Protein 3IHK (pdb70)

InterPro domains:
  IPR006282 Thiamin pyrophosphokinase [TIGR01378] (12-204)
  IPR006282 Thiamin pyrophosphokinase [cd07995] (4-206)
  IPR007371 Thiamin pyrophosphokinase, catalytic domain [PF04263] (18-111)
  IPR007373 Thiamin pyrophosphokinase, thiamin-binding domain [PF04265] (140-201)
  IPR007373 Thiamin pyrophosphokinase, thiamin-binding domain [SM00983] (139-202)
  IPR036759 Thiamin pyrophosphokinase, catalytic domain superfamily [G3DSA:3.40.50.10240] (1-210)
  IPR036759 Thiamin pyrophosphokinase, catalytic domain superfamily [SSF63999] (1-126)
  IPR053149 Thiamine pyrophosphokinase [PTHR41299] (1-208)

Structure (mmCIF, N/CA/C/O backbone):
data_3IHK
#
_entry.id   3IHK
#
_cell.length_a   105.157
_cell.length_b   105.157
_cell.length_c   121.383
_cell.angle_alpha   90.00
_cell.angle_beta   90.00
_cell.angle_gamma   120.00
#
_symmetry.space_group_name_H-M   'P 32 2 1'
#
loop_
_entity.id
_entity.type
_entity.pdbx_description
1 polymer 'thiamin pyrophosphokinase'
2 non-polymer 'THIAMINE DIPHOSPHATE'
3 non-polymer 'MAGNESIUM ION'
4 non-polymer 'PHOSPHATE ION'
5 water water
#
loop_
_atom_site.group_PDB
_atom_site.id
_atom_site.type_symbol
_atom_site.label_atom_id
_atom_site.label_alt_id
_atom_site.label_comp_id
_atom_site.label_asym_id
_atom_site.label_entity_id
_atom_site.label_seq_id
_atom_site.pdbx_PDB_ins_code
_atom_site.Cartn_x
_atom_site.Cartn_y
_atom_site.Cartn_z
_atom_site.occupancy
_atom_site.B_iso_or_equiv
_atom_site.auth_seq_id
_atom_site.auth_comp_id
_atom_site.auth_asym_id
_atom_site.auth_atom_id
_atom_site.pdbx_PDB_model_num
ATOM 1 N N . THR A 1 2 ? 36.824 8.105 10.024 1.00 53.05 2 THR A N 1
ATOM 2 C CA . THR A 1 2 ? 35.633 7.221 9.788 1.00 53.72 2 THR A CA 1
ATOM 3 C C . THR A 1 2 ? 34.389 8.040 9.496 1.00 52.28 2 THR A C 1
ATOM 4 O O . THR A 1 2 ? 33.301 7.481 9.327 1.00 52.86 2 THR A O 1
ATOM 8 N N . LYS A 1 3 ? 34.551 9.364 9.471 1.00 50.08 3 LYS A N 1
ATOM 9 C CA . LYS A 1 3 ? 33.449 10.273 9.173 1.00 45.92 3 LYS A CA 1
ATOM 10 C C . LYS A 1 3 ? 33.612 10.953 7.809 1.00 43.21 3 LYS A C 1
ATOM 11 O O . LYS A 1 3 ? 34.544 11.725 7.582 1.00 42.71 3 LYS A O 1
ATOM 17 N N . VAL A 1 4 ? 32.704 10.630 6.895 1.00 40.06 4 VAL A N 1
ATOM 18 C CA . VAL A 1 4 ? 32.710 11.221 5.560 1.00 37.47 4 VAL A CA 1
ATOM 19 C C . VAL A 1 4 ? 31.721 12.409 5.461 1.00 36.06 4 VAL A C 1
ATOM 20 O O . VAL A 1 4 ? 30.698 12.440 6.141 1.00 36.36 4 VAL A O 1
ATOM 24 N N . ALA A 1 5 ? 32.039 13.379 4.611 1.00 33.14 5 ALA A N 1
ATOM 25 C CA . ALA A 1 5 ? 31.203 14.554 4.438 1.00 32.06 5 ALA A CA 1
ATOM 26 C C . ALA A 1 5 ? 31.040 14.842 2.944 1.00 33.73 5 ALA A C 1
ATOM 27 O O . ALA A 1 5 ? 32.022 14.939 2.215 1.00 34.59 5 ALA A O 1
ATOM 29 N N . LEU A 1 6 ? 29.800 14.970 2.481 1.00 34.54 6 LEU A N 1
ATOM 30 C CA . LEU A 1 6 ? 29.549 15.225 1.069 1.00 33.71 6 LEU A CA 1
ATOM 31 C C . LEU A 1 6 ? 29.047 16.635 0.890 1.00 33.73 6 LEU A C 1
ATOM 32 O O . LEU A 1 6 ? 28.104 17.038 1.559 1.00 34.48 6 LEU A O 1
ATOM 37 N N . PHE A 1 7 ? 29.687 17.382 -0.004 1.00 33.44 7 PHE A N 1
ATOM 38 C CA . PHE A 1 7 ? 29.288 18.753 -0.284 1.00 33.61 7 PHE A CA 1
ATOM 39 C C . PHE A 1 7 ? 28.537 18.794 -1.619 1.00 35.39 7 PHE A C 1
ATOM 40 O O . PHE A 1 7 ? 29.122 19.010 -2.681 1.00 36.87 7 PHE A O 1
ATOM 48 N N . SER A 1 8 ? 27.229 18.583 -1.550 1.00 37.05 8 SER A N 1
ATOM 49 C CA . SER A 1 8 ? 26.389 18.566 -2.736 1.00 37.94 8 SER A CA 1
ATOM 50 C C . SER A 1 8 ? 26.357 19.896 -3.490 1.00 39.71 8 SER A C 1
ATOM 51 O O . SER A 1 8 ? 27.028 20.861 -3.114 1.00 38.40 8 SER A O 1
ATOM 54 N N . GLY A 1 9 ? 25.575 19.935 -4.567 1.00 42.48 9 GLY A N 1
ATOM 55 C CA . GLY A 1 9 ? 25.471 21.139 -5.378 1.00 46.60 9 GLY A CA 1
ATOM 56 C C . GLY A 1 9 ? 24.434 22.140 -4.893 1.00 48.78 9 GLY A C 1
ATOM 57 O O . GLY A 1 9 ? 24.084 23.096 -5.599 1.00 49.69 9 GLY A O 1
ATOM 58 N N . GLY A 1 10 ? 23.933 21.913 -3.684 1.00 48.61 10 GLY A N 1
ATOM 59 C CA . GLY A 1 10 ? 22.951 22.810 -3.119 1.00 49.14 10 GLY A CA 1
ATOM 60 C C . GLY A 1 10 ? 23.625 24.062 -2.606 1.00 49.84 10 GLY A C 1
ATOM 61 O O . GLY A 1 10 ? 24.745 24.390 -3.007 1.00 49.15 10 GLY A O 1
ATOM 62 N N . ASP A 1 11 ? 22.949 24.770 -1.713 1.00 50.31 11 ASP A N 1
ATOM 63 C CA . ASP A 1 11 ? 23.529 25.991 -1.187 1.00 52.23 11 ASP A CA 1
ATOM 64 C C . ASP A 1 11 ? 24.210 25.709 0.145 1.00 51.03 11 ASP A C 1
ATOM 65 O O . ASP A 1 11 ? 23.553 25.579 1.173 1.00 51.34 11 ASP A O 1
ATOM 70 N N . LEU A 1 12 ? 25.538 25.624 0.106 1.00 48.91 12 LEU A N 1
ATOM 71 C CA . LEU A 1 12 ? 26.353 25.367 1.288 1.00 46.40 12 LEU A CA 1
ATOM 72 C C . LEU A 1 12 ? 26.640 26.624 2.133 1.00 45.42 12 LEU A C 1
ATOM 73 O O . LEU A 1 12 ? 27.779 27.070 2.241 1.00 45.70 12 LEU A O 1
ATOM 78 N N . THR A 1 13 ? 25.608 27.186 2.742 1.00 44.25 13 THR A N 1
ATOM 79 C CA . THR A 1 13 ? 25.788 28.358 3.573 1.00 43.27 13 THR A CA 1
ATOM 80 C C . THR A 1 13 ? 26.201 27.854 4.945 1.00 42.66 13 THR A C 1
ATOM 81 O O . THR A 1 13 ? 26.512 28.643 5.829 1.00 44.06 13 THR A O 1
ATOM 85 N N . TYR A 1 14 ? 26.178 26.533 5.119 1.00 41.62 14 TYR A N 1
ATOM 86 C CA . TYR A 1 14 ? 26.520 25.887 6.394 1.00 39.94 14 TYR A CA 1
ATOM 87 C C . TYR A 1 14 ? 27.292 24.605 6.134 1.00 40.64 14 TYR A C 1
ATOM 88 O O . TYR A 1 14 ? 26.946 23.856 5.226 1.00 42.06 14 TYR A O 1
ATOM 97 N N . PHE A 1 15 ? 28.317 24.343 6.944 1.00 40.43 15 PHE A N 1
ATOM 98 C CA . PHE A 1 15 ? 29.129 23.142 6.785 1.00 41.01 15 PHE A CA 1
ATOM 99 C C . PHE A 1 15 ? 30.105 23.013 7.937 1.00 42.08 15 PHE A C 1
ATOM 100 O O . PHE A 1 15 ? 30.394 23.991 8.615 1.00 42.71 15 PHE A O 1
ATOM 108 N N . THR A 1 16 ? 30.617 21.803 8.149 1.00 42.88 16 THR A N 1
ATOM 109 C CA . THR A 1 16 ? 31.577 21.541 9.219 1.00 42.52 16 THR A CA 1
ATOM 110 C C . THR A 1 16 ? 32.872 21.034 8.617 1.00 43.58 16 THR A C 1
ATOM 111 O O . THR A 1 16 ? 32.876 20.561 7.490 1.00 45.01 16 THR A O 1
ATOM 115 N N . ARG A 1 17 ? 33.966 21.122 9.363 1.00 44.43 17 ARG A N 1
ATOM 116 C CA . ARG A 1 17 ? 35.262 20.697 8.847 1.00 44.54 17 ARG A CA 1
ATOM 117 C C . ARG A 1 17 ? 35.803 19.429 9.476 1.00 43.73 17 ARG A C 1
ATOM 118 O O . ARG A 1 17 ? 36.708 18.808 8.928 1.00 43.25 17 ARG A O 1
ATOM 126 N N . ASP A 1 18 ? 35.240 19.044 10.621 1.00 44.26 18 ASP A N 1
ATOM 127 C CA . ASP A 1 18 ? 35.709 17.865 11.355 1.00 43.98 18 ASP A CA 1
ATOM 128 C C . ASP A 1 18 ? 35.374 16.531 10.686 1.00 42.20 18 ASP A C 1
ATOM 129 O O . ASP A 1 18 ? 34.587 15.748 11.214 1.00 42.11 18 ASP A O 1
ATOM 134 N N . PHE A 1 19 ? 35.988 16.262 9.540 1.00 40.02 19 PHE A N 1
ATOM 135 C CA . PHE A 1 19 ? 35.724 15.018 8.836 1.00 39.03 19 PHE A CA 1
ATOM 136 C C . PHE A 1 19 ? 36.987 14.378 8.276 1.00 41.02 19 PHE A C 1
ATOM 137 O O . PHE A 1 19 ? 37.926 15.080 7.879 1.00 40.96 19 PHE A O 1
ATOM 145 N N . ASP A 1 20 ? 36.989 13.042 8.240 1.00 42.52 20 ASP A N 1
ATOM 146 C CA . ASP A 1 20 ? 38.098 12.243 7.715 1.00 43.00 20 ASP A CA 1
ATOM 147 C C . ASP A 1 20 ? 38.205 12.349 6.213 1.00 43.63 20 ASP A C 1
ATOM 148 O O . ASP A 1 20 ? 39.250 12.727 5.693 1.00 44.82 20 ASP A O 1
ATOM 153 N N . TYR A 1 21 ? 37.114 12.027 5.520 1.00 43.16 21 TYR A N 1
ATOM 154 C CA . TYR A 1 21 ? 37.073 12.072 4.058 1.00 41.56 21 TYR A CA 1
ATOM 155 C C . TYR A 1 21 ? 36.121 13.171 3.578 1.00 39.03 21 TYR A C 1
ATOM 156 O O . TYR A 1 21 ? 35.077 13.394 4.176 1.00 38.62 21 TYR A O 1
ATOM 165 N N . PHE A 1 22 ? 36.498 13.858 2.504 1.00 37.33 22 PHE A N 1
ATOM 166 C CA . PHE A 1 22 ? 35.677 14.917 1.932 1.00 34.96 22 PHE A CA 1
ATOM 167 C C . PHE A 1 22 ? 35.301 14.621 0.488 1.00 34.16 22 PHE A C 1
ATOM 168 O O . PHE A 1 22 ? 36.171 14.525 -0.374 1.00 33.54 22 PHE A O 1
ATOM 176 N N . VAL A 1 23 ? 33.999 14.487 0.241 1.00 32.89 23 VAL A N 1
ATOM 177 C CA . VAL A 1 23 ? 33.470 14.204 -1.088 1.00 33.34 23 VAL A CA 1
ATOM 178 C C . VAL A 1 23 ? 32.730 15.437 -1.616 1.00 33.83 23 VAL A C 1
ATOM 179 O O . VAL A 1 23 ? 31.996 16.093 -0.874 1.00 33.52 23 VAL A O 1
ATOM 183 N N . GLY A 1 24 ? 32.923 15.746 -2.898 1.00 34.34 24 GLY A N 1
ATOM 184 C CA . GLY A 1 24 ? 32.279 16.907 -3.494 1.00 33.98 24 GLY A CA 1
ATOM 185 C C . GLY A 1 24 ? 31.544 16.585 -4.779 1.00 34.85 24 GLY A C 1
ATOM 186 O O . GLY A 1 24 ? 32.131 16.109 -5.742 1.00 35.83 24 GLY A O 1
ATOM 187 N N . ILE A 1 25 ? 30.245 16.846 -4.790 1.00 35.07 25 ILE A N 1
ATOM 188 C CA . ILE A 1 25 ? 29.432 16.581 -5.961 1.00 34.86 25 ILE A CA 1
ATOM 189 C C . ILE A 1 25 ? 29.413 17.839 -6.823 1.00 36.48 25 ILE A C 1
ATOM 190 O O . ILE A 1 25 ? 29.150 18.931 -6.322 1.00 36.11 25 ILE A O 1
ATOM 195 N N . ASP A 1 26 ? 29.704 17.680 -8.113 1.00 38.33 26 ASP A N 1
ATOM 196 C CA . ASP A 1 26 ? 29.724 18.795 -9.055 1.00 40.14 26 ASP A CA 1
ATOM 197 C C . ASP A 1 26 ? 30.272 20.100 -8.491 1.00 40.02 26 ASP A C 1
ATOM 198 O O . ASP A 1 26 ? 31.472 20.248 -8.270 1.00 40.45 26 ASP A O 1
ATOM 203 N N . LYS A 1 27 ? 29.381 21.056 -8.271 1.00 40.26 27 LYS A N 1
ATOM 204 C CA . LYS A 1 27 ? 29.774 22.354 -7.748 1.00 40.55 27 LYS A CA 1
ATOM 205 C C . LYS A 1 27 ? 30.418 22.249 -6.363 1.00 39.70 27 LYS A C 1
ATOM 206 O O . LYS A 1 27 ? 31.264 23.068 -6.008 1.00 39.80 27 LYS A O 1
ATOM 212 N N . GLY A 1 28 ? 30.014 21.246 -5.583 1.00 38.54 28 GLY A N 1
ATOM 213 C CA . GLY A 1 28 ? 30.577 21.063 -4.257 1.00 37.12 28 GLY A CA 1
ATOM 214 C C . GLY A 1 28 ? 32.092 20.938 -4.314 1.00 37.01 28 GLY A C 1
ATOM 215 O O . GLY A 1 28 ? 32.801 21.413 -3.427 1.00 36.21 28 GLY A O 1
ATOM 216 N N . SER A 1 29 ? 32.584 20.282 -5.361 1.00 36.07 29 SER A N 1
ATOM 217 C CA . SER A 1 29 ? 34.016 20.108 -5.570 1.00 35.51 29 SER A CA 1
ATOM 218 C C . SER A 1 29 ? 34.714 21.478 -5.618 1.00 35.00 29 SER A C 1
ATOM 219 O O . SER A 1 29 ? 35.775 21.685 -5.024 1.00 35.25 29 SER A O 1
ATOM 222 N N . SER A 1 30 ? 34.109 22.417 -6.329 1.00 34.57 30 SER A N 1
ATOM 223 C CA . SER A 1 30 ? 34.689 23.739 -6.444 1.00 34.60 30 SER A CA 1
ATOM 224 C C . SER A 1 30 ? 34.572 24.480 -5.131 1.00 34.47 30 SER A C 1
ATOM 225 O O . SER A 1 30 ? 35.460 25.244 -4.759 1.00 34.67 30 SER A O 1
ATOM 228 N N . PHE A 1 31 ? 33.469 24.243 -4.429 1.00 35.42 31 PHE A N 1
ATOM 229 C CA . PHE A 1 31 ? 33.219 24.896 -3.148 1.00 35.03 31 PHE A CA 1
ATOM 230 C C . PHE A 1 31 ? 34.284 24.484 -2.155 1.00 35.85 31 PHE A C 1
ATOM 231 O O . PHE A 1 31 ? 34.903 25.320 -1.503 1.00 36.93 31 PHE A O 1
ATOM 239 N N . LEU A 1 32 ? 34.490 23.182 -2.044 1.00 36.45 32 LEU A N 1
ATOM 240 C CA . LEU A 1 32 ? 35.476 22.648 -1.121 1.00 37.71 32 LEU A CA 1
ATOM 241 C C . LEU A 1 32 ? 36.826 23.352 -1.259 1.00 38.19 32 LEU A C 1
ATOM 242 O O . LEU A 1 32 ? 37.384 23.852 -0.281 1.00 37.83 32 LEU A O 1
ATOM 247 N N . LEU A 1 33 ? 37.340 23.392 -2.484 1.00 38.43 33 LEU A N 1
ATOM 248 C CA . LEU A 1 33 ? 38.625 24.012 -2.750 1.00 38.55 33 LEU A CA 1
ATOM 249 C C . LEU A 1 33 ? 38.572 25.470 -2.359 1.00 40.46 33 LEU A C 1
ATOM 250 O O . LEU A 1 33 ? 39.411 25.964 -1.610 1.00 43.06 33 LEU A O 1
ATOM 255 N N . LYS A 1 34 ? 37.554 26.153 -2.854 1.00 41.71 34 LYS A N 1
ATOM 256 C CA . LYS A 1 34 ? 37.392 27.574 -2.597 1.00 42.98 34 LYS A CA 1
ATOM 257 C C . LYS A 1 34 ? 37.325 27.923 -1.112 1.00 43.09 34 LYS A C 1
ATOM 258 O O . LYS A 1 34 ? 37.353 29.094 -0.746 1.00 42.97 34 LYS A O 1
ATOM 264 N N . ASN A 1 35 ? 37.250 26.904 -0.264 1.00 43.11 35 ASN A N 1
ATOM 265 C CA . ASN A 1 35 ? 37.163 27.104 1.176 1.00 43.71 35 ASN A CA 1
ATOM 266 C C . ASN A 1 35 ? 38.345 26.481 1.895 1.00 44.88 35 ASN A C 1
ATOM 267 O O . ASN A 1 35 ? 38.232 26.095 3.055 1.00 45.54 35 ASN A O 1
ATOM 272 N N . GLN A 1 36 ? 39.471 26.372 1.202 1.00 46.11 36 GLN A N 1
ATOM 273 C CA . GLN A 1 36 ? 40.665 25.795 1.808 1.00 46.36 36 GLN A CA 1
ATOM 274 C C . GLN A 1 36 ? 40.350 24.446 2.457 1.00 44.32 36 GLN A C 1
ATOM 275 O O . GLN A 1 36 ? 40.824 24.137 3.550 1.00 43.29 36 GLN A O 1
ATOM 281 N N . LEU A 1 37 ? 39.554 23.638 1.769 1.00 43.42 37 LEU A N 1
ATOM 282 C CA . LEU A 1 37 ? 39.182 22.331 2.291 1.00 42.57 37 LEU A CA 1
ATOM 283 C C . LEU A 1 37 ? 39.633 21.191 1.387 1.00 41.33 37 LEU A C 1
ATOM 284 O O . LEU A 1 37 ? 39.760 21.338 0.179 1.00 40.65 37 LEU A O 1
ATOM 289 N N . PRO A 1 38 ? 39.893 20.030 1.976 1.00 41.05 38 PRO A N 1
ATOM 290 C CA . PRO A 1 38 ? 40.337 18.853 1.231 1.00 41.89 38 PRO A CA 1
ATOM 291 C C . PRO A 1 38 ? 39.333 18.365 0.178 1.00 43.67 38 PRO A C 1
ATOM 292 O O . PRO A 1 38 ? 38.128 18.440 0.385 1.00 46.43 38 PRO A O 1
ATOM 296 N N . LEU A 1 39 ? 39.830 17.856 -0.942 1.00 42.06 39 LEU A N 1
ATOM 297 C CA . LEU A 1 39 ? 38.964 17.331 -1.986 1.00 40.38 39 LEU A CA 1
ATOM 298 C C . LEU A 1 39 ? 39.492 15.944 -2.299 1.00 40.97 39 LEU A C 1
ATOM 299 O O . LEU A 1 39 ? 40.218 15.750 -3.274 1.00 42.28 39 LEU A O 1
ATOM 304 N N . ASP A 1 40 ? 39.134 14.979 -1.463 1.00 40.15 40 ASP A N 1
ATOM 305 C CA . ASP A 1 40 ? 39.618 13.616 -1.644 1.00 40.48 40 ASP A CA 1
ATOM 306 C C . ASP A 1 40 ? 38.947 12.921 -2.811 1.00 38.57 40 ASP A C 1
ATOM 307 O O . ASP A 1 40 ? 39.488 11.962 -3.382 1.00 37.97 40 ASP A O 1
ATOM 312 N N . LEU A 1 41 ? 37.757 13.420 -3.150 1.00 36.49 41 LEU A N 1
ATOM 313 C CA . LEU A 1 41 ? 36.943 12.886 -4.242 1.00 32.11 41 LEU A CA 1
ATOM 314 C C . LEU A 1 41 ? 35.970 13.903 -4.846 1.00 29.62 41 LEU A C 1
ATOM 315 O O . LEU A 1 41 ? 35.143 14.497 -4.147 1.00 27.64 41 LEU A O 1
ATOM 320 N N . ALA A 1 42 ? 36.098 14.086 -6.157 1.00 27.70 42 ALA A N 1
ATOM 321 C CA . ALA A 1 42 ? 35.224 14.959 -6.931 1.00 26.22 42 ALA A CA 1
ATOM 322 C C . ALA A 1 42 ? 34.412 14.030 -7.848 1.00 26.16 42 ALA A C 1
ATOM 323 O O . ALA A 1 42 ? 34.959 13.345 -8.709 1.00 26.10 42 ALA A O 1
ATOM 325 N N . ILE A 1 43 ? 33.101 13.994 -7.659 1.00 27.24 43 ILE A N 1
ATOM 326 C CA . ILE A 1 43 ? 32.290 13.104 -8.468 1.00 27.35 43 ILE A CA 1
ATOM 327 C C . ILE A 1 43 ? 31.087 13.818 -9.062 1.00 29.28 43 ILE A C 1
ATOM 328 O O . ILE A 1 43 ? 30.656 14.851 -8.557 1.00 30.05 43 ILE A O 1
ATOM 333 N N . GLY A 1 44 ? 30.555 13.261 -10.145 1.00 31.77 44 GLY A N 1
ATOM 334 C CA . GLY A 1 44 ? 29.413 13.858 -10.811 1.00 34.09 44 GLY A CA 1
ATOM 335 C C . GLY A 1 44 ? 29.688 14.054 -12.292 1.00 36.48 44 GLY A C 1
ATOM 336 O O . GLY A 1 44 ? 30.717 13.614 -12.812 1.00 36.83 44 GLY A O 1
ATOM 337 N N . ASP A 1 45 ? 28.768 14.712 -12.984 1.00 37.82 45 ASP A N 1
ATOM 338 C CA . ASP A 1 45 ? 28.939 14.954 -14.407 1.00 40.02 45 ASP A CA 1
ATOM 339 C C . ASP A 1 45 ? 29.529 16.340 -14.657 1.00 41.02 45 ASP A C 1
ATOM 340 O O . ASP A 1 45 ? 29.899 16.690 -15.788 1.00 42.29 45 ASP A O 1
ATOM 345 N N . PHE A 1 46 ? 29.606 17.119 -13.584 1.00 39.52 46 PHE A N 1
ATOM 346 C CA . PHE A 1 46 ? 30.189 18.452 -13.618 1.00 38.10 46 PHE A CA 1
ATOM 347 C C . PHE A 1 46 ? 29.606 19.376 -14.674 1.00 38.23 46 PHE A C 1
ATOM 348 O O . PHE A 1 46 ? 30.280 20.287 -15.141 1.00 36.62 46 PHE A O 1
ATOM 356 N N . ASP A 1 47 ? 28.357 19.136 -15.048 1.00 40.13 47 ASP A N 1
ATOM 357 C CA . ASP A 1 47 ? 27.674 19.963 -16.038 1.00 41.65 47 ASP A CA 1
ATOM 358 C C . ASP A 1 47 ? 27.230 21.260 -15.360 1.00 41.32 47 ASP A C 1
ATOM 359 O O . ASP A 1 47 ? 26.589 22.110 -15.968 1.00 40.31 47 ASP A O 1
ATOM 364 N N . SER A 1 48 ? 27.577 21.398 -14.088 1.00 43.78 48 SER A N 1
ATOM 365 C CA . SER A 1 48 ? 27.207 22.575 -13.313 1.00 46.69 48 SER A CA 1
ATOM 366 C C . SER A 1 48 ? 28.432 23.430 -12.960 1.00 48.07 48 SER A C 1
ATOM 367 O O . SER A 1 48 ? 28.384 24.231 -12.020 1.00 48.88 48 SER A O 1
ATOM 370 N N . VAL A 1 49 ? 29.531 23.250 -13.694 1.00 47.33 49 VAL A N 1
ATOM 371 C CA . VAL A 1 49 ? 30.753 24.011 -13.441 1.00 46.03 49 VAL A CA 1
ATOM 372 C C . VAL A 1 49 ? 31.496 24.380 -14.718 1.00 44.96 49 VAL A C 1
ATOM 373 O O . VAL A 1 49 ? 31.523 23.616 -15.688 1.00 44.63 49 VAL A O 1
ATOM 377 N N . SER A 1 50 ? 32.109 25.557 -14.702 1.00 42.68 50 SER A N 1
ATOM 378 C CA . SER A 1 50 ? 32.835 26.049 -15.859 1.00 42.27 50 SER A CA 1
ATOM 379 C C . SER A 1 50 ? 34.103 25.257 -16.118 1.00 42.14 50 SER A C 1
ATOM 380 O O . SER A 1 50 ? 34.609 24.593 -15.228 1.00 42.34 50 SER A O 1
ATOM 383 N N . ALA A 1 51 ? 34.610 25.321 -17.345 1.00 41.71 51 ALA A N 1
ATOM 384 C CA . ALA A 1 51 ? 35.821 24.603 -17.695 1.00 40.62 51 ALA A CA 1
ATOM 385 C C . ALA A 1 51 ? 36.976 25.160 -16.864 1.00 40.65 51 ALA A C 1
ATOM 386 O O . ALA A 1 51 ? 37.961 24.466 -16.575 1.00 40.51 51 ALA A O 1
ATOM 388 N N . GLU A 1 52 ? 36.836 26.424 -16.477 1.00 39.68 52 GLU A N 1
ATOM 389 C CA . GLU A 1 52 ? 37.840 27.114 -15.668 1.00 39.81 52 GLU A CA 1
ATOM 390 C C . GLU A 1 52 ? 37.904 26.465 -14.278 1.00 38.31 52 GLU A C 1
ATOM 391 O O . GLU A 1 52 ? 38.978 26.156 -13.756 1.00 37.39 52 GLU A O 1
ATOM 397 N N . GLU A 1 53 ? 36.732 26.258 -13.697 1.00 37.41 53 GLU A N 1
ATOM 398 C CA . GLU A 1 53 ? 36.620 25.623 -12.404 1.00 37.72 53 GLU A CA 1
ATOM 399 C C . GLU A 1 53 ? 37.017 24.160 -12.493 1.00 37.40 53 GLU A C 1
ATOM 400 O O . GLU A 1 53 ? 37.782 23.679 -11.666 1.00 37.77 53 GLU A O 1
ATOM 406 N N . PHE A 1 54 ? 36.488 23.455 -13.493 1.00 37.91 54 PHE A N 1
ATOM 407 C CA . PHE A 1 54 ? 36.765 22.028 -13.678 1.00 38.26 54 PHE A CA 1
ATOM 408 C C . PHE A 1 54 ? 38.237 21.756 -13.973 1.00 40.86 54 PHE A C 1
ATOM 409 O O . PHE A 1 54 ? 38.706 20.606 -13.928 1.00 40.83 54 PHE A O 1
ATOM 417 N N . LYS A 1 55 ? 38.964 22.827 -14.277 1.00 43.16 55 LYS A N 1
ATOM 418 C CA . LYS A 1 55 ? 40.387 22.717 -14.554 1.00 45.51 55 LYS A CA 1
ATOM 419 C C . LYS A 1 55 ? 41.119 22.601 -13.217 1.00 44.53 55 LYS A C 1
ATOM 420 O O . LYS A 1 55 ? 42.080 21.847 -13.091 1.00 44.31 55 LYS A O 1
ATOM 426 N N . GLN A 1 56 ? 40.642 23.350 -12.226 1.00 44.11 56 GLN A N 1
ATOM 427 C CA . GLN A 1 56 ? 41.216 23.342 -10.884 1.00 43.91 56 GLN A CA 1
ATOM 428 C C . GLN A 1 56 ? 40.841 22.055 -10.163 1.00 42.87 56 GLN A C 1
ATOM 429 O O . GLN A 1 56 ? 41.615 21.526 -9.370 1.00 43.30 56 GLN A O 1
ATOM 435 N N . ILE A 1 57 ? 39.636 21.567 -10.427 1.00 41.81 57 ILE A N 1
ATOM 436 C CA . ILE A 1 57 ? 39.163 20.336 -9.810 1.00 41.18 57 ILE A CA 1
ATOM 437 C C . ILE A 1 57 ? 39.883 19.139 -10.413 1.00 41.72 57 ILE A C 1
ATOM 438 O O . ILE A 1 57 ? 40.282 18.210 -9.708 1.00 40.99 57 ILE A O 1
ATOM 443 N N . LYS A 1 58 ? 40.041 19.178 -11.731 1.00 42.37 58 LYS A N 1
ATOM 444 C CA . LYS A 1 58 ? 40.692 18.106 -12.468 1.00 43.75 58 LYS A CA 1
ATOM 445 C C . LYS A 1 58 ? 42.164 17.912 -12.060 1.00 44.85 58 LYS A C 1
ATOM 446 O O . LYS A 1 58 ? 42.764 16.856 -12.309 1.00 45.77 58 LYS A O 1
ATOM 452 N N . ALA A 1 59 ? 42.737 18.921 -11.411 1.00 44.49 59 ALA A N 1
ATOM 453 C CA . ALA A 1 59 ? 44.132 18.854 -10.986 1.00 44.30 59 ALA A CA 1
ATOM 454 C C . ALA A 1 59 ? 44.288 19.300 -9.539 1.00 43.77 59 ALA A C 1
ATOM 455 O O . ALA A 1 59 ? 45.032 20.234 -9.235 1.00 43.90 59 ALA A O 1
ATOM 457 N N . LYS A 1 60 ? 43.581 18.613 -8.651 1.00 43.05 60 LYS A N 1
ATOM 458 C CA . LYS A 1 60 ? 43.605 18.919 -7.232 1.00 42.12 60 LYS A CA 1
ATOM 459 C C . LYS A 1 60 ? 42.866 17.820 -6.483 1.00 41.87 60 LYS A C 1
ATOM 460 O O . LYS A 1 60 ? 43.189 17.512 -5.347 1.00 42.63 60 LYS A O 1
ATOM 466 N N . ALA A 1 61 ? 41.867 17.233 -7.131 1.00 41.53 61 ALA A N 1
ATOM 467 C CA . ALA A 1 61 ? 41.077 16.176 -6.521 1.00 39.88 61 ALA A CA 1
ATOM 468 C C . ALA A 1 61 ? 41.906 14.923 -6.408 1.00 39.63 61 ALA A C 1
ATOM 469 O O . ALA A 1 61 ? 42.388 14.415 -7.413 1.00 40.27 61 ALA A O 1
ATOM 471 N N . LYS A 1 62 ? 42.057 14.413 -5.194 1.00 38.88 62 LYS A N 1
ATOM 472 C CA . LYS A 1 62 ? 42.832 13.200 -4.971 1.00 38.25 62 LYS A CA 1
ATOM 473 C C . LYS A 1 62 ? 42.242 12.041 -5.792 1.00 39.32 62 LYS A C 1
ATOM 474 O O . LYS A 1 62 ? 42.870 10.995 -5.976 1.00 40.47 62 LYS A O 1
ATOM 480 N N . LYS A 1 63 ? 41.025 12.242 -6.284 1.00 39.77 63 LYS A N 1
ATOM 481 C CA . LYS A 1 63 ? 40.323 11.242 -7.093 1.00 39.78 63 LYS A CA 1
ATOM 482 C C . LYS A 1 63 ? 39.168 11.954 -7.777 1.00 39.30 63 LYS A C 1
ATOM 483 O O . LYS A 1 63 ? 38.550 12.836 -7.185 1.00 38.23 63 LYS A O 1
ATOM 489 N N . LEU A 1 64 ? 38.882 11.569 -9.015 1.00 39.62 64 LEU A N 1
ATOM 490 C CA . LEU A 1 64 ? 37.798 12.182 -9.774 1.00 41.63 64 LEU A CA 1
ATOM 491 C C . LEU A 1 64 ? 37.003 11.140 -10.568 1.00 44.28 64 LEU A C 1
ATOM 492 O O . LEU A 1 64 ? 37.576 10.295 -11.251 1.00 45.42 64 LEU A O 1
ATOM 497 N N . VAL A 1 65 ? 35.678 11.204 -10.471 1.00 46.73 65 VAL A N 1
ATOM 498 C CA . VAL A 1 65 ? 34.822 10.260 -11.170 1.00 47.41 65 VAL A CA 1
ATOM 499 C C . VAL A 1 65 ? 33.881 10.951 -12.141 1.00 50.64 65 VAL A C 1
ATOM 500 O O . VAL A 1 65 ? 33.084 11.788 -11.737 1.00 51.57 65 VAL A O 1
ATOM 512 N N . ALA A 1 67 ? 30.724 10.905 -14.415 1.00 54.02 67 ALA A N 1
ATOM 513 C CA . ALA A 1 67 ? 29.459 10.200 -14.554 1.00 51.34 67 ALA A CA 1
ATOM 514 C C . ALA A 1 67 ? 28.729 10.631 -15.828 1.00 50.71 67 ALA A C 1
ATOM 515 O O . ALA A 1 67 ? 28.800 11.781 -16.242 1.00 49.14 67 ALA A O 1
ATOM 517 N N . PRO A 1 68 ? 28.037 9.695 -16.483 1.00 51.75 68 PRO A N 1
ATOM 518 C CA . PRO A 1 68 ? 27.300 10.007 -17.711 1.00 53.21 68 PRO A CA 1
ATOM 519 C C . PRO A 1 68 ? 26.297 11.130 -17.488 1.00 54.37 68 PRO A C 1
ATOM 520 O O . PRO A 1 68 ? 25.762 11.286 -16.393 1.00 55.29 68 PRO A O 1
ATOM 524 N N . ALA A 1 69 ? 26.042 11.908 -18.535 1.00 55.82 69 ALA A N 1
ATOM 525 C CA . ALA A 1 69 ? 25.088 13.012 -18.464 1.00 56.19 69 ALA A CA 1
ATOM 526 C C . ALA A 1 69 ? 23.664 12.474 -18.277 1.00 55.54 69 ALA A C 1
ATOM 527 O O . ALA A 1 69 ? 22.923 12.917 -17.391 1.00 55.61 69 ALA A O 1
ATOM 529 N N . GLU A 1 70 ? 23.296 11.515 -19.121 1.00 54.28 70 GLU A N 1
ATOM 530 C CA . GLU A 1 70 ? 21.972 10.906 -19.078 1.00 53.75 70 GLU A CA 1
ATOM 531 C C . GLU A 1 70 ? 22.041 9.613 -18.269 1.00 52.28 70 GLU A C 1
ATOM 532 O O . GLU A 1 70 ? 22.612 8.619 -18.717 1.00 52.50 70 GLU A O 1
ATOM 538 N N . LYS A 1 71 ? 21.455 9.632 -17.077 1.00 49.60 71 LYS A N 1
ATOM 539 C CA . LYS A 1 71 ? 21.482 8.468 -16.202 1.00 46.70 71 LYS A CA 1
ATOM 540 C C . LYS A 1 71 ? 20.237 8.402 -15.340 1.00 44.37 71 LYS A C 1
ATOM 541 O O . LYS A 1 71 ? 19.367 9.257 -15.444 1.00 43.18 71 LYS A O 1
ATOM 547 N N . ASN A 1 72 ? 20.154 7.378 -14.495 1.00 43.30 72 ASN A N 1
ATOM 548 C CA . ASN A 1 72 ? 19.016 7.224 -13.590 1.00 42.95 72 ASN A CA 1
ATOM 549 C C . ASN A 1 72 ? 19.272 7.819 -12.205 1.00 43.16 72 ASN A C 1
ATOM 550 O O . ASN A 1 72 ? 18.381 8.412 -11.611 1.00 43.39 72 ASN A O 1
ATOM 555 N N . ASP A 1 73 ? 20.484 7.642 -11.691 1.00 42.85 73 ASP A N 1
ATOM 556 C CA . ASP A 1 73 ? 20.866 8.165 -10.386 1.00 42.94 73 ASP A CA 1
ATOM 557 C C . ASP A 1 73 ? 21.377 9.601 -10.468 1.00 43.86 73 ASP A C 1
ATOM 558 O O . ASP A 1 73 ? 21.948 10.007 -11.481 1.00 44.45 73 ASP A O 1
ATOM 563 N N . THR A 1 74 ? 21.173 10.360 -9.393 1.00 43.83 74 THR A N 1
ATOM 564 C CA . THR A 1 74 ? 21.640 11.744 -9.302 1.00 41.97 74 THR A CA 1
ATOM 565 C C . THR A 1 74 ? 23.083 11.710 -8.804 1.00 42.20 74 THR A C 1
ATOM 566 O O . THR A 1 74 ? 23.483 10.755 -8.147 1.00 43.81 74 THR A O 1
ATOM 570 N N . ASP A 1 75 ? 23.865 12.738 -9.109 1.00 41.47 75 ASP A N 1
ATOM 571 C CA . ASP A 1 75 ? 25.252 12.735 -8.684 1.00 39.65 75 ASP A CA 1
ATOM 572 C C . ASP A 1 75 ? 25.386 12.430 -7.206 1.00 39.27 75 ASP A C 1
ATOM 573 O O . ASP A 1 75 ? 26.297 11.721 -6.786 1.00 39.06 75 ASP A O 1
ATOM 578 N N . THR A 1 76 ? 24.469 12.951 -6.406 1.00 39.21 76 THR A N 1
ATOM 579 C CA . THR A 1 76 ? 24.539 12.705 -4.978 1.00 37.91 76 THR A CA 1
ATOM 580 C C . THR A 1 76 ? 24.226 11.247 -4.677 1.00 37.40 76 THR A C 1
ATOM 581 O O . THR A 1 76 ? 24.814 10.647 -3.773 1.00 36.73 76 THR A O 1
ATOM 585 N N . GLU A 1 77 ? 23.299 10.681 -5.443 1.00 36.95 77 GLU A N 1
ATOM 586 C CA . GLU A 1 77 ? 22.917 9.295 -5.252 1.00 37.20 77 GLU A CA 1
ATOM 587 C C . GLU A 1 77 ? 24.102 8.453 -5.637 1.00 37.59 77 GLU A C 1
ATOM 588 O O . GLU A 1 77 ? 24.477 7.528 -4.932 1.00 38.83 77 GLU A O 1
ATOM 594 N N . LEU A 1 78 ? 24.696 8.795 -6.769 1.00 38.15 78 LEU A N 1
ATOM 595 C CA . LEU A 1 78 ? 25.853 8.081 -7.278 1.00 36.18 78 LEU A CA 1
ATOM 596 C C . LEU A 1 78 ? 27.014 8.196 -6.292 1.00 33.41 78 LEU A C 1
ATOM 597 O O . LEU A 1 78 ? 27.708 7.225 -6.028 1.00 33.31 78 LEU A O 1
ATOM 602 N N . ALA A 1 79 ? 27.211 9.388 -5.747 1.00 30.52 79 ALA A N 1
ATOM 603 C CA . ALA A 1 79 ? 28.286 9.620 -4.798 1.00 29.68 79 ALA A CA 1
ATOM 604 C C . ALA A 1 79 ? 28.120 8.758 -3.534 1.00 31.03 79 ALA A C 1
ATOM 605 O O . ALA A 1 79 ? 29.084 8.157 -3.033 1.00 31.05 79 ALA A O 1
ATOM 607 N N . LEU A 1 80 ? 26.890 8.690 -3.026 1.00 31.01 80 LEU A N 1
ATOM 608 C CA . LEU A 1 80 ? 26.622 7.916 -1.830 1.00 29.59 80 LEU A CA 1
ATOM 609 C C . LEU A 1 80 ? 26.775 6.448 -2.103 1.00 31.19 80 LEU A C 1
ATOM 610 O O . LEU A 1 80 ? 27.219 5.714 -1.236 1.00 33.69 80 LEU A O 1
ATOM 615 N N . LYS A 1 81 ? 26.409 6.009 -3.301 1.00 33.23 81 LYS A N 1
ATOM 616 C CA . LYS A 1 81 ? 26.545 4.596 -3.641 1.00 34.90 81 LYS A CA 1
ATOM 617 C C . LYS A 1 81 ? 28.015 4.227 -3.748 1.00 35.30 81 LYS A C 1
ATOM 618 O O . LYS A 1 81 ? 28.430 3.174 -3.278 1.00 36.98 81 LYS A O 1
ATOM 624 N N . THR A 1 82 ? 28.796 5.102 -4.368 1.00 35.78 82 THR A N 1
ATOM 625 C CA . THR A 1 82 ? 30.228 4.879 -4.528 1.00 37.66 82 THR A CA 1
ATOM 626 C C . THR A 1 82 ? 30.924 4.720 -3.178 1.00 40.13 82 THR A C 1
ATOM 627 O O . THR A 1 82 ? 31.603 3.719 -2.931 1.00 40.28 82 THR A O 1
ATOM 631 N N . ILE A 1 83 ? 30.754 5.710 -2.306 1.00 41.43 83 ILE A N 1
ATOM 632 C CA . ILE A 1 83 ? 31.361 5.675 -0.975 1.00 42.36 83 ILE A CA 1
ATOM 633 C C . ILE A 1 83 ? 30.990 4.421 -0.184 1.00 42.79 83 ILE A C 1
ATOM 634 O O . ILE A 1 83 ? 31.862 3.778 0.392 1.00 44.09 83 ILE A O 1
ATOM 639 N N . PHE A 1 84 ? 29.707 4.072 -0.153 1.00 41.70 84 PHE A N 1
ATOM 640 C CA . PHE A 1 84 ? 29.286 2.886 0.580 1.00 41.26 84 PHE A CA 1
ATOM 641 C C . PHE A 1 84 ? 29.951 1.623 0.046 1.00 43.19 84 PHE A C 1
ATOM 642 O O . PHE A 1 84 ? 29.971 0.591 0.714 1.00 42.03 84 PHE A O 1
ATOM 650 N N . ASP A 1 85 ? 30.498 1.705 -1.161 1.00 45.36 85 ASP A N 1
ATOM 651 C CA . ASP A 1 85 ? 31.186 0.566 -1.752 1.00 49.09 85 ASP A CA 1
ATOM 652 C C . ASP A 1 85 ? 32.632 0.549 -1.287 1.00 50.30 85 ASP A C 1
ATOM 653 O O . ASP A 1 85 ? 33.162 -0.487 -0.877 1.00 51.62 85 ASP A O 1
ATOM 658 N N . CYS A 1 86 ? 33.264 1.714 -1.349 1.00 50.93 86 CYS A N 1
ATOM 659 C CA . CYS A 1 86 ? 34.655 1.845 -0.947 1.00 52.44 86 CYS A CA 1
ATOM 660 C C . CYS A 1 86 ? 34.874 1.681 0.548 1.00 51.00 86 CYS A C 1
ATOM 661 O O . CYS A 1 86 ? 35.839 1.045 0.958 1.00 51.69 86 CYS A O 1
ATOM 664 N N . PHE A 1 87 ? 33.984 2.252 1.354 1.00 48.02 87 PHE A N 1
ATOM 665 C CA . PHE A 1 87 ? 34.122 2.203 2.802 1.00 44.54 87 PHE A CA 1
ATOM 666 C C . PHE A 1 87 ? 33.207 1.204 3.461 1.00 42.65 87 PHE A C 1
ATOM 667 O O . PHE A 1 87 ? 33.535 0.644 4.501 1.00 43.00 87 PHE A O 1
ATOM 675 N N . GLY A 1 88 ? 32.056 0.966 2.856 1.00 40.63 88 GLY A N 1
ATOM 676 C CA . GLY A 1 88 ? 31.126 0.044 3.470 1.00 39.64 88 GLY A CA 1
ATOM 677 C C . GLY A 1 88 ? 30.193 0.862 4.345 1.00 39.06 88 GLY A C 1
ATOM 678 O O . GLY A 1 88 ? 29.834 1.975 3.963 1.00 40.83 88 GLY A O 1
ATOM 679 N N . ARG A 1 89 ? 29.793 0.349 5.505 1.00 35.91 89 ARG A N 1
ATOM 680 C CA . ARG A 1 89 ? 28.900 1.124 6.360 1.00 34.66 89 ARG A CA 1
ATOM 681 C C . ARG A 1 89 ? 29.647 2.200 7.130 1.00 35.11 89 ARG A C 1
ATOM 682 O O . ARG A 1 89 ? 30.115 1.973 8.242 1.00 34.45 89 ARG A O 1
ATOM 690 N N . VAL A 1 90 ? 29.760 3.379 6.531 1.00 36.33 90 VAL A N 1
ATOM 691 C CA . VAL A 1 90 ? 30.450 4.496 7.171 1.00 38.73 90 VAL A CA 1
ATOM 692 C C . VAL A 1 90 ? 29.421 5.572 7.536 1.00 38.69 90 VAL A C 1
ATOM 693 O O . VAL A 1 90 ? 28.276 5.526 7.076 1.00 38.84 90 VAL A O 1
ATOM 697 N N . GLU A 1 91 ? 29.820 6.530 8.367 1.00 37.67 91 GLU A N 1
ATOM 698 C CA . GLU A 1 91 ? 28.914 7.610 8.754 1.00 38.35 91 GLU A CA 1
ATOM 699 C C . GLU A 1 91 ? 29.023 8.834 7.817 1.00 36.15 91 GLU A C 1
ATOM 700 O O . GLU A 1 91 ? 30.058 9.499 7.752 1.00 35.59 91 GLU A O 1
ATOM 706 N N . ILE A 1 92 ? 27.942 9.144 7.110 1.00 33.52 92 ILE A N 1
ATOM 707 C CA . ILE A 1 92 ? 27.956 10.265 6.175 1.00 31.83 92 ILE A CA 1
ATOM 708 C C . ILE A 1 92 ? 27.053 11.419 6.579 1.00 32.24 92 ILE A C 1
ATOM 709 O O . ILE A 1 92 ? 26.015 11.203 7.187 1.00 32.98 92 ILE A O 1
ATOM 714 N N . ILE A 1 93 ? 27.473 12.638 6.247 1.00 31.25 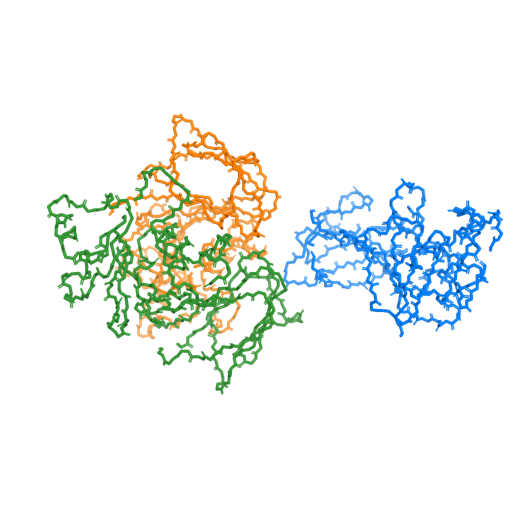93 ILE A N 1
ATOM 715 C CA . ILE A 1 93 ? 26.706 13.848 6.506 1.00 30.58 93 ILE A CA 1
ATOM 716 C C . ILE A 1 93 ? 26.697 14.597 5.173 1.00 31.05 93 ILE A C 1
ATOM 717 O O . ILE A 1 93 ? 27.756 14.900 4.630 1.00 30.69 93 ILE A O 1
ATOM 722 N N . VAL A 1 94 ? 25.506 14.879 4.643 1.00 31.73 94 VAL A N 1
ATOM 723 C CA . VAL A 1 94 ? 25.376 15.554 3.351 1.00 30.36 94 VAL A CA 1
ATOM 724 C C . VAL A 1 94 ? 25.018 17.019 3.517 1.00 32.35 94 VAL A C 1
ATOM 725 O O . VAL A 1 94 ? 23.991 17.347 4.100 1.00 34.24 94 VAL A O 1
ATOM 729 N N . PHE A 1 95 ? 25.881 17.891 3.002 1.00 34.41 95 PHE A N 1
ATOM 730 C CA . PHE A 1 95 ? 25.667 19.330 3.061 1.00 35.48 95 PHE A CA 1
ATOM 731 C C . PHE A 1 95 ? 25.181 19.833 1.703 1.00 35.28 95 PHE A C 1
ATOM 732 O O . PHE A 1 95 ? 25.499 19.249 0.668 1.00 34.91 95 PHE A O 1
ATOM 740 N N . GLY A 1 96 ? 24.416 20.922 1.719 1.00 36.15 96 GLY A N 1
ATOM 741 C CA . GLY A 1 96 ? 23.891 21.487 0.489 1.00 35.09 96 GLY A CA 1
ATOM 742 C C . GLY A 1 96 ? 22.984 20.506 -0.222 1.00 34.50 96 GLY A C 1
ATOM 743 O O . GLY A 1 96 ? 22.989 20.410 -1.443 1.00 34.62 96 GLY A O 1
ATOM 744 N N . ALA A 1 97 ? 22.206 19.765 0.552 1.00 34.71 97 ALA A N 1
ATOM 745 C CA . ALA A 1 97 ? 21.296 18.794 -0.012 1.00 34.08 97 ALA A CA 1
ATOM 746 C C . ALA A 1 97 ? 19.997 19.452 -0.394 1.00 35.28 97 ALA A C 1
ATOM 747 O O . ALA A 1 97 ? 19.125 18.790 -0.926 1.00 36.62 97 ALA A O 1
ATOM 749 N N . PHE A 1 98 ? 19.860 20.742 -0.100 1.00 36.14 98 PHE A N 1
ATOM 750 C CA . PHE A 1 98 ? 18.635 21.471 -0.400 1.00 36.27 98 PHE A CA 1
ATOM 751 C C . PHE A 1 98 ? 18.912 22.734 -1.217 1.00 38.56 98 PHE A C 1
ATOM 752 O O . PHE A 1 98 ? 19.994 22.904 -1.778 1.00 38.57 98 PHE A O 1
ATOM 760 N N . GLY A 1 99 ? 17.913 23.615 -1.268 1.00 40.80 99 GLY A N 1
ATOM 761 C CA . GLY A 1 99 ? 18.032 24.874 -1.983 1.00 41.84 99 GLY A CA 1
ATOM 762 C C . GLY A 1 99 ? 17.788 24.795 -3.475 1.00 42.13 99 GLY A C 1
ATOM 763 O O . GLY A 1 99 ? 18.016 23.754 -4.100 1.00 42.91 99 GLY A O 1
ATOM 764 N N . GLY A 1 100 ? 17.319 25.911 -4.034 1.00 40.64 100 GLY A N 1
ATOM 765 C CA . GLY A 1 100 ? 17.064 26.009 -5.460 1.00 38.54 100 GLY A CA 1
ATOM 766 C C . GLY A 1 100 ? 15.908 25.182 -5.982 1.00 37.48 100 GLY A C 1
ATOM 767 O O . GLY A 1 100 ? 14.750 25.561 -5.827 1.00 36.72 100 GLY A O 1
ATOM 768 N N . ARG A 1 101 ? 16.233 24.051 -6.604 1.00 36.41 101 ARG A N 1
ATOM 769 C CA . ARG A 1 101 ? 15.234 23.162 -7.176 1.00 35.51 101 ARG A CA 1
ATOM 770 C C . ARG A 1 101 ? 14.571 22.207 -6.177 1.00 35.61 101 ARG A C 1
ATOM 771 O O . ARG A 1 101 ? 15.230 21.572 -5.352 1.00 35.39 101 ARG A O 1
ATOM 779 N N . ILE A 1 102 ? 13.249 22.123 -6.274 1.00 35.54 102 ILE A N 1
ATOM 780 C CA . ILE A 1 102 ? 12.455 21.276 -5.413 1.00 36.35 102 ILE A CA 1
ATOM 781 C C . ILE A 1 102 ? 12.607 19.816 -5.796 1.00 37.07 102 ILE A C 1
ATOM 782 O O . ILE A 1 102 ? 12.575 18.944 -4.934 1.00 37.77 102 ILE A O 1
ATOM 787 N N . ASP A 1 103 ? 12.772 19.550 -7.088 1.00 38.12 103 ASP A N 1
ATOM 788 C CA . ASP A 1 103 ? 12.904 18.175 -7.560 1.00 40.42 103 ASP A CA 1
ATOM 789 C C . ASP A 1 103 ? 14.168 17.526 -7.039 1.00 42.20 103 ASP A C 1
ATOM 790 O O . ASP A 1 103 ? 14.205 16.316 -6.798 1.00 43.93 103 ASP A O 1
ATOM 795 N N . HIS A 1 104 ? 15.209 18.327 -6.866 1.00 42.14 104 HIS A N 1
ATOM 796 C CA . HIS A 1 104 ? 16.460 17.788 -6.376 1.00 42.63 104 HIS A CA 1
ATOM 797 C C . HIS A 1 104 ? 16.383 17.569 -4.888 1.00 43.93 104 HIS A C 1
ATOM 798 O O . HIS A 1 104 ? 16.896 16.571 -4.382 1.00 45.26 104 HIS A O 1
ATOM 813 N N . LEU A 1 106 ? 13.740 16.902 -3.046 1.00 36.12 106 LEU A N 1
ATOM 814 C CA . LEU A 1 106 ? 12.951 15.704 -2.824 1.00 33.56 106 LEU A CA 1
ATOM 815 C C . LEU A 1 106 ? 13.787 14.439 -3.051 1.00 33.58 106 LEU A C 1
ATOM 816 O O . LEU A 1 106 ? 13.630 13.427 -2.360 1.00 32.99 106 LEU A O 1
ATOM 821 N N . SER A 1 107 ? 14.680 14.507 -4.028 1.00 34.09 107 SER A N 1
ATOM 822 C CA . SER A 1 107 ? 15.547 13.388 -4.335 1.00 33.97 107 SER A CA 1
ATOM 823 C C . SER A 1 107 ? 16.397 13.049 -3.118 1.00 32.71 107 SER A C 1
ATOM 824 O O . SER A 1 107 ? 16.573 11.877 -2.802 1.00 33.11 107 SER A O 1
ATOM 827 N N . ASN A 1 108 ? 16.924 14.077 -2.447 1.00 32.83 108 ASN A N 1
ATOM 828 C CA . ASN A 1 108 ? 17.715 13.903 -1.221 1.00 31.73 108 ASN A CA 1
ATOM 829 C C . ASN A 1 108 ? 16.837 13.532 -0.030 1.00 31.50 108 ASN A C 1
ATOM 830 O O . ASN A 1 108 ? 17.221 12.703 0.777 1.00 32.98 108 ASN A O 1
ATOM 835 N N . ILE A 1 109 ? 15.665 14.151 0.085 1.00 31.02 109 ILE A N 1
ATOM 836 C CA . ILE A 1 109 ? 14.740 13.842 1.170 1.00 29.82 109 ILE A CA 1
ATOM 837 C C . ILE A 1 109 ? 14.353 12.372 1.117 1.00 28.88 109 ILE A C 1
ATOM 838 O O . ILE A 1 109 ? 14.176 11.733 2.147 1.00 29.49 109 ILE A O 1
ATOM 843 N N . PHE A 1 110 ? 14.214 11.842 -0.092 1.00 27.56 110 PHE A N 1
ATOM 844 C CA . PHE A 1 110 ? 13.832 10.449 -0.273 1.00 26.53 110 PHE A CA 1
ATOM 845 C C . PHE A 1 110 ? 14.934 9.599 -0.882 1.00 25.78 110 PHE A C 1
ATOM 846 O O . PHE A 1 110 ? 14.674 8.802 -1.772 1.00 27.69 110 PHE A O 1
ATOM 854 N N . LEU A 1 111 ? 16.158 9.768 -0.401 1.00 24.35 111 LEU A N 1
ATOM 855 C CA . LEU A 1 111 ? 17.289 9.002 -0.900 1.00 23.01 111 LEU A CA 1
ATOM 856 C C . LEU A 1 111 ? 17.133 7.504 -0.642 1.00 23.47 111 LEU A C 1
ATOM 857 O O . LEU A 1 111 ? 17.469 6.685 -1.488 1.00 21.83 111 LEU A O 1
ATOM 862 N N . PRO A 1 112 ? 16.616 7.126 0.537 1.00 25.21 112 PRO A N 1
ATOM 863 C CA . PRO A 1 112 ? 16.426 5.708 0.868 1.00 27.31 112 PRO A CA 1
ATOM 864 C C . PRO A 1 112 ? 15.485 4.993 -0.100 1.00 28.19 112 PRO A C 1
ATOM 865 O O . PRO A 1 112 ? 15.493 3.766 -0.186 1.00 29.09 112 PRO A O 1
ATOM 869 N N . SER A 1 113 ? 14.676 5.759 -0.826 1.00 29.33 113 SER A N 1
ATOM 870 C CA . SER A 1 113 ? 13.754 5.161 -1.785 1.00 30.19 113 SER A CA 1
ATOM 871 C C . SER A 1 113 ? 14.463 4.332 -2.834 1.00 31.34 113 SER A C 1
ATOM 872 O O . SER A 1 113 ? 13.827 3.550 -3.538 1.00 31.51 113 SER A O 1
ATOM 875 N N . ASP A 1 114 ? 15.775 4.519 -2.940 1.00 32.83 114 ASP A N 1
ATOM 876 C CA . ASP A 1 114 ? 16.588 3.757 -3.881 1.00 34.14 114 ASP A CA 1
ATOM 877 C C . ASP A 1 114 ? 16.951 2.428 -3.213 1.00 34.98 114 ASP A C 1
ATOM 878 O O . ASP A 1 114 ? 17.560 2.406 -2.137 1.00 36.58 114 ASP A O 1
ATOM 883 N N . PRO A 1 115 ? 16.583 1.301 -3.843 1.00 33.77 115 PRO A N 1
ATOM 884 C CA . PRO A 1 115 ? 16.854 -0.037 -3.324 1.00 33.40 115 PRO A CA 1
ATOM 885 C C . PRO A 1 115 ? 18.283 -0.251 -2.849 1.00 33.87 115 PRO A C 1
ATOM 886 O O . PRO A 1 115 ? 18.519 -0.928 -1.848 1.00 34.43 115 PRO A O 1
ATOM 890 N N . ASP A 1 116 ? 19.239 0.338 -3.556 1.00 34.21 116 ASP A N 1
ATOM 891 C CA . ASP A 1 116 ? 20.635 0.176 -3.195 1.00 35.08 116 ASP A CA 1
ATOM 892 C C . ASP A 1 116 ? 21.064 1.020 -1.999 1.00 35.75 116 ASP A C 1
ATOM 893 O O . ASP A 1 116 ? 22.072 0.721 -1.351 1.00 37.24 116 ASP A O 1
ATOM 898 N N . LEU A 1 117 ? 20.299 2.067 -1.703 1.00 35.68 117 LEU A N 1
ATOM 899 C CA . LEU A 1 117 ? 20.621 2.925 -0.572 1.00 34.06 117 LEU A CA 1
ATOM 900 C C . LEU A 1 117 ? 19.836 2.529 0.667 1.00 32.99 117 LEU A C 1
ATOM 901 O O . LEU A 1 117 ? 20.333 2.645 1.778 1.00 33.52 117 LEU A O 1
ATOM 906 N N . ALA A 1 118 ? 18.619 2.036 0.483 1.00 31.09 118 ALA A N 1
ATOM 907 C CA . ALA A 1 118 ? 17.801 1.670 1.628 1.00 31.67 118 ALA A CA 1
ATOM 908 C C . ALA A 1 118 ? 18.561 0.984 2.755 1.00 32.20 118 ALA A C 1
ATOM 909 O O . ALA A 1 118 ? 18.427 1.362 3.912 1.00 32.01 118 ALA A O 1
ATOM 911 N N . PRO A 1 119 ? 19.372 -0.030 2.434 1.00 33.16 119 PRO A N 1
ATOM 912 C CA . PRO A 1 119 ? 20.133 -0.746 3.460 1.00 33.35 119 PRO A CA 1
ATOM 913 C C . PRO A 1 119 ? 21.056 0.135 4.261 1.00 33.48 119 PRO A C 1
ATOM 914 O O . PRO A 1 119 ? 21.282 -0.122 5.426 1.00 34.54 119 PRO A O 1
ATOM 918 N N . PHE A 1 120 ? 21.592 1.181 3.647 1.00 34.25 120 PHE A N 1
ATOM 919 C CA . PHE A 1 120 ? 22.500 2.073 4.367 1.00 34.87 120 PHE A CA 1
ATOM 920 C C . PHE A 1 120 ? 21.821 3.379 4.823 1.00 35.07 120 PHE A C 1
ATOM 921 O O . PHE A 1 120 ? 22.501 4.311 5.232 1.00 34.63 120 PHE A O 1
ATOM 937 N N . ARG A 1 122 ? 20.558 4.297 7.365 1.00 34.74 122 ARG A N 1
ATOM 938 C CA . ARG A 1 122 ? 20.897 4.703 8.717 1.00 33.51 122 ARG A CA 1
ATOM 939 C C . ARG A 1 122 ? 22.348 5.236 8.839 1.00 34.50 122 ARG A C 1
ATOM 940 O O . ARG A 1 122 ? 22.785 5.643 9.924 1.00 34.16 122 ARG A O 1
ATOM 948 N N . CYS A 1 123 ? 23.094 5.226 7.732 1.00 34.25 123 CYS A N 1
ATOM 949 C CA . CYS A 1 123 ? 24.488 5.679 7.731 1.00 31.87 123 CYS A CA 1
ATOM 950 C C . CYS A 1 123 ? 24.708 7.081 7.233 1.00 30.99 123 CYS A C 1
ATOM 951 O O . CYS A 1 123 ? 25.813 7.587 7.358 1.00 32.12 123 CYS A O 1
ATOM 954 N N . PHE A 1 124 ? 23.688 7.707 6.651 1.00 30.97 124 PHE A N 1
ATOM 955 C CA . PHE A 1 124 ? 23.849 9.073 6.138 1.00 30.23 124 PHE A CA 1
ATOM 956 C C . PHE A 1 124 ? 22.719 9.984 6.572 1.00 28.73 124 PHE A C 1
ATOM 957 O O . PHE A 1 124 ? 21.614 9.514 6.828 1.00 29.15 124 PHE A O 1
ATOM 965 N N . LYS A 1 125 ? 23.013 11.285 6.645 1.00 28.21 125 LYS A N 1
ATOM 966 C CA . LYS A 1 125 ? 22.063 12.321 7.083 1.00 27.41 125 LYS A CA 1
ATOM 967 C C . LYS A 1 125 ? 22.125 13.572 6.221 1.00 26.67 125 LYS A C 1
ATOM 968 O O . LYS A 1 125 ? 23.160 13.874 5.646 1.00 28.39 125 LYS A O 1
ATOM 974 N N . LEU A 1 126 ? 21.020 14.302 6.141 1.00 24.60 126 LEU A N 1
ATOM 975 C CA . LEU A 1 126 ? 20.995 15.552 5.392 1.00 23.93 126 LEU A CA 1
ATOM 976 C C . LEU A 1 126 ? 21.061 16.647 6.458 1.00 24.15 126 LEU A C 1
ATOM 977 O O . LEU A 1 126 ? 20.322 16.614 7.441 1.00 24.92 126 LEU A O 1
ATOM 982 N N . ARG A 1 127 ? 21.957 17.606 6.276 1.00 24.78 127 ARG A N 1
ATOM 983 C CA . ARG A 1 127 ? 22.114 18.657 7.267 1.00 26.58 127 ARG A CA 1
ATOM 984 C C . ARG A 1 127 ? 22.474 20.013 6.664 1.00 29.08 127 ARG A C 1
ATOM 985 O O . ARG A 1 127 ? 23.167 20.097 5.644 1.00 30.32 127 ARG A O 1
ATOM 993 N N . ASP A 1 128 ? 21.983 21.074 7.297 1.00 29.28 128 ASP A N 1
ATOM 994 C CA . ASP A 1 128 ? 22.271 22.422 6.848 1.00 29.78 128 ASP A CA 1
ATOM 995 C C . ASP A 1 128 ? 21.993 23.387 7.988 1.00 31.08 128 ASP A C 1
ATOM 996 O O . ASP A 1 128 ? 21.696 22.965 9.101 1.00 31.40 128 ASP A O 1
ATOM 1001 N N . GLU A 1 129 ? 22.100 24.679 7.707 1.00 33.68 129 GLU A N 1
ATOM 1002 C CA . GLU A 1 129 ? 21.872 25.717 8.703 1.00 36.55 129 GLU A CA 1
ATOM 1003 C C . GLU A 1 129 ? 20.850 25.361 9.796 1.00 36.10 129 GLU A C 1
ATOM 1004 O O . GLU A 1 129 ? 21.195 25.213 10.971 1.00 35.26 129 GLU A O 1
ATOM 1010 N N . GLN A 1 130 ? 19.593 25.210 9.407 1.00 35.72 130 GLN A N 1
ATOM 1011 C CA . GLN A 1 130 ? 18.557 24.912 10.382 1.00 36.28 130 GLN A CA 1
ATOM 1012 C C . GLN A 1 130 ? 17.746 23.639 10.149 1.00 34.44 130 GLN A C 1
ATOM 1013 O O . GLN A 1 130 ? 16.573 23.585 10.497 1.00 34.36 130 GLN A O 1
ATOM 1019 N N . ASN A 1 131 ? 18.354 22.608 9.590 1.00 32.87 131 ASN A N 1
ATOM 1020 C CA . ASN A 1 131 ? 17.606 21.394 9.327 1.00 31.10 131 ASN A CA 1
ATOM 1021 C C . ASN A 1 131 ? 18.492 20.192 9.497 1.00 30.27 131 ASN A C 1
ATOM 1022 O O . ASN A 1 131 ? 19.687 20.248 9.202 1.00 31.35 131 ASN A O 1
ATOM 1027 N N . LEU A 1 132 ? 17.893 19.103 9.963 1.00 27.66 132 LEU A N 1
ATOM 1028 C CA . LEU A 1 132 ? 18.612 17.851 10.154 1.00 25.57 132 LEU A CA 1
ATOM 1029 C C . LEU A 1 132 ? 17.676 16.699 9.723 1.00 24.79 132 LEU A C 1
ATOM 1030 O O . LEU A 1 132 ? 16.559 16.554 10.220 1.00 24.50 132 LEU A O 1
ATOM 1035 N N . VAL A 1 133 ? 18.119 15.889 8.773 1.00 23.67 133 VAL A N 1
ATOM 1036 C CA . VAL A 1 133 ? 17.266 14.810 8.293 1.00 23.29 133 VAL A CA 1
ATOM 1037 C C . VAL A 1 133 ? 17.852 13.416 8.470 1.00 23.66 133 VAL A C 1
ATOM 1038 O O . VAL A 1 133 ? 18.926 13.132 7.965 1.00 23.53 133 VAL A O 1
ATOM 1042 N N . GLU A 1 134 ? 17.128 12.555 9.182 1.00 24.87 134 GLU A N 1
ATOM 1043 C CA . GLU A 1 134 ? 17.537 11.173 9.425 1.00 25.65 134 GLU A CA 1
ATOM 1044 C C . GLU A 1 134 ? 16.542 10.212 8.766 1.00 27.52 134 GLU A C 1
ATOM 1045 O O . GLU A 1 134 ? 15.424 10.607 8.457 1.00 29.03 134 GLU A O 1
ATOM 1051 N N . PHE A 1 135 ? 16.940 8.957 8.556 1.00 29.04 135 PHE A N 1
ATOM 1052 C CA . PHE A 1 135 ? 16.057 7.968 7.931 1.00 29.64 135 PHE A CA 1
ATOM 1053 C C . PHE A 1 135 ? 16.040 6.684 8.759 1.00 30.86 135 PHE A C 1
ATOM 1054 O O . PHE A 1 135 ? 17.091 6.191 9.164 1.00 31.99 135 PHE A O 1
ATOM 1062 N N . PHE A 1 136 ? 14.849 6.153 9.026 1.00 30.64 136 PHE A N 1
ATOM 1063 C CA . PHE A 1 136 ? 14.737 4.944 9.832 1.00 31.05 136 PHE A CA 1
ATOM 1064 C C . PHE A 1 136 ? 13.973 3.885 9.059 1.00 32.71 136 PHE A C 1
ATOM 1065 O O . PHE A 1 136 ? 12.970 4.193 8.415 1.00 33.70 136 PHE A O 1
ATOM 1073 N N . PRO A 1 137 ? 14.450 2.623 9.091 1.00 32.28 137 PRO A N 1
ATOM 1074 C CA . PRO A 1 137 ? 13.803 1.514 8.386 1.00 32.06 137 PRO A CA 1
ATOM 1075 C C . PRO A 1 137 ? 12.498 1.193 9.069 1.00 33.18 137 PRO A C 1
ATOM 1076 O O . PRO A 1 137 ? 12.267 1.645 10.184 1.00 34.70 137 PRO A O 1
ATOM 1080 N N . ALA A 1 138 ? 11.655 0.398 8.415 1.00 33.67 138 ALA A N 1
ATOM 1081 C CA . ALA A 1 138 ? 10.355 0.046 8.974 1.00 32.39 138 ALA A CA 1
ATOM 1082 C C . ALA A 1 138 ? 10.558 -0.654 10.299 1.00 31.63 138 ALA A C 1
ATOM 1083 O O . ALA A 1 138 ? 11.515 -1.401 10.464 1.00 32.15 138 ALA A O 1
ATOM 1085 N N . GLY A 1 139 ? 9.676 -0.402 11.256 1.00 31.92 139 GLY A N 1
ATOM 1086 C CA . GLY A 1 139 ? 9.835 -1.063 12.535 1.00 32.42 139 GLY A CA 1
ATOM 1087 C C . GLY A 1 139 ? 9.676 -0.177 13.743 1.00 33.29 139 GLY A C 1
ATOM 1088 O O . GLY A 1 139 ? 9.043 0.864 13.665 1.00 34.80 139 GLY A O 1
ATOM 1089 N N . GLN A 1 140 ? 10.258 -0.582 14.864 1.00 34.69 140 GLN A N 1
ATOM 1090 C CA . GLN A 1 140 ? 10.145 0.182 16.109 1.00 34.30 140 GLN A CA 1
ATOM 1091 C C . GLN A 1 140 ? 11.418 0.970 16.296 1.00 33.81 140 GLN A C 1
ATOM 1092 O O . GLN A 1 140 ? 12.499 0.450 16.022 1.00 33.50 140 GLN A O 1
ATOM 1098 N N . HIS A 1 141 ? 11.305 2.211 16.765 1.00 33.35 141 HIS A N 1
ATOM 1099 C CA . HIS A 1 141 ? 12.495 3.041 16.994 1.00 32.67 141 HIS A CA 1
ATOM 1100 C C . HIS A 1 141 ? 12.307 4.091 18.073 1.00 31.80 141 HIS A C 1
ATOM 1101 O O . HIS A 1 141 ? 11.183 4.434 18.431 1.00 33.06 141 HIS A O 1
ATOM 1108 N N . GLN A 1 142 ? 13.428 4.590 18.589 1.00 30.32 142 GLN A N 1
ATOM 1109 C CA . GLN A 1 142 ? 13.424 5.648 19.595 1.00 30.28 142 GLN A CA 1
ATOM 1110 C C . GLN A 1 142 ? 14.408 6.717 19.134 1.00 29.97 142 GLN A C 1
ATOM 1111 O O . GLN A 1 142 ? 15.386 6.419 18.441 1.00 29.54 142 GLN A O 1
ATOM 1117 N N . ILE A 1 143 ? 14.147 7.962 19.518 1.00 28.14 143 ILE A N 1
ATOM 1118 C CA . ILE A 1 143 ? 15.007 9.061 19.122 1.00 28.01 143 ILE A CA 1
ATOM 1119 C C . ILE A 1 143 ? 15.106 10.132 20.198 1.00 29.85 143 ILE A C 1
ATOM 1120 O O . ILE A 1 143 ? 14.105 10.537 20.792 1.00 30.00 143 ILE A O 1
ATOM 1125 N N . GLU A 1 144 ? 16.333 10.573 20.458 1.00 31.91 144 GLU A N 1
ATOM 1126 C CA . GLU A 1 144 ? 16.563 11.597 21.456 1.00 33.83 144 GLU A CA 1
ATOM 1127 C C . GLU A 1 144 ? 16.869 12.875 20.721 1.00 34.07 144 GLU A C 1
ATOM 1128 O O . GLU A 1 144 ? 17.568 12.858 19.716 1.00 32.77 144 GLU A O 1
ATOM 1134 N N . GLN A 1 145 ? 16.347 13.984 21.231 1.00 35.78 145 GLN A N 1
ATOM 1135 C CA . GLN A 1 145 ? 16.549 15.284 20.610 1.00 37.88 145 GLN A CA 1
ATOM 1136 C C . GLN A 1 145 ? 18.013 15.655 20.375 1.00 40.18 145 GLN A C 1
ATOM 1137 O O . GLN A 1 145 ? 18.884 15.422 21.216 1.00 40.30 145 GLN A O 1
ATOM 1143 N N . ALA A 1 146 ? 18.274 16.234 19.211 1.00 42.28 146 ALA A N 1
ATOM 1144 C CA . ALA A 1 146 ? 19.615 16.651 18.854 1.00 44.10 146 ALA A CA 1
ATOM 1145 C C . ALA A 1 146 ? 19.840 18.068 19.353 1.00 46.40 146 ALA A C 1
ATOM 1146 O O . ALA A 1 146 ? 18.893 18.849 19.490 1.00 47.32 146 ALA A O 1
ATOM 1148 N N . THR A 1 147 ? 21.096 18.397 19.629 1.00 48.18 147 THR A N 1
ATOM 1149 C CA . THR A 1 147 ? 21.433 19.727 20.116 1.00 49.37 147 THR A CA 1
ATOM 1150 C C . THR A 1 147 ? 21.128 20.802 19.066 1.00 49.01 147 THR A C 1
ATOM 1151 O O . THR A 1 147 ? 21.187 20.562 17.855 1.00 47.21 147 THR A O 1
ATOM 1155 N N . ASP A 1 148 ? 20.782 21.986 19.549 1.00 50.39 148 ASP A N 1
ATOM 1156 C CA . ASP A 1 148 ? 20.484 23.105 18.675 1.00 52.56 148 ASP A CA 1
ATOM 1157 C C . ASP A 1 148 ? 19.066 23.051 18.125 1.00 51.70 148 ASP A C 1
ATOM 1158 O O . ASP A 1 148 ? 18.387 24.075 18.061 1.00 52.58 148 ASP A O 1
ATOM 1171 N N . VAL A 1 150 ? 15.028 22.351 17.848 1.00 39.22 150 VAL A N 1
ATOM 1172 C CA . VAL A 1 150 ? 13.892 22.523 18.755 1.00 35.85 150 VAL A CA 1
ATOM 1173 C C . VAL A 1 150 ? 12.687 21.694 18.323 1.00 34.78 150 VAL A C 1
ATOM 1174 O O . VAL A 1 150 ? 12.097 20.963 19.120 1.00 34.91 150 VAL A O 1
ATOM 1178 N N . TYR A 1 151 ? 12.325 21.804 17.053 1.00 33.37 151 TYR A N 1
ATOM 1179 C CA . TYR A 1 151 ? 11.185 21.066 16.524 1.00 32.36 151 TYR A CA 1
ATOM 1180 C C . TYR A 1 151 ? 11.578 19.750 15.872 1.00 31.17 151 TYR A C 1
ATOM 1181 O O . TYR A 1 151 ? 12.721 19.572 15.477 1.00 33.36 151 TYR A O 1
ATOM 1190 N N . ILE A 1 152 ? 10.626 18.830 15.768 1.00 29.75 152 ILE A N 1
ATOM 1191 C CA . ILE A 1 152 ? 10.871 17.527 15.146 1.00 28.77 152 ILE A CA 1
ATOM 1192 C C . ILE A 1 152 ? 9.607 17.023 14.432 1.00 26.85 152 ILE A C 1
ATOM 1193 O O . ILE A 1 152 ? 8.499 17.203 14.916 1.00 26.09 152 ILE A O 1
ATOM 1198 N N . SER A 1 153 ? 9.779 16.389 13.281 1.00 26.05 153 SER A N 1
ATOM 1199 C CA . SER A 1 153 ? 8.642 15.917 12.509 1.00 25.30 153 SER A CA 1
ATOM 1200 C C . SER A 1 153 ? 8.914 14.545 11.912 1.00 25.91 153 SER A C 1
ATOM 1201 O O . SER A 1 153 ? 10.063 14.198 11.646 1.00 25.99 153 SER A O 1
ATOM 1204 N N . PHE A 1 154 ? 7.847 13.783 11.678 1.00 25.56 154 PHE A N 1
ATOM 1205 C CA . PHE A 1 154 ? 7.945 12.434 11.125 1.00 25.25 154 PHE A CA 1
ATOM 1206 C C . PHE A 1 154 ? 7.089 12.319 9.875 1.00 25.71 154 PHE A C 1
ATOM 1207 O O . PHE A 1 154 ? 5.997 12.862 9.814 1.00 26.47 154 PHE A O 1
ATOM 1223 N N . ALA A 1 156 ? 6.244 9.282 6.770 1.00 33.93 156 ALA A N 1
ATOM 1224 C CA . ALA A 1 156 ? 6.477 7.976 6.179 1.00 34.21 156 ALA A CA 1
ATOM 1225 C C . ALA A 1 156 ? 6.410 8.045 4.655 1.00 35.03 156 ALA A C 1
ATOM 1226 O O . ALA A 1 156 ? 5.403 8.448 4.069 1.00 36.20 156 ALA A O 1
ATOM 1228 N N . ALA A 1 157 ? 7.505 7.687 4.013 1.00 37.04 157 ALA A N 1
ATOM 1229 C CA . ALA A 1 157 ? 7.515 7.665 2.566 1.00 38.70 157 ALA A CA 1
ATOM 1230 C C . ALA A 1 157 ? 6.554 6.513 2.290 1.00 39.57 157 ALA A C 1
ATOM 1231 O O . ALA A 1 157 ? 6.450 5.589 3.098 1.00 41.12 157 ALA A O 1
ATOM 1233 N N . ASN A 1 158 ? 5.831 6.547 1.186 1.00 38.64 158 ASN A N 1
ATOM 1234 C CA . ASN A 1 158 ? 4.898 5.449 0.938 1.00 38.99 158 ASN A CA 1
ATOM 1235 C C . ASN A 1 158 ? 3.925 5.294 2.119 1.00 37.24 158 ASN A C 1
ATOM 1236 O O . ASN A 1 158 ? 4.095 4.428 2.983 1.00 36.23 158 ASN A O 1
ATOM 1241 N N . GLY A 1 159 ? 2.906 6.154 2.109 1.00 35.84 159 GLY A N 1
ATOM 1242 C CA . GLY A 1 159 ? 1.868 6.227 3.125 1.00 37.25 159 GLY A CA 1
ATOM 1243 C C . GLY A 1 159 ? 1.450 5.093 4.051 1.00 37.68 159 GLY A C 1
ATOM 1244 O O . GLY A 1 159 ? 0.344 4.565 3.918 1.00 37.99 159 GLY A O 1
ATOM 1245 N N . ALA A 1 160 ? 2.310 4.738 5.010 1.00 37.09 160 ALA A N 1
ATOM 1246 C CA . ALA A 1 160 ? 2.010 3.694 5.993 1.00 36.53 160 ALA A CA 1
ATOM 1247 C C . ALA A 1 160 ? 1.688 4.429 7.284 1.00 36.72 160 ALA A C 1
ATOM 1248 O O . ALA A 1 160 ? 2.381 5.383 7.622 1.00 38.10 160 ALA A O 1
ATOM 1250 N N . HIS A 1 161 ? 0.660 3.994 8.008 1.00 35.88 161 HIS A N 1
ATOM 1251 C CA . HIS A 1 161 ? 0.275 4.664 9.259 1.00 35.64 161 HIS A CA 1
ATOM 1252 C C . HIS A 1 161 ? 1.381 4.721 10.304 1.00 34.62 161 HIS A C 1
ATOM 1253 O O . HIS A 1 161 ? 2.029 3.718 10.587 1.00 35.05 161 HIS A O 1
ATOM 1260 N N . LEU A 1 162 ? 1.578 5.902 10.885 1.00 34.12 162 LEU A N 1
ATOM 1261 C CA . LEU A 1 162 ? 2.626 6.113 11.876 1.00 33.94 162 LEU A CA 1
ATOM 1262 C C . LEU A 1 162 ? 2.104 6.097 13.279 1.00 33.46 162 LEU A C 1
ATOM 1263 O O . LEU A 1 162 ? 0.915 6.234 13.509 1.00 33.74 162 LEU A O 1
ATOM 1268 N N . SER A 1 163 ? 3.020 5.942 14.220 1.00 34.48 163 SER A N 1
ATOM 1269 C CA . SER A 1 163 ? 2.678 5.943 15.627 1.00 35.98 163 SER A CA 1
ATOM 1270 C C . SER A 1 163 ? 3.719 6.837 16.302 1.00 37.42 163 SER A C 1
ATOM 1271 O O . SER A 1 163 ? 4.910 6.745 16.001 1.00 39.30 163 SER A O 1
ATOM 1274 N N . ILE A 1 164 ? 3.289 7.712 17.200 1.00 36.55 164 ILE A N 1
ATOM 1275 C CA . ILE A 1 164 ? 4.246 8.606 17.847 1.00 36.02 164 ILE A CA 1
ATOM 1276 C C . ILE A 1 164 ? 3.854 8.836 19.298 1.00 35.63 164 ILE A C 1
ATOM 1277 O O . ILE A 1 164 ? 2.784 9.366 19.580 1.00 37.16 164 ILE A O 1
ATOM 1282 N N . GLN A 1 165 ? 4.727 8.442 20.216 1.00 34.25 165 GLN A N 1
ATOM 1283 C CA . GLN A 1 165 ? 4.454 8.604 21.633 1.00 32.94 165 GLN A CA 1
ATOM 1284 C C . GLN A 1 165 ? 5.604 9.258 22.375 1.00 31.47 165 GLN A C 1
ATOM 1285 O O . GLN A 1 165 ? 6.741 9.206 21.928 1.00 28.97 165 GLN A O 1
ATOM 1291 N N . ASP A 1 166 ? 5.291 9.879 23.507 1.00 32.87 166 ASP A N 1
ATOM 1292 C CA . ASP A 1 166 ? 6.290 10.530 24.352 1.00 35.29 166 ASP A CA 1
ATOM 1293 C C . ASP A 1 166 ? 6.750 11.876 23.801 1.00 34.95 166 ASP A C 1
ATOM 1294 O O . ASP A 1 166 ? 7.776 12.424 24.210 1.00 36.21 166 ASP A O 1
ATOM 1299 N N . ALA A 1 167 ? 5.966 12.403 22.875 1.00 34.78 167 ALA A N 1
ATOM 1300 C CA . ALA A 1 167 ? 6.254 13.687 22.267 1.00 35.02 167 ALA A CA 1
ATOM 1301 C C . ALA A 1 167 ? 5.139 14.639 22.704 1.00 36.18 167 ALA A C 1
ATOM 1302 O O . ALA A 1 167 ? 4.110 14.187 23.218 1.00 38.14 167 ALA A O 1
ATOM 1304 N N . LYS A 1 168 ? 5.339 15.942 22.526 1.00 34.59 168 LYS A N 1
ATOM 1305 C CA . LYS A 1 168 ? 4.314 16.895 22.922 1.00 34.90 168 LYS A CA 1
ATOM 1306 C C . LYS A 1 168 ? 2.986 16.505 22.290 1.00 35.22 168 LYS A C 1
ATOM 1307 O O . LYS A 1 168 ? 1.952 16.508 22.948 1.00 35.13 168 LYS A O 1
ATOM 1313 N N . TYR A 1 169 ? 3.026 16.174 21.005 1.00 36.33 169 TYR A N 1
ATOM 1314 C CA . TYR A 1 169 ? 1.838 15.759 20.264 1.00 36.27 169 TYR A CA 1
ATOM 1315 C C . TYR A 1 169 ? 2.013 14.286 19.865 1.00 35.98 169 TYR A C 1
ATOM 1316 O O . TYR A 1 169 ? 3.005 13.914 19.231 1.00 36.17 169 TYR A O 1
ATOM 1325 N N . GLU A 1 170 ? 1.066 13.442 20.260 1.00 35.89 170 GLU A N 1
ATOM 1326 C CA . GLU A 1 170 ? 1.147 12.029 19.924 1.00 34.88 170 GLU A CA 1
ATOM 1327 C C . GLU A 1 170 ? 0.220 11.656 18.779 1.00 33.73 170 GLU A C 1
ATOM 1328 O O . GLU A 1 170 ? -0.730 12.366 18.463 1.00 33.69 170 GLU A O 1
ATOM 1334 N N . LEU A 1 171 ? 0.515 10.534 18.148 1.00 32.38 171 LEU A N 1
ATOM 1335 C CA . LEU A 1 171 ? -0.299 10.062 17.050 1.00 31.99 171 LEU A CA 1
ATOM 1336 C C . LEU A 1 171 ? -0.550 8.599 17.336 1.00 33.78 171 LEU A C 1
ATOM 1337 O O . LEU A 1 171 ? 0.266 7.734 17.003 1.00 33.54 171 LEU A O 1
ATOM 1342 N N . THR A 1 172 ? -1.677 8.330 17.983 1.00 36.61 172 THR A N 1
ATOM 1343 C CA . THR A 1 172 ? -2.042 6.966 18.325 1.00 39.93 172 THR A CA 1
ATOM 1344 C C . THR A 1 172 ? -3.020 6.413 17.298 1.00 40.16 172 THR A C 1
ATOM 1345 O O . THR A 1 172 ? -3.582 7.158 16.494 1.00 40.04 172 THR A O 1
ATOM 1349 N N . GLU A 1 173 ? -3.213 5.100 17.330 1.00 42.42 173 GLU A N 1
ATOM 1350 C CA . GLU A 1 173 ? -4.129 4.438 16.411 1.00 44.00 173 GLU A CA 1
ATOM 1351 C C . GLU A 1 173 ? -5.531 4.765 16.862 1.00 44.57 173 GLU A C 1
ATOM 1352 O O . GLU A 1 173 ? -6.489 4.433 16.183 1.00 45.00 173 GLU A O 1
ATOM 1358 N N . GLU A 1 174 ? -5.639 5.424 18.014 1.00 45.38 174 GLU A N 1
ATOM 1359 C CA . GLU A 1 174 ? -6.932 5.774 18.578 1.00 45.86 174 GLU A CA 1
ATOM 1360 C C . GLU A 1 174 ? -7.356 7.202 18.290 1.00 45.81 174 GLU A C 1
ATOM 1361 O O . GLU A 1 174 ? -8.513 7.553 18.519 1.00 47.56 174 GLU A O 1
ATOM 1367 N N . ASN A 1 175 ? -6.428 8.029 17.807 1.00 44.04 175 ASN A N 1
ATOM 1368 C CA . ASN A 1 175 ? -6.739 9.428 17.475 1.00 41.69 175 ASN A CA 1
ATOM 1369 C C . ASN A 1 175 ? -6.136 9.843 16.125 1.00 40.51 175 ASN A C 1
ATOM 1370 O O . ASN A 1 175 ? -6.057 11.032 15.803 1.00 38.73 175 ASN A O 1
ATOM 1375 N N . TYR A 1 176 ? -5.720 8.856 15.338 1.00 40.23 176 TYR A N 1
ATOM 1376 C CA . TYR A 1 176 ? -5.090 9.106 14.048 1.00 39.00 176 TYR A CA 1
ATOM 1377 C C . TYR A 1 176 ? -5.865 10.029 13.123 1.00 36.80 176 TYR A C 1
ATOM 1378 O O . TYR A 1 176 ? -7.072 9.922 13.012 1.00 38.65 176 TYR A O 1
ATOM 1387 N N . PHE A 1 177 ? -5.152 10.936 12.464 1.00 34.96 177 PHE A N 1
ATOM 1388 C CA . PHE A 1 177 ? -5.745 11.859 11.509 1.00 32.41 177 PHE A CA 1
ATOM 1389 C C . PHE A 1 177 ? -4.787 11.884 10.321 1.00 31.62 177 PHE A C 1
ATOM 1390 O O . PHE A 1 177 ? -3.593 12.101 10.491 1.00 32.37 177 PHE A O 1
ATOM 1398 N N . GLN A 1 178 ? -5.305 11.655 9.123 1.00 31.03 178 GLN A N 1
ATOM 1399 C CA . GLN A 1 178 ? -4.471 11.605 7.926 1.00 30.53 178 GLN A CA 1
ATOM 1400 C C . GLN A 1 178 ? -3.683 12.868 7.571 1.00 30.78 178 GLN A C 1
ATOM 1401 O O . GLN A 1 178 ? -4.207 13.981 7.595 1.00 31.57 178 GLN A O 1
ATOM 1407 N N . LYS A 1 179 ? -2.412 12.670 7.233 1.00 30.98 179 LYS A N 1
ATOM 1408 C CA . LYS A 1 179 ? -1.493 13.738 6.821 1.00 29.15 179 LYS A CA 1
ATOM 1409 C C . LYS A 1 179 ? -0.182 13.069 6.474 1.00 28.47 179 LYS A C 1
ATOM 1410 O O . LYS A 1 179 ? 0.245 12.204 7.218 1.00 30.85 179 LYS A O 1
ATOM 1416 N N . LYS A 1 180 ? 0.443 13.452 5.358 1.00 26.38 180 LYS A N 1
ATOM 1417 C CA . LYS A 1 180 ? 1.733 12.885 4.936 1.00 24.66 180 LYS A CA 1
ATOM 1418 C C . LYS A 1 180 ? 2.837 13.140 5.976 1.00 24.72 180 LYS A C 1
ATOM 1419 O O . LYS A 1 180 ? 3.505 12.214 6.440 1.00 24.70 180 LYS A O 1
ATOM 1425 N N . ILE A 1 181 ? 3.032 14.400 6.340 1.00 23.78 181 ILE A N 1
ATOM 1426 C CA . ILE A 1 181 ? 4.053 14.733 7.322 1.00 23.33 181 ILE A CA 1
ATOM 1427 C C . ILE A 1 181 ? 3.472 15.440 8.538 1.00 23.27 181 ILE A C 1
ATOM 1428 O O . ILE A 1 181 ? 2.728 16.397 8.394 1.00 23.54 181 ILE A O 1
ATOM 1433 N N . TYR A 1 182 ? 3.819 14.954 9.729 1.00 22.27 182 TYR A N 1
ATOM 1434 C CA . TYR A 1 182 ? 3.340 15.526 10.980 1.00 23.96 182 TYR A CA 1
ATOM 1435 C C . TYR A 1 182 ? 4.469 16.381 11.517 1.00 27.47 182 TYR A C 1
ATOM 1436 O O . TYR A 1 182 ? 5.410 15.850 12.094 1.00 29.41 182 TYR A O 1
ATOM 1445 N N . SER A 1 183 ? 4.370 17.701 11.339 1.00 30.26 183 SER A N 1
ATOM 1446 C CA . SER A 1 183 ? 5.440 18.612 11.746 1.00 33.24 183 SER A CA 1
ATOM 1447 C C . SER A 1 183 ? 5.200 19.373 13.015 1.00 34.56 183 SER A C 1
ATOM 1448 O O . SER A 1 183 ? 4.162 19.233 13.640 1.00 35.87 183 SER A O 1
ATOM 1451 N N . SER A 1 184 ? 6.191 20.181 13.377 1.00 35.71 184 SER A N 1
ATOM 1452 C CA . SER A 1 184 ? 6.152 21.022 14.566 1.00 36.54 184 SER A CA 1
ATOM 1453 C C . SER A 1 184 ? 5.976 20.278 15.897 1.00 35.42 184 SER A C 1
ATOM 1454 O O . SER A 1 184 ? 5.479 20.848 16.864 1.00 36.97 184 SER A O 1
ATOM 1457 N N . ASN A 1 185 ? 6.389 19.019 15.962 1.00 33.19 185 ASN A N 1
ATOM 1458 C CA . ASN A 1 185 ? 6.259 18.274 17.205 1.00 32.53 185 ASN A CA 1
ATOM 1459 C C . ASN A 1 185 ? 7.474 18.589 18.082 1.00 31.88 185 ASN A C 1
ATOM 1460 O O . ASN A 1 185 ? 8.474 19.080 17.578 1.00 32.34 185 ASN A O 1
ATOM 1465 N N . GLU A 1 186 ? 7.403 18.314 19.382 1.00 31.43 186 GLU A N 1
ATOM 1466 C CA . GLU A 1 186 ? 8.520 18.633 20.270 1.00 30.70 186 GLU A CA 1
ATOM 1467 C C . GLU A 1 186 ? 8.757 17.539 21.261 1.00 30.77 186 GLU A C 1
ATOM 1468 O O . GLU A 1 186 ? 7.859 16.773 21.551 1.00 31.76 186 GLU A O 1
ATOM 1474 N N . PHE A 1 187 ? 9.959 17.492 21.811 1.00 32.30 187 PHE A N 1
ATOM 1475 C CA . PHE A 1 187 ? 10.278 16.488 22.814 1.00 34.55 187 PHE A CA 1
ATOM 1476 C C . PHE A 1 187 ? 9.818 17.053 24.156 1.00 36.06 187 PHE A C 1
ATOM 1477 O O . PHE A 1 187 ? 9.315 18.182 24.230 1.00 35.32 187 PHE A O 1
ATOM 1485 N N . LYS A 1 188 ? 9.975 16.268 25.215 1.00 36.95 188 LYS A N 1
ATOM 1486 C CA . LYS A 1 188 ? 9.626 16.743 26.543 1.00 37.16 188 LYS A CA 1
ATOM 1487 C C . LYS A 1 188 ? 10.316 15.932 27.651 1.00 38.89 188 LYS A C 1
ATOM 1488 O O . LYS A 1 188 ? 9.666 15.191 28.389 1.00 40.89 188 LYS A O 1
ATOM 1494 N N . ASP A 1 189 ? 11.639 16.080 27.762 1.00 38.10 189 ASP A N 1
ATOM 1495 C CA . ASP A 1 189 ? 12.420 15.378 28.788 1.00 37.95 189 ASP A CA 1
ATOM 1496 C C . ASP A 1 189 ? 12.311 13.862 28.676 1.00 37.02 189 ASP A C 1
ATOM 1497 O O . ASP A 1 189 ? 12.320 13.168 29.688 1.00 38.61 189 ASP A O 1
ATOM 1502 N N . LYS A 1 190 ? 12.190 13.349 27.454 1.00 36.37 190 LYS A N 1
ATOM 1503 C CA . LYS A 1 190 ? 12.091 11.905 27.236 1.00 35.31 190 LYS A CA 1
ATOM 1504 C C . LYS A 1 190 ? 12.147 11.539 25.751 1.00 34.86 190 LYS A C 1
ATOM 1505 O O . LYS A 1 190 ? 11.706 12.310 24.885 1.00 35.27 190 LYS A O 1
ATOM 1511 N N . PRO A 1 191 ? 12.699 10.354 25.440 1.00 33.25 191 PRO A N 1
ATOM 1512 C CA . PRO A 1 191 ? 12.835 9.854 24.074 1.00 32.15 191 PRO A CA 1
ATOM 1513 C C . PRO A 1 191 ? 11.484 9.711 23.417 1.00 32.56 191 PRO A C 1
ATOM 1514 O O . PRO A 1 191 ? 10.518 9.328 24.071 1.00 32.95 191 PRO A O 1
ATOM 1518 N N . ILE A 1 192 ? 11.417 10.026 22.126 1.00 32.30 192 ILE A N 1
ATOM 1519 C CA . ILE A 1 192 ? 10.173 9.903 21.382 1.00 32.23 192 ILE A CA 1
ATOM 1520 C C . ILE A 1 192 ? 10.096 8.537 20.707 1.00 32.99 192 ILE A C 1
ATOM 1521 O O . ILE A 1 192 ? 11.019 8.124 20.017 1.00 33.04 192 ILE A O 1
ATOM 1526 N N . CYS A 1 193 ? 8.996 7.828 20.925 1.00 34.37 193 CYS A N 1
ATOM 1527 C CA . CYS A 1 193 ? 8.818 6.526 20.306 1.00 35.92 193 CYS A CA 1
ATOM 1528 C C . CYS A 1 193 ? 7.964 6.602 19.050 1.00 36.67 193 CYS A C 1
ATOM 1529 O O . CYS A 1 193 ? 6.883 7.188 19.055 1.00 39.57 193 CYS A O 1
ATOM 1532 N N . PHE A 1 194 ? 8.448 6.011 17.968 1.00 35.44 194 PHE A N 1
ATOM 1533 C CA . PHE A 1 194 ? 7.694 6.010 16.728 1.00 34.29 194 PHE A CA 1
ATOM 1534 C C . PHE A 1 194 ? 7.932 4.697 16.006 1.00 34.89 194 PHE A C 1
ATOM 1535 O O . PHE A 1 194 ? 8.970 4.066 16.186 1.00 35.44 194 PHE A O 1
ATOM 1543 N N . SER A 1 195 ? 6.968 4.283 15.195 1.00 36.05 195 SER A N 1
ATOM 1544 C CA . SER A 1 195 ? 7.093 3.046 14.441 1.00 37.62 195 SER A CA 1
ATOM 1545 C C . SER A 1 195 ? 6.256 3.058 13.153 1.00 39.11 195 SER A C 1
ATOM 1546 O O . SER A 1 195 ? 5.378 3.902 12.971 1.00 39.75 195 SER A O 1
ATOM 1549 N N . VAL A 1 196 ? 6.548 2.128 12.252 1.00 40.65 196 VAL A N 1
ATOM 1550 C CA . VAL A 1 196 ? 5.823 2.036 10.992 1.00 41.42 196 VAL A CA 1
ATOM 1551 C C . VAL A 1 196 ? 5.826 0.597 10.491 1.00 40.69 196 VAL A C 1
ATOM 1552 O O . VAL A 1 196 ? 6.875 -0.048 10.445 1.00 41.23 196 VAL A O 1
ATOM 1556 N N . ALA A 1 197 ? 4.650 0.098 10.121 1.00 40.76 197 ALA A N 1
ATOM 1557 C CA . ALA A 1 197 ? 4.495 -1.279 9.642 1.00 39.12 197 ALA A CA 1
ATOM 1558 C C . ALA A 1 197 ? 5.473 -1.646 8.536 1.00 37.89 197 ALA A C 1
ATOM 1559 O O . ALA A 1 197 ? 6.109 -2.691 8.590 1.00 37.45 197 ALA A O 1
ATOM 1561 N N . SER A 1 198 ? 5.584 -0.782 7.531 1.00 37.61 198 SER A N 1
ATOM 1562 C CA . SER A 1 198 ? 6.495 -1.026 6.426 1.00 36.77 198 SER A CA 1
ATOM 1563 C C . SER A 1 198 ? 7.168 0.261 5.926 1.00 36.98 198 SER A C 1
ATOM 1564 O O . SER A 1 198 ? 7.001 1.345 6.497 1.00 37.83 198 SER A O 1
ATOM 1567 N N . GLY A 1 199 ? 7.936 0.131 4.851 1.00 36.06 199 GLY A N 1
ATOM 1568 C CA . GLY A 1 199 ? 8.612 1.283 4.291 1.00 34.01 199 GLY A CA 1
ATOM 1569 C C . GLY A 1 199 ? 9.708 1.785 5.196 1.00 32.03 199 GLY A C 1
ATOM 1570 O O . GLY A 1 199 ? 10.494 1.007 5.728 1.00 32.32 199 GLY A O 1
ATOM 1571 N N . TYR A 1 200 ? 9.765 3.100 5.359 1.00 31.03 200 TYR A N 1
ATOM 1572 C CA . TYR A 1 200 ? 10.763 3.721 6.212 1.00 28.78 200 TYR A CA 1
ATOM 1573 C C . TYR A 1 200 ? 10.297 5.124 6.613 1.00 27.89 200 TYR A C 1
ATOM 1574 O O . TYR A 1 200 ? 9.544 5.782 5.900 1.00 28.54 200 TYR A O 1
ATOM 1583 N N . VAL A 1 201 ? 10.732 5.572 7.775 1.00 27.26 201 VAL A N 1
ATOM 1584 C CA . VAL A 1 201 ? 10.342 6.878 8.265 1.00 26.55 201 VAL A CA 1
ATOM 1585 C C . VAL A 1 201 ? 11.443 7.919 8.016 1.00 26.99 201 VAL A C 1
ATOM 1586 O O . VAL A 1 201 ? 12.643 7.621 8.073 1.00 26.77 201 VAL A O 1
ATOM 1590 N N . VAL A 1 202 ? 11.020 9.143 7.740 1.00 27.26 202 VAL A N 1
ATOM 1591 C CA . VAL A 1 202 ? 11.945 10.241 7.524 1.00 27.73 202 VAL A CA 1
ATOM 1592 C C . VAL A 1 202 ? 11.781 11.246 8.654 1.00 28.11 202 VAL A C 1
ATOM 1593 O O . VAL A 1 202 ? 10.783 11.949 8.715 1.00 29.63 202 VAL A O 1
ATOM 1597 N N . VAL A 1 203 ? 12.754 11.306 9.553 1.00 28.05 203 VAL A N 1
ATOM 1598 C CA . VAL A 1 203 ? 12.684 12.239 10.668 1.00 29.22 203 VAL A CA 1
ATOM 1599 C C . VAL A 1 203 ? 13.413 13.536 10.316 1.00 31.22 203 VAL A C 1
ATOM 1600 O O . VAL A 1 203 ? 14.537 13.504 9.822 1.00 30.51 203 VAL A O 1
ATOM 1604 N N . ILE A 1 204 ? 12.770 14.674 10.567 1.00 33.88 204 ILE A N 1
ATOM 1605 C CA . ILE A 1 204 ? 13.367 15.970 10.270 1.00 34.70 204 ILE A CA 1
ATOM 1606 C C . ILE A 1 204 ? 13.381 16.886 11.495 1.00 35.49 204 ILE A C 1
ATOM 1607 O O . ILE A 1 204 ? 12.361 17.463 11.861 1.00 36.70 204 ILE A O 1
ATOM 1612 N N . GLN A 1 205 ? 14.536 17.005 12.137 1.00 36.66 205 GLN A N 1
ATOM 1613 C CA . GLN A 1 205 ? 14.657 17.886 13.284 1.00 37.10 205 GLN A CA 1
ATOM 1614 C C . GLN A 1 205 ? 15.018 19.261 12.726 1.00 38.73 205 GLN A C 1
ATOM 1615 O O . GLN A 1 205 ? 15.862 19.392 11.835 1.00 39.92 205 GLN A O 1
ATOM 1621 N N . THR A 1 206 ? 14.355 20.285 13.237 1.00 40.52 206 THR A N 1
ATOM 1622 C CA . THR A 1 206 ? 14.596 21.627 12.755 1.00 42.96 206 THR A CA 1
ATOM 1623 C C . THR A 1 206 ? 14.520 22.675 13.863 1.00 43.54 206 THR A C 1
ATOM 1624 O O . THR A 1 206 ? 14.076 22.386 14.977 1.00 42.87 206 THR A O 1
ATOM 1628 N N . LYS A 1 207 ? 14.973 23.888 13.555 1.00 44.84 207 LYS A N 1
ATOM 1629 C CA . LYS A 1 207 ? 14.943 24.972 14.527 1.00 46.08 207 LYS A CA 1
ATOM 1630 C C . LYS A 1 207 ? 14.556 26.291 13.872 1.00 47.74 207 LYS A C 1
ATOM 1631 O O . LYS A 1 207 ? 14.260 26.322 12.681 1.00 47.57 207 LYS A O 1
ATOM 1637 N N . ASP A 1 208 ? 14.542 27.364 14.665 1.00 50.62 208 ASP A N 1
ATOM 1638 C CA . ASP A 1 208 ? 14.194 28.712 14.195 1.00 51.60 208 ASP A CA 1
ATOM 1639 C C . ASP A 1 208 ? 12.696 28.824 13.921 1.00 51.78 208 ASP A C 1
ATOM 1640 O O . ASP A 1 208 ? 12.069 27.880 13.436 1.00 52.91 208 ASP A O 1
ATOM 1645 N N . THR B 1 2 ? -11.632 24.235 40.023 1.00 38.78 2 THR B N 1
ATOM 1646 C CA . THR B 1 2 ? -11.813 25.436 39.168 1.00 40.89 2 THR B CA 1
ATOM 1647 C C . THR B 1 2 ? -10.851 26.539 39.560 1.00 40.56 2 THR B C 1
ATOM 1648 O O . THR B 1 2 ? -10.084 27.017 38.735 1.00 41.65 2 THR B O 1
ATOM 1652 N N . LYS B 1 3 ? -10.903 26.942 40.823 1.00 40.18 3 LYS B N 1
ATOM 1653 C CA . LYS B 1 3 ? -10.029 27.987 41.342 1.00 39.14 3 LYS B CA 1
ATOM 1654 C C . LYS B 1 3 ? -9.163 27.302 42.396 1.00 37.73 3 LYS B C 1
ATOM 1655 O O . LYS B 1 3 ? -9.684 26.821 43.394 1.00 38.24 3 LYS B O 1
ATOM 1661 N N . VAL B 1 4 ? -7.854 27.245 42.176 1.00 36.57 4 VAL B N 1
ATOM 1662 C CA . VAL B 1 4 ? -6.965 26.591 43.132 1.00 34.41 4 VAL B CA 1
ATOM 1663 C C . VAL B 1 4 ? -5.820 27.498 43.596 1.00 34.37 4 VAL B C 1
ATOM 1664 O O . VAL B 1 4 ? -5.121 28.113 42.792 1.00 34.35 4 VAL B O 1
ATOM 1668 N N . ALA B 1 5 ? -5.639 27.559 44.911 1.00 33.52 5 ALA B N 1
ATOM 1669 C CA . ALA B 1 5 ? -4.592 28.359 45.513 1.00 32.38 5 ALA B CA 1
ATOM 1670 C C . ALA B 1 5 ? -3.495 27.452 46.088 1.00 33.70 5 ALA B C 1
ATOM 1671 O O . ALA B 1 5 ? -3.784 26.479 46.792 1.00 33.79 5 ALA B O 1
ATOM 1673 N N . LEU B 1 6 ? -2.240 27.771 45.776 1.00 33.98 6 LEU B N 1
ATOM 1674 C CA . LEU B 1 6 ? -1.103 27.006 46.267 1.00 33.14 6 LEU B CA 1
ATOM 1675 C C . LEU B 1 6 ? -0.255 27.868 47.178 1.00 33.00 6 LEU B C 1
ATOM 1676 O O . LEU B 1 6 ? 0.194 28.936 46.788 1.00 33.71 6 LEU B O 1
ATOM 1681 N N . PHE B 1 7 ? -0.048 27.398 48.399 1.00 33.16 7 PHE B N 1
ATOM 1682 C CA . PHE B 1 7 ? 0.765 28.114 49.368 1.00 33.11 7 PHE B CA 1
ATOM 1683 C C . PHE B 1 7 ? 2.154 27.476 49.417 1.00 32.66 7 PHE B C 1
ATOM 1684 O O . PHE B 1 7 ? 2.369 26.446 50.062 1.00 31.96 7 PHE B O 1
ATOM 1692 N N . SER B 1 8 ? 3.095 28.105 48.725 1.00 30.50 8 SER B N 1
ATOM 1693 C CA . SER B 1 8 ? 4.456 27.618 48.648 1.00 28.09 8 SER B CA 1
ATOM 1694 C C . SER B 1 8 ? 5.245 27.922 49.915 1.00 27.04 8 SER B C 1
ATOM 1695 O O . SER B 1 8 ? 4.699 28.458 50.875 1.00 26.41 8 SER B O 1
ATOM 1698 N N . GLY B 1 9 ? 6.535 27.590 49.899 1.00 27.42 9 GLY B N 1
ATOM 1699 C CA . GLY B 1 9 ? 7.391 27.817 51.053 1.00 29.21 9 GLY B CA 1
ATOM 1700 C C . GLY B 1 9 ? 8.018 29.195 51.203 1.00 29.83 9 GLY B C 1
ATOM 1701 O O . GLY B 1 9 ? 9.003 29.351 51.926 1.00 29.14 9 GLY B O 1
ATOM 1702 N N . GLY B 1 10 ? 7.452 30.190 50.525 1.00 31.94 10 GLY B N 1
ATOM 1703 C CA . GLY B 1 10 ? 7.963 31.551 50.610 1.00 34.26 10 GLY B CA 1
ATOM 1704 C C . GLY B 1 10 ? 7.153 32.445 51.544 1.00 36.32 10 GLY B C 1
ATOM 1705 O O . GLY B 1 10 ? 6.301 31.972 52.303 1.00 36.66 10 GLY B O 1
ATOM 1706 N N . ASP B 1 11 ? 7.418 33.747 51.497 1.00 37.15 11 ASP B N 1
ATOM 1707 C CA . ASP B 1 11 ? 6.708 34.687 52.354 1.00 38.07 11 ASP B CA 1
ATOM 1708 C C . ASP B 1 11 ? 5.215 34.581 52.089 1.00 39.06 11 ASP B C 1
ATOM 1709 O O . ASP B 1 11 ? 4.788 34.576 50.943 1.00 39.49 11 ASP B O 1
ATOM 1714 N N . LEU B 1 12 ? 4.426 34.486 53.154 1.00 40.79 12 LEU B N 1
ATOM 1715 C CA . LEU B 1 12 ? 2.979 34.383 53.022 1.00 41.71 12 LEU B CA 1
ATOM 1716 C C . LEU B 1 12 ? 2.228 35.467 53.765 1.00 42.79 12 LEU B C 1
ATOM 1717 O O . LEU B 1 12 ? 1.245 35.180 54.446 1.00 43.61 12 LEU B O 1
ATOM 1722 N N . THR B 1 13 ? 2.690 36.707 53.648 1.00 43.71 13 THR B N 1
ATOM 1723 C CA . THR B 1 13 ? 2.013 37.820 54.305 1.00 46.28 13 THR B CA 1
ATOM 1724 C C . THR B 1 13 ? 0.817 38.291 53.465 1.00 46.92 13 THR B C 1
ATOM 1725 O O . THR B 1 13 ? 0.018 39.130 53.899 1.00 47.82 13 THR B O 1
ATOM 1729 N N . TYR B 1 14 ? 0.701 37.749 52.255 1.00 45.36 14 TYR B N 1
ATOM 1730 C CA . TYR B 1 14 ? -0.411 38.090 51.381 1.00 44.02 14 TYR B CA 1
ATOM 1731 C C . TYR B 1 14 ? -1.061 36.833 50.813 1.00 44.92 14 TYR B C 1
ATOM 1732 O O . TYR B 1 14 ? -0.371 35.938 50.330 1.00 46.15 14 TYR B O 1
ATOM 1741 N N . PHE B 1 15 ? -2.391 36.769 50.868 1.00 45.27 15 PHE B N 1
ATOM 1742 C CA . PHE B 1 15 ? -3.131 35.607 50.367 1.00 44.87 15 PHE B CA 1
ATOM 1743 C C . PHE B 1 15 ? -4.635 35.887 50.360 1.00 44.15 15 PHE B C 1
ATOM 1744 O O . PHE B 1 15 ? -5.154 36.564 51.236 1.00 44.22 15 PHE B O 1
ATOM 1752 N N . THR B 1 16 ? -5.332 35.369 49.361 1.00 44.79 16 THR B N 1
ATOM 1753 C CA . THR B 1 16 ? -6.765 35.586 49.249 1.00 45.22 16 THR B CA 1
ATOM 1754 C C . THR B 1 16 ? -7.427 34.335 49.801 1.00 45.08 16 THR B C 1
ATOM 1755 O O . THR B 1 16 ? -6.737 33.375 50.140 1.00 45.60 16 THR B O 1
ATOM 1759 N N . ARG B 1 17 ? -8.754 34.344 49.884 1.00 44.05 17 ARG B N 1
ATOM 1760 C CA . ARG B 1 17 ? -9.494 33.202 50.395 1.00 42.95 17 ARG B CA 1
ATOM 1761 C C . ARG B 1 17 ? -10.540 32.649 49.418 1.00 43.16 17 ARG B C 1
ATOM 1762 O O . ARG B 1 17 ? -11.042 31.539 49.601 1.00 43.52 17 ARG B O 1
ATOM 1770 N N . ASP B 1 18 ? -10.858 33.398 48.367 1.00 43.21 18 ASP B N 1
ATOM 1771 C CA . ASP B 1 18 ? -11.859 32.931 47.408 1.00 44.09 18 ASP B CA 1
ATOM 1772 C C . ASP B 1 18 ? -11.329 31.825 46.487 1.00 43.58 18 ASP B C 1
ATOM 1773 O O . ASP B 1 18 ? -10.946 32.080 45.344 1.00 44.70 18 ASP B O 1
ATOM 1778 N N . PHE B 1 19 ? -11.315 30.593 46.982 1.00 41.89 19 PHE B N 1
ATOM 1779 C CA . PHE B 1 19 ? -10.829 29.475 46.185 1.00 41.26 19 PHE B CA 1
ATOM 1780 C C . PHE B 1 19 ? -11.588 28.190 46.475 1.00 40.30 19 PHE B C 1
ATOM 1781 O O . PHE B 1 19 ? -12.094 27.992 47.572 1.00 40.89 19 PHE B O 1
ATOM 1789 N N . ASP B 1 20 ? -11.640 27.307 45.488 1.00 39.46 20 ASP B N 1
ATOM 1790 C CA . ASP B 1 20 ? -12.355 26.052 45.630 1.00 38.79 20 ASP B CA 1
ATOM 1791 C C . ASP B 1 20 ? -11.478 24.926 46.135 1.00 38.19 20 ASP B C 1
ATOM 1792 O O . ASP B 1 20 ? -11.982 23.901 46.589 1.00 38.58 20 ASP B O 1
ATOM 1797 N N . TYR B 1 21 ? -10.167 25.117 46.073 1.00 37.65 21 TYR B N 1
ATOM 1798 C CA . TYR B 1 21 ? -9.247 24.062 46.480 1.00 36.66 21 TYR B CA 1
ATOM 1799 C C . TYR B 1 21 ? -7.953 24.672 46.997 1.00 35.73 21 TYR B C 1
ATOM 1800 O O . TYR B 1 21 ? -7.293 25.435 46.299 1.00 36.71 21 TYR B O 1
ATOM 1809 N N . PHE B 1 22 ? -7.590 24.334 48.226 1.00 34.64 22 PHE B N 1
ATOM 1810 C CA . PHE B 1 22 ? -6.378 24.876 48.820 1.00 34.24 22 PHE B CA 1
ATOM 1811 C C . PHE B 1 22 ? -5.284 23.827 48.887 1.00 33.16 22 PHE B C 1
ATOM 1812 O O . PHE B 1 22 ? -5.491 22.750 49.439 1.00 33.88 22 PHE B O 1
ATOM 1820 N N . VAL B 1 23 ? -4.118 24.150 48.341 1.00 32.03 23 VAL B N 1
ATOM 1821 C CA . VAL B 1 23 ? -2.993 23.219 48.352 1.00 31.35 23 VAL B CA 1
ATOM 1822 C C . VAL B 1 23 ? -1.833 23.738 49.200 1.00 29.69 23 VAL B C 1
ATOM 1823 O O . VAL B 1 23 ? -1.417 24.872 49.037 1.00 30.71 23 VAL B O 1
ATOM 1827 N N . GLY B 1 24 ? -1.325 22.908 50.107 1.00 28.42 24 GLY B N 1
ATOM 1828 C CA . GLY B 1 24 ? -0.215 23.311 50.949 1.00 26.78 24 GLY B CA 1
ATOM 1829 C C . GLY B 1 24 ? 1.069 22.623 50.525 1.00 26.87 24 GLY B C 1
ATOM 1830 O O . GLY B 1 24 ? 1.175 21.395 50.563 1.00 26.57 24 GLY B O 1
ATOM 1831 N N . ILE B 1 25 ? 2.055 23.415 50.122 1.00 26.80 25 ILE B N 1
ATOM 1832 C CA . ILE B 1 25 ? 3.325 22.868 49.676 1.00 26.72 25 ILE B CA 1
ATOM 1833 C C . ILE B 1 25 ? 4.338 22.968 50.801 1.00 28.15 25 ILE B C 1
ATOM 1834 O O . ILE B 1 25 ? 4.798 24.054 51.128 1.00 28.25 25 ILE B O 1
ATOM 1839 N N . ASP B 1 26 ? 4.670 21.828 51.396 1.00 30.59 26 ASP B N 1
ATOM 1840 C CA . ASP B 1 26 ? 5.638 21.766 52.489 1.00 33.19 26 ASP B CA 1
ATOM 1841 C C . ASP B 1 26 ? 5.271 22.734 53.611 1.00 32.68 26 ASP B C 1
ATOM 1842 O O . ASP B 1 26 ? 4.218 22.604 54.226 1.00 33.41 26 ASP B O 1
ATOM 1847 N N . LYS B 1 27 ? 6.134 23.708 53.871 1.00 32.53 27 LYS B N 1
ATOM 1848 C CA . LYS B 1 27 ? 5.881 24.668 54.934 1.00 33.04 27 LYS B CA 1
ATOM 1849 C C . LYS B 1 27 ? 4.577 25.409 54.699 1.00 31.64 27 LYS B C 1
ATOM 1850 O O . LYS B 1 27 ? 3.997 25.973 55.622 1.00 30.72 27 LYS B O 1
ATOM 1856 N N . GLY B 1 28 ? 4.120 25.389 53.453 1.00 32.10 28 GLY B N 1
ATOM 1857 C CA . GLY B 1 28 ? 2.900 26.079 53.097 1.00 32.31 28 GLY B CA 1
ATOM 1858 C C . GLY B 1 28 ? 1.710 25.430 53.748 1.00 33.14 28 GLY B C 1
ATOM 1859 O O . GLY B 1 28 ? 0.663 26.053 53.886 1.00 34.70 28 GLY B O 1
ATOM 1860 N N . SER B 1 29 ? 1.875 24.169 54.135 1.00 32.55 29 SER B N 1
ATOM 1861 C CA . SER B 1 29 ? 0.817 23.424 54.793 1.00 31.51 29 SER B CA 1
ATOM 1862 C C . SER B 1 29 ? 0.568 23.999 56.177 1.00 32.44 29 SER B C 1
ATOM 1863 O O . SER B 1 29 ? -0.550 24.406 56.496 1.00 32.08 29 SER B O 1
ATOM 1866 N N . SER B 1 30 ? 1.613 24.015 57.001 1.00 32.16 30 SER B N 1
ATOM 1867 C CA . SER B 1 30 ? 1.514 24.552 58.353 1.00 33.42 30 SER B CA 1
ATOM 1868 C C . SER B 1 30 ? 0.757 25.873 58.345 1.00 33.55 30 SER B C 1
ATOM 1869 O O . SER B 1 30 ? -0.157 26.079 59.140 1.00 34.12 30 SER B O 1
ATOM 1872 N N . PHE B 1 31 ? 1.143 26.761 57.439 1.00 34.87 31 PHE B N 1
ATOM 1873 C CA . PHE B 1 31 ? 0.511 28.067 57.325 1.00 36.28 31 PHE B CA 1
ATOM 1874 C C . PHE B 1 31 ? -0.996 27.907 57.246 1.00 36.15 31 PHE B C 1
ATOM 1875 O O . PHE B 1 31 ? -1.742 28.453 58.044 1.00 36.69 31 PHE B O 1
ATOM 1883 N N . LEU B 1 32 ? -1.446 27.146 56.270 1.00 36.53 32 LEU B N 1
ATOM 1884 C CA . LEU B 1 32 ? -2.867 26.934 56.087 1.00 37.76 32 LEU B CA 1
ATOM 1885 C C . LEU B 1 32 ? -3.602 26.470 57.363 1.00 38.77 32 LEU B C 1
ATOM 1886 O O . LEU B 1 32 ? -4.639 27.034 57.747 1.00 37.61 32 LEU B O 1
ATOM 1891 N N . LEU B 1 33 ? -3.059 25.442 58.013 1.00 39.79 33 LEU B N 1
ATOM 1892 C CA . LEU B 1 33 ? -3.646 24.917 59.240 1.00 41.14 33 LEU B CA 1
ATOM 1893 C C . LEU B 1 33 ? -3.691 26.014 60.295 1.00 42.13 33 LEU B C 1
ATOM 1894 O O . LEU B 1 33 ? -4.747 26.287 60.847 1.00 43.11 33 LEU B O 1
ATOM 1899 N N . LYS B 1 34 ? -2.547 26.638 60.567 1.00 42.89 34 LYS B N 1
ATOM 1900 C CA . LYS B 1 34 ? -2.468 27.723 61.542 1.00 42.92 34 LYS B CA 1
ATOM 1901 C C . LYS B 1 34 ? -3.445 28.848 61.209 1.00 42.29 34 LYS B C 1
ATOM 1902 O O . LYS B 1 34 ? -3.997 29.485 62.101 1.00 41.79 34 LYS B O 1
ATOM 1908 N N . ASN B 1 35 ? -3.656 29.088 59.921 1.00 42.92 35 ASN B N 1
ATOM 1909 C CA . ASN B 1 35 ? -4.557 30.142 59.468 1.00 43.97 35 ASN B CA 1
ATOM 1910 C C . ASN B 1 35 ? -5.967 29.614 59.273 1.00 44.48 35 ASN B C 1
ATOM 1911 O O . ASN B 1 35 ? -6.754 30.178 58.512 1.00 43.53 35 ASN B O 1
ATOM 1916 N N . GLN B 1 36 ? -6.274 28.531 59.984 1.00 46.24 36 GLN B N 1
ATOM 1917 C CA . GLN B 1 36 ? -7.581 27.876 59.927 1.00 48.45 36 GLN B CA 1
ATOM 1918 C C . GLN B 1 36 ? -8.254 27.942 58.562 1.00 48.71 36 GLN B C 1
ATOM 1919 O O . GLN B 1 36 ? -9.383 28.410 58.450 1.00 49.67 36 GLN B O 1
ATOM 1925 N N . LEU B 1 37 ? -7.556 27.478 57.530 1.00 48.34 37 LEU B N 1
ATOM 1926 C CA . LEU B 1 37 ? -8.094 27.457 56.172 1.00 46.48 37 LEU B CA 1
ATOM 1927 C C . LEU B 1 37 ? -8.008 26.019 55.681 1.00 45.96 37 LEU B C 1
ATOM 1928 O O . LEU B 1 37 ? -7.141 25.263 56.123 1.00 46.15 37 LEU B O 1
ATOM 1933 N N . PRO B 1 38 ? -8.904 25.616 54.764 1.00 44.86 38 PRO B N 1
ATOM 1934 C CA . PRO B 1 38 ? -8.930 24.254 54.217 1.00 44.00 38 PRO B CA 1
ATOM 1935 C C . PRO B 1 38 ? -7.595 23.748 53.671 1.00 43.01 38 PRO B C 1
ATOM 1936 O O . PRO B 1 38 ? -6.922 24.441 52.914 1.00 44.12 38 PRO B O 1
ATOM 1940 N N . LEU B 1 39 ? -7.217 22.537 54.063 1.00 40.03 39 LEU B N 1
ATOM 1941 C CA . LEU B 1 39 ? -5.982 21.943 53.588 1.00 37.83 39 LEU B CA 1
ATOM 1942 C C . LEU B 1 39 ? -6.366 20.699 52.786 1.00 37.71 39 LEU B C 1
ATOM 1943 O O . LEU B 1 39 ? -6.204 19.576 53.251 1.00 36.79 39 LEU B O 1
ATOM 1948 N N . ASP B 1 40 ? -6.886 20.917 51.578 1.00 37.46 40 ASP B N 1
ATOM 1949 C CA . ASP B 1 40 ? -7.320 19.830 50.703 1.00 37.79 40 ASP B CA 1
ATOM 1950 C C . ASP B 1 40 ? -6.167 18.932 50.246 1.00 37.89 40 ASP B C 1
ATOM 1951 O O . ASP B 1 40 ? -6.308 17.706 50.127 1.00 39.55 40 ASP B O 1
ATOM 1956 N N . LEU B 1 41 ? -5.016 19.536 49.994 1.00 35.99 41 LEU B N 1
ATOM 1957 C CA . LEU B 1 41 ? -3.870 18.764 49.558 1.00 32.02 41 LEU B CA 1
ATOM 1958 C C . LEU B 1 41 ? -2.614 19.278 50.206 1.00 31.66 41 LEU B C 1
ATOM 1959 O O . LEU B 1 41 ? -2.342 20.467 50.138 1.00 30.96 41 LEU B O 1
ATOM 1964 N N . ALA B 1 42 ? -1.862 18.376 50.835 1.00 31.86 42 ALA B N 1
ATOM 1965 C CA . ALA B 1 42 ? -0.595 18.710 51.484 1.00 32.92 42 ALA B CA 1
ATOM 1966 C C . ALA B 1 42 ? 0.462 17.871 50.785 1.00 34.19 42 ALA B C 1
ATOM 1967 O O . ALA B 1 42 ? 0.642 16.695 51.096 1.00 35.71 42 ALA B O 1
ATOM 1969 N N . ILE B 1 43 ? 1.167 18.485 49.841 1.00 35.19 43 ILE B N 1
ATOM 1970 C CA . ILE B 1 43 ? 2.178 17.776 49.069 1.00 34.19 43 ILE B CA 1
ATOM 1971 C C . ILE B 1 43 ? 3.588 18.359 49.247 1.00 34.07 43 ILE B C 1
ATOM 1972 O O . ILE B 1 43 ? 3.759 19.544 49.543 1.00 34.23 43 ILE B O 1
ATOM 1977 N N . GLY B 1 44 ? 4.594 17.512 49.070 1.00 32.90 44 GLY B N 1
ATOM 1978 C CA . GLY B 1 44 ? 5.961 17.967 49.199 1.00 32.89 44 GLY B CA 1
ATOM 1979 C C . GLY B 1 44 ? 6.783 16.887 49.846 1.00 33.37 44 GLY B C 1
ATOM 1980 O O . GLY B 1 44 ? 6.276 15.790 50.059 1.00 34.39 44 GLY B O 1
ATOM 1981 N N . ASP B 1 45 ? 8.041 17.184 50.154 1.00 33.43 45 ASP B N 1
ATOM 1982 C CA . ASP B 1 45 ? 8.909 16.204 50.798 1.00 35.99 45 ASP B CA 1
ATOM 1983 C C . ASP B 1 45 ? 9.067 16.535 52.286 1.00 36.62 45 ASP B C 1
ATOM 1984 O O . ASP B 1 45 ? 9.764 15.838 53.027 1.00 37.54 45 ASP B O 1
ATOM 1989 N N . PHE B 1 46 ? 8.398 17.611 52.698 1.00 37.04 46 PHE B N 1
ATOM 1990 C CA . PHE B 1 46 ? 8.377 18.084 54.082 1.00 35.87 46 PHE B CA 1
ATOM 1991 C C . PHE B 1 46 ? 9.718 18.103 54.813 1.00 35.66 46 PHE B C 1
ATOM 1992 O O . PHE B 1 46 ? 9.839 17.626 55.946 1.00 35.16 46 PHE B O 1
ATOM 2000 N N . ASP B 1 47 ? 10.726 18.666 54.161 1.00 35.67 47 ASP B N 1
ATOM 2001 C CA . ASP B 1 47 ? 12.044 18.772 54.769 1.00 36.34 47 ASP B CA 1
ATOM 2002 C C . ASP B 1 47 ? 12.186 20.157 55.368 1.00 35.29 47 ASP B C 1
ATOM 2003 O O . ASP B 1 47 ? 13.203 20.464 55.977 1.00 33.60 47 ASP B O 1
ATOM 2008 N N . SER B 1 48 ? 11.154 20.977 55.173 1.00 35.35 48 SER B N 1
ATOM 2009 C CA . SER B 1 48 ? 11.109 22.351 55.656 1.00 35.38 48 SER B CA 1
ATOM 2010 C C . SER B 1 48 ? 10.171 22.498 56.826 1.00 36.35 48 SER B C 1
ATOM 2011 O O . SER B 1 48 ? 9.901 23.621 57.255 1.00 36.21 48 SER B O 1
ATOM 2014 N N . VAL B 1 49 ? 9.651 21.368 57.309 1.00 37.18 49 VAL B N 1
ATOM 2015 C CA . VAL B 1 49 ? 8.734 21.329 58.454 1.00 38.12 49 VAL B CA 1
ATOM 2016 C C . VAL B 1 49 ? 9.128 20.242 59.462 1.00 38.60 49 VAL B C 1
ATOM 2017 O O . VAL B 1 49 ? 9.401 19.097 59.091 1.00 38.75 49 VAL B O 1
ATOM 2021 N N . SER B 1 50 ? 9.139 20.611 60.740 1.00 39.19 50 SER B N 1
ATOM 2022 C CA . SER B 1 50 ? 9.524 19.688 61.795 1.00 40.29 50 SER B CA 1
ATOM 2023 C C . SER B 1 50 ? 8.581 18.507 61.851 1.00 41.53 50 SER B C 1
ATOM 2024 O O . SER B 1 50 ? 7.474 18.555 61.318 1.00 42.28 50 SER B O 1
ATOM 2027 N N . ALA B 1 51 ? 9.033 17.435 62.487 1.00 42.07 51 ALA B N 1
ATOM 2028 C CA . ALA B 1 51 ? 8.222 16.239 62.611 1.00 41.91 51 ALA B CA 1
ATOM 2029 C C . ALA B 1 51 ? 6.981 16.551 63.458 1.00 42.38 51 ALA B C 1
ATOM 2030 O O . ALA B 1 51 ? 5.843 16.280 63.064 1.00 41.95 51 ALA B O 1
ATOM 2032 N N . GLU B 1 52 ? 7.225 17.141 64.619 1.00 44.25 52 GLU B N 1
ATOM 2033 C CA . GLU B 1 52 ? 6.168 17.501 65.544 1.00 45.74 52 GLU B CA 1
ATOM 2034 C C . GLU B 1 52 ? 5.127 18.350 64.842 1.00 46.23 52 GLU B C 1
ATOM 2035 O O . GLU B 1 52 ? 3.956 18.332 65.207 1.00 46.87 52 GLU B O 1
ATOM 2041 N N . GLU B 1 53 ? 5.550 19.086 63.822 1.00 46.64 53 GLU B N 1
ATOM 2042 C CA . GLU B 1 53 ? 4.630 19.937 63.068 1.00 48.02 53 GLU B CA 1
ATOM 2043 C C . GLU B 1 53 ? 3.943 19.093 62.011 1.00 47.09 53 GLU B C 1
ATOM 2044 O O . GLU B 1 53 ? 2.785 19.319 61.664 1.00 46.93 53 GLU B O 1
ATOM 2050 N N . PHE B 1 54 ? 4.687 18.128 61.486 1.00 45.12 54 PHE B N 1
ATOM 2051 C CA . PHE B 1 54 ? 4.172 17.259 60.452 1.00 42.87 54 PHE B CA 1
ATOM 2052 C C . PHE B 1 54 ? 3.057 16.388 60.979 1.00 42.74 54 PHE B C 1
ATOM 2053 O O . PHE B 1 54 ? 2.292 15.849 60.203 1.00 41.99 54 PHE B O 1
ATOM 2061 N N . LYS B 1 55 ? 2.968 16.244 62.296 1.00 44.52 55 LYS B N 1
ATOM 2062 C CA . LYS B 1 55 ? 1.922 15.429 62.901 1.00 45.66 55 LYS B CA 1
ATOM 2063 C C . LYS B 1 55 ? 0.561 16.116 62.714 1.00 46.44 55 LYS B C 1
ATOM 2064 O O . LYS B 1 55 ? -0.444 15.472 62.406 1.00 45.49 55 LYS B O 1
ATOM 2070 N N . GLN B 1 56 ? 0.541 17.432 62.908 1.00 48.01 56 GLN B N 1
ATOM 2071 C CA . GLN B 1 56 ? -0.676 18.219 62.736 1.00 49.57 56 GLN B CA 1
ATOM 2072 C C . GLN B 1 56 ? -1.111 18.098 61.278 1.00 49.70 56 GLN B C 1
ATOM 2073 O O . GLN B 1 56 ? -2.286 17.933 60.990 1.00 51.01 56 GLN B O 1
ATOM 2079 N N . ILE B 1 57 ? -0.154 18.196 60.360 1.00 49.80 57 ILE B N 1
ATOM 2080 C CA . ILE B 1 57 ? -0.422 18.082 58.920 1.00 49.10 57 ILE B CA 1
ATOM 2081 C C . ILE B 1 57 ? -0.988 16.688 58.569 1.00 47.66 57 ILE B C 1
ATOM 2082 O O . ILE B 1 57 ? -2.100 16.536 58.049 1.00 47.37 57 ILE B O 1
ATOM 2087 N N . LYS B 1 58 ? -0.185 15.671 58.840 1.00 45.51 58 LYS B N 1
ATOM 2088 C CA . LYS B 1 58 ? -0.563 14.292 58.586 1.00 44.39 58 LYS B CA 1
ATOM 2089 C C . LYS B 1 58 ? -2.004 14.009 59.053 1.00 44.85 58 LYS B C 1
ATOM 2090 O O . LYS B 1 58 ? -2.652 13.093 58.551 1.00 45.02 58 LYS B O 1
ATOM 2096 N N . ALA B 1 59 ? -2.496 14.783 60.020 1.00 44.56 59 ALA B N 1
ATOM 2097 C CA . ALA B 1 59 ? -3.851 14.593 60.544 1.00 44.04 59 ALA B CA 1
ATOM 2098 C C . ALA B 1 59 ? -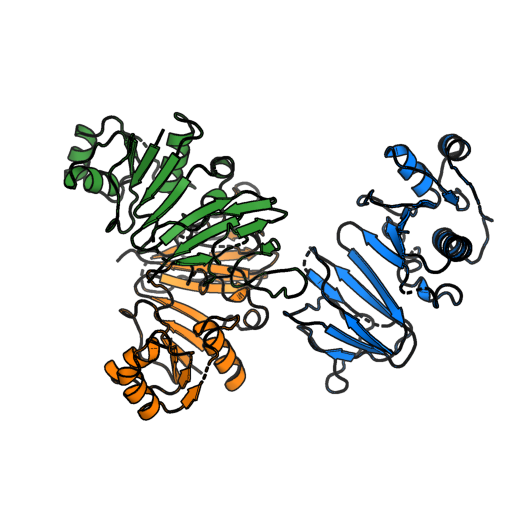4.916 15.425 59.818 1.00 43.94 59 ALA B C 1
ATOM 2099 O O . ALA B 1 59 ? -5.766 14.880 59.116 1.00 44.00 59 ALA B O 1
ATOM 2101 N N . LYS B 1 60 ? -4.869 16.741 59.984 1.00 43.82 60 LYS B N 1
ATOM 2102 C CA . LYS B 1 60 ? -5.848 17.619 59.352 1.00 44.49 60 LYS B CA 1
ATOM 2103 C C . LYS B 1 60 ? -5.843 17.694 57.822 1.00 43.73 60 LYS B C 1
ATOM 2104 O O . LYS B 1 60 ? -6.690 18.370 57.233 1.00 44.00 60 LYS B O 1
ATOM 2110 N N . ALA B 1 61 ? -4.912 17.013 57.170 1.00 41.95 61 ALA B N 1
ATOM 2111 C CA . ALA B 1 61 ? -4.860 17.055 55.714 1.00 41.05 61 ALA B CA 1
ATOM 2112 C C . ALA B 1 61 ? -5.886 16.111 55.066 1.00 41.01 61 ALA B C 1
ATOM 2113 O O . ALA B 1 61 ? -6.033 14.967 55.489 1.00 42.40 61 ALA B O 1
ATOM 2115 N N . LYS B 1 62 ? -6.600 16.597 54.053 1.00 40.35 62 LYS B N 1
ATOM 2116 C CA . LYS B 1 62 ? -7.588 15.775 53.350 1.00 39.39 62 LYS B CA 1
ATOM 2117 C C . LYS B 1 62 ? -6.849 14.775 52.473 1.00 40.03 62 LYS B C 1
ATOM 2118 O O . LYS B 1 62 ? -7.308 13.665 52.264 1.00 40.48 62 LYS B O 1
ATOM 2124 N N . LYS B 1 63 ? -5.701 15.184 51.951 1.00 42.85 63 LYS B N 1
ATOM 2125 C CA . LYS B 1 63 ? -4.893 14.321 51.091 1.00 44.84 63 LYS B CA 1
ATOM 2126 C C . LYS B 1 63 ? -3.416 14.663 51.286 1.00 44.24 63 LYS B C 1
ATOM 2127 O O . LYS B 1 63 ? -3.057 15.836 51.324 1.00 45.43 63 LYS B O 1
ATOM 2133 N N . LEU B 1 64 ? -2.556 13.656 51.402 1.00 42.06 64 LEU B N 1
ATOM 2134 C CA . LEU B 1 64 ? -1.136 13.932 51.598 1.00 41.56 64 LEU B CA 1
ATOM 2135 C C . LEU B 1 64 ? -0.287 13.201 50.568 1.00 41.82 64 LEU B C 1
ATOM 2136 O O . LEU B 1 64 ? -0.558 12.058 50.250 1.00 42.08 64 LEU B O 1
ATOM 2141 N N . VAL B 1 65 ? 0.739 13.862 50.048 1.00 43.11 65 VAL B N 1
ATOM 2142 C CA . VAL B 1 65 ? 1.602 13.246 49.054 1.00 45.00 65 VAL B CA 1
ATOM 2143 C C . VAL B 1 65 ? 3.056 13.486 49.397 1.00 48.63 65 VAL B C 1
ATOM 2144 O O . VAL B 1 65 ? 3.532 14.616 49.304 1.00 49.39 65 VAL B O 1
ATOM 2156 N N . ALA B 1 67 ? 7.220 13.070 48.978 1.00 52.73 67 ALA B N 1
ATOM 2157 C CA . ALA B 1 67 ? 8.073 13.196 47.806 1.00 53.32 67 ALA B CA 1
ATOM 2158 C C . ALA B 1 67 ? 9.529 12.935 48.162 1.00 53.77 67 ALA B C 1
ATOM 2159 O O . ALA B 1 67 ? 9.975 13.248 49.267 1.00 54.48 67 ALA B O 1
ATOM 2161 N N . PRO B 1 68 ? 10.293 12.348 47.226 1.00 53.97 68 PRO B N 1
ATOM 2162 C CA . PRO B 1 68 ? 11.708 12.055 47.471 1.00 53.74 68 PRO B CA 1
ATOM 2163 C C . PRO B 1 68 ? 12.455 13.311 47.898 1.00 52.54 68 PRO B C 1
ATOM 2164 O O . PRO B 1 68 ? 12.342 14.352 47.252 1.00 52.06 68 PRO B O 1
ATOM 2168 N N . ALA B 1 69 ? 13.217 13.207 48.985 1.00 52.59 69 ALA B N 1
ATOM 2169 C CA . ALA B 1 69 ? 13.973 14.347 49.503 1.00 51.16 69 ALA B CA 1
ATOM 2170 C C . ALA B 1 69 ? 14.779 14.948 48.375 1.00 50.07 69 ALA B C 1
ATOM 2171 O O . ALA B 1 69 ? 15.046 16.156 48.353 1.00 49.35 69 ALA B O 1
ATOM 2173 N N . GLU B 1 70 ? 15.158 14.085 47.436 1.00 48.67 70 GLU B N 1
ATOM 2174 C CA . GLU B 1 70 ? 15.938 14.501 46.283 1.00 48.00 70 GLU B CA 1
ATOM 2175 C C . GLU B 1 70 ? 15.313 14.056 44.968 1.00 45.34 70 GLU B C 1
ATOM 2176 O O . GLU B 1 70 ? 15.255 12.870 44.655 1.00 45.51 70 GLU B O 1
ATOM 2182 N N . LYS B 1 71 ? 14.853 15.034 44.200 1.00 42.47 71 LYS B N 1
ATOM 2183 C CA . LYS B 1 71 ? 14.206 14.779 42.926 1.00 39.15 71 LYS B CA 1
ATOM 2184 C C . LYS B 1 71 ? 14.704 15.772 41.889 1.00 36.99 71 LYS B C 1
ATOM 2185 O O . LYS B 1 71 ? 15.835 16.226 41.970 1.00 36.57 71 LYS B O 1
ATOM 2191 N N . ASN B 1 72 ? 13.864 16.112 40.922 1.00 35.03 72 ASN B N 1
ATOM 2192 C CA . ASN B 1 72 ? 14.252 17.053 39.885 1.00 33.49 72 ASN B CA 1
ATOM 2193 C C . ASN B 1 72 ? 13.428 18.324 39.921 1.00 32.49 72 ASN B C 1
ATOM 2194 O O . ASN B 1 72 ? 13.919 19.408 39.603 1.00 31.82 72 ASN B O 1
ATOM 2199 N N . ASP B 1 73 ? 12.167 18.184 40.308 1.00 31.87 73 ASP B N 1
ATOM 2200 C CA . ASP B 1 73 ? 11.262 19.323 40.400 1.00 33.11 73 ASP B CA 1
ATOM 2201 C C . ASP B 1 73 ? 11.146 19.883 41.826 1.00 33.09 73 ASP B C 1
ATOM 2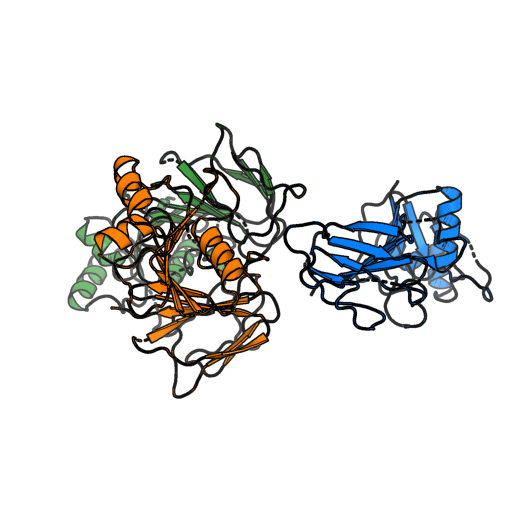202 O O . ASP B 1 73 ? 11.446 19.207 42.804 1.00 31.67 73 ASP B O 1
ATOM 2207 N N . THR B 1 74 ? 10.710 21.132 41.926 1.00 34.19 74 THR B N 1
ATOM 2208 C CA . THR B 1 74 ? 10.518 21.778 43.213 1.00 35.36 74 THR B CA 1
ATOM 2209 C C . THR B 1 74 ? 9.171 21.263 43.714 1.00 36.92 74 THR B C 1
ATOM 2210 O O . THR B 1 74 ? 8.360 20.787 42.913 1.00 37.60 74 THR B O 1
ATOM 2214 N N . ASP B 1 75 ? 8.935 21.346 45.026 1.00 37.13 75 ASP B N 1
ATOM 2215 C CA . ASP B 1 75 ? 7.675 20.887 45.588 1.00 34.53 75 ASP B CA 1
ATOM 2216 C C . ASP B 1 75 ? 6.549 21.636 44.917 1.00 33.81 75 ASP B C 1
ATOM 2217 O O . ASP B 1 75 ? 5.499 21.066 44.665 1.00 33.40 75 ASP B O 1
ATOM 2222 N N . THR B 1 76 ? 6.775 22.911 44.614 1.00 33.51 76 THR B N 1
ATOM 2223 C CA . THR B 1 76 ? 5.761 23.724 43.947 1.00 32.86 76 THR B CA 1
ATOM 2224 C C . THR B 1 76 ? 5.559 23.190 42.534 1.00 32.66 76 THR B C 1
ATOM 2225 O O . THR B 1 76 ? 4.439 23.152 42.012 1.00 32.21 76 THR B O 1
ATOM 2229 N N . GLU B 1 77 ? 6.658 22.777 41.918 1.00 32.46 77 GLU B N 1
ATOM 2230 C CA . GLU B 1 77 ? 6.608 22.200 40.588 1.00 32.38 77 GLU B CA 1
ATOM 2231 C C . GLU B 1 77 ? 5.753 20.940 40.653 1.00 31.19 77 GLU B C 1
ATOM 2232 O O . GLU B 1 77 ? 4.955 20.687 39.764 1.00 30.55 77 GLU B O 1
ATOM 2238 N N . LEU B 1 78 ? 5.932 20.149 41.704 1.00 30.16 78 LEU B N 1
ATOM 2239 C CA . LEU B 1 78 ? 5.162 18.925 41.857 1.00 30.26 78 LEU B CA 1
ATOM 2240 C C . LEU B 1 78 ? 3.680 19.260 42.026 1.00 30.10 78 LEU B C 1
ATOM 2241 O O . LEU B 1 78 ? 2.803 18.668 41.389 1.00 28.68 78 LEU B O 1
ATOM 2246 N N . ALA B 1 79 ? 3.414 20.224 42.898 1.00 30.87 79 ALA B N 1
ATOM 2247 C CA . ALA B 1 79 ? 2.050 20.643 43.177 1.00 29.93 79 ALA B CA 1
ATOM 2248 C C . ALA B 1 79 ? 1.344 21.003 41.888 1.00 28.26 79 ALA B C 1
ATOM 2249 O O . ALA B 1 79 ? 0.313 20.433 41.563 1.00 27.65 79 ALA B O 1
ATOM 2251 N N . LEU B 1 80 ? 1.898 21.950 41.152 1.00 27.05 80 LEU B N 1
ATOM 2252 C CA . LEU B 1 80 ? 1.287 22.354 39.901 1.00 27.56 80 LEU B CA 1
ATOM 2253 C C . LEU B 1 80 ? 1.039 21.169 38.974 1.00 28.79 80 LEU B C 1
ATOM 2254 O O . LEU B 1 80 ? -0.035 21.054 38.391 1.00 30.50 80 LEU B O 1
ATOM 2259 N N . LYS B 1 81 ? 2.035 20.297 38.828 1.00 29.20 81 LYS B N 1
ATOM 2260 C CA . LYS B 1 81 ? 1.889 19.128 37.971 1.00 27.23 81 LYS B CA 1
ATOM 2261 C C . LYS B 1 81 ? 0.831 18.202 38.520 1.00 27.57 81 LYS B C 1
ATOM 2262 O O . LYS B 1 81 ? -0.093 17.841 37.800 1.00 27.50 81 LYS B O 1
ATOM 2268 N N . THR B 1 82 ? 0.957 17.844 39.797 1.00 28.80 82 THR B N 1
ATOM 2269 C CA . THR B 1 82 ? 0.006 16.947 40.452 1.00 30.82 82 THR B CA 1
ATOM 2270 C C . THR B 1 82 ? -1.419 17.412 40.276 1.00 31.29 82 THR B C 1
ATOM 2271 O O . THR B 1 82 ? -2.312 16.622 39.979 1.00 32.98 82 THR B O 1
ATOM 2275 N N . ILE B 1 83 ? -1.623 18.706 40.445 1.00 31.81 83 ILE B N 1
ATOM 2276 C CA . ILE B 1 83 ? -2.939 19.277 40.290 1.00 31.87 83 ILE B CA 1
ATOM 2277 C C . ILE B 1 83 ? -3.414 19.233 38.851 1.00 30.65 83 ILE B C 1
ATOM 2278 O O . ILE B 1 83 ? -4.475 18.677 38.593 1.00 31.40 83 ILE B O 1
ATOM 2283 N N . PHE B 1 84 ? -2.639 19.803 37.924 1.00 30.28 84 PHE B N 1
ATOM 2284 C CA . PHE B 1 84 ? -3.038 19.830 36.511 1.00 30.25 84 PHE B CA 1
ATOM 2285 C C . PHE B 1 84 ? -3.327 18.434 36.028 1.00 32.19 84 PHE B C 1
ATOM 2286 O O . PHE B 1 84 ? -4.208 18.240 35.202 1.00 32.96 84 PHE B O 1
ATOM 2294 N N . ASP B 1 85 ? -2.590 17.459 36.542 1.00 33.36 85 ASP B N 1
ATOM 2295 C CA . ASP B 1 85 ? -2.815 16.075 36.158 1.00 35.97 85 ASP B CA 1
ATOM 2296 C C . ASP B 1 85 ? -4.113 15.497 36.743 1.00 37.34 85 ASP B C 1
ATOM 2297 O O . ASP B 1 85 ? -4.640 14.490 36.255 1.00 39.47 85 ASP B O 1
ATOM 2302 N N . CYS B 1 86 ? -4.632 16.130 37.787 1.00 36.69 86 CYS B N 1
ATOM 2303 C CA . CYS B 1 86 ? -5.836 15.625 38.420 1.00 36.48 86 CYS B CA 1
ATOM 2304 C C . CYS B 1 86 ? -7.090 16.309 37.933 1.00 35.53 86 CYS B C 1
ATOM 2305 O O . CYS B 1 86 ? -8.002 15.650 37.463 1.00 37.98 86 CYS B O 1
ATOM 2308 N N . PHE B 1 87 ? -7.129 17.631 38.032 1.00 34.09 87 PHE B N 1
ATOM 2309 C CA . PHE B 1 87 ? -8.310 18.395 37.643 1.00 31.64 87 PHE B CA 1
ATOM 2310 C C . PHE B 1 87 ? -8.261 18.892 36.205 1.00 31.42 87 PHE B C 1
ATOM 2311 O O . PHE B 1 87 ? -9.289 19.219 35.607 1.00 30.62 87 PHE B O 1
ATOM 2319 N N . GLY B 1 88 ? -7.063 18.956 35.645 1.00 30.99 88 GLY B N 1
ATOM 2320 C CA . GLY B 1 88 ? -6.946 19.423 34.282 1.00 31.69 88 GLY B CA 1
ATOM 2321 C C . GLY B 1 88 ? -6.512 20.866 34.247 1.00 33.52 88 GLY B C 1
ATOM 2322 O O . GLY B 1 88 ? -5.735 21.300 35.091 1.00 33.85 88 GLY B O 1
ATOM 2323 N N . ARG B 1 89 ? -7.018 21.614 33.274 1.00 35.12 89 ARG B N 1
ATOM 2324 C CA . ARG B 1 89 ? -6.652 23.017 33.128 1.00 37.32 89 ARG B CA 1
ATOM 2325 C C . ARG B 1 89 ? -7.536 23.919 33.970 1.00 38.71 89 ARG B C 1
ATOM 2326 O O . ARG B 1 89 ? -8.448 24.540 33.430 1.00 40.38 89 ARG B O 1
ATOM 2334 N N . VAL B 1 90 ? -7.273 24.002 35.274 1.00 39.09 90 VAL B N 1
ATOM 2335 C CA . VAL B 1 90 ? -8.066 24.849 36.166 1.00 38.67 90 VAL B CA 1
ATOM 2336 C C . VAL B 1 90 ? -7.411 26.212 36.244 1.00 38.73 90 VAL B C 1
ATOM 2337 O O . VAL B 1 90 ? -6.649 26.563 35.357 1.00 39.25 90 VAL B O 1
ATOM 2341 N N . GLU B 1 91 ? -7.690 26.971 37.296 1.00 39.25 91 GLU B N 1
ATOM 2342 C CA . GLU B 1 91 ? -7.117 28.306 37.450 1.00 40.18 91 GLU B CA 1
ATOM 2343 C C . GLU B 1 91 ? -6.302 28.358 38.728 1.00 40.09 91 GLU B C 1
ATOM 2344 O O . GLU B 1 91 ? -6.861 28.486 39.820 1.00 40.82 91 GLU B O 1
ATOM 2350 N N . ILE B 1 92 ? -4.980 28.259 38.582 1.00 38.86 92 ILE B N 1
ATOM 2351 C CA . ILE B 1 92 ? -4.057 28.259 39.718 1.00 36.43 92 ILE B CA 1
ATOM 2352 C C . ILE B 1 92 ? -3.599 29.658 40.101 1.00 36.22 92 ILE B C 1
ATOM 2353 O O . ILE B 1 92 ? -3.765 30.599 39.328 1.00 36.04 92 ILE B O 1
ATOM 2358 N N . ILE B 1 93 ? -3.041 29.777 41.306 1.00 35.51 93 ILE B N 1
ATOM 2359 C CA . ILE B 1 93 ? -2.493 31.032 41.846 1.00 35.24 93 ILE B CA 1
ATOM 2360 C C . ILE B 1 93 ? -1.557 30.658 42.994 1.00 36.26 93 ILE B C 1
ATOM 2361 O O . ILE B 1 93 ? -1.995 30.152 44.020 1.00 36.89 93 ILE B O 1
ATOM 2366 N N . VAL B 1 94 ? -0.263 30.893 42.815 1.00 35.42 94 VAL B N 1
ATOM 2367 C CA . VAL B 1 94 ? 0.699 30.526 43.838 1.00 35.37 94 VAL B CA 1
ATOM 2368 C C . VAL B 1 94 ? 0.992 31.663 44.794 1.00 38.13 94 VAL B C 1
ATOM 2369 O O . VAL B 1 94 ? 1.399 32.741 44.361 1.00 40.96 94 VAL B O 1
ATOM 2373 N N . PHE B 1 95 ? 0.777 31.422 46.088 1.00 38.46 95 PHE B N 1
ATOM 2374 C CA . PHE B 1 95 ? 1.044 32.422 47.118 1.00 37.92 95 PHE B CA 1
ATOM 2375 C C . PHE B 1 95 ? 2.357 32.067 47.784 1.00 37.74 95 PHE B C 1
ATOM 2376 O O . PHE B 1 95 ? 2.608 30.906 48.110 1.00 37.44 95 PHE B O 1
ATOM 2384 N N . GLY B 1 96 ? 3.200 33.071 47.970 1.00 39.40 96 GLY B N 1
ATOM 2385 C CA . GLY B 1 96 ? 4.482 32.840 48.610 1.00 40.89 96 GLY B CA 1
ATOM 2386 C C . GLY B 1 96 ? 5.503 32.211 47.688 1.00 40.69 96 GLY B C 1
ATOM 2387 O O . GLY B 1 96 ? 6.299 31.372 48.097 1.00 40.68 96 GLY B O 1
ATOM 2388 N N . ALA B 1 97 ? 5.476 32.616 46.430 1.00 41.13 97 ALA B N 1
ATOM 2389 C CA . ALA B 1 97 ? 6.415 32.087 45.458 1.00 42.31 97 ALA B CA 1
ATOM 2390 C C . ALA B 1 97 ? 7.758 32.830 45.557 1.00 42.82 97 ALA B C 1
ATOM 2391 O O . ALA B 1 97 ? 8.716 32.508 44.847 1.00 43.34 97 ALA B O 1
ATOM 2393 N N . PHE B 1 98 ? 7.819 33.815 46.450 1.00 41.61 98 PHE B N 1
ATOM 2394 C CA . PHE B 1 98 ? 9.005 34.638 46.615 1.00 38.51 98 PHE B CA 1
ATOM 2395 C C . PHE B 1 98 ? 9.496 34.574 48.041 1.00 39.40 98 PHE B C 1
ATOM 2396 O O . PHE B 1 98 ? 8.769 34.927 48.973 1.00 38.87 98 PHE B O 1
ATOM 2404 N N . GLY B 1 99 ? 10.736 34.120 48.200 1.00 39.90 99 GLY B N 1
ATOM 2405 C CA . GLY B 1 99 ? 11.333 33.997 49.515 1.00 38.67 99 GLY B CA 1
ATOM 2406 C C . GLY B 1 99 ? 12.706 34.629 49.568 1.00 37.69 99 GLY B C 1
ATOM 2407 O O . GLY B 1 99 ? 13.119 35.322 48.638 1.00 38.36 99 GLY B O 1
ATOM 2408 N N . GLY B 1 100 ? 13.409 34.387 50.671 1.00 36.77 100 GLY B N 1
ATOM 2409 C CA . GLY B 1 100 ? 14.732 34.940 50.855 1.00 34.84 100 GLY B CA 1
ATOM 2410 C C . GLY B 1 100 ? 15.685 34.391 49.822 1.00 34.14 100 GLY B C 1
ATOM 2411 O O . GLY B 1 100 ? 16.509 35.121 49.292 1.00 35.64 100 GLY B O 1
ATOM 2412 N N . ARG B 1 101 ? 15.569 33.100 49.540 1.00 31.86 101 ARG B N 1
ATOM 2413 C CA . ARG B 1 101 ? 16.417 32.456 48.559 1.00 32.13 101 ARG B CA 1
ATOM 2414 C C . ARG B 1 101 ? 16.032 32.883 47.144 1.00 32.24 101 ARG B C 1
ATOM 2415 O O . ARG B 1 101 ? 14.873 32.807 46.766 1.00 32.87 101 ARG B O 1
ATOM 2423 N N . ILE B 1 102 ? 17.008 33.318 46.362 1.00 31.72 102 ILE B N 1
ATOM 2424 C CA . ILE B 1 102 ? 16.742 33.764 45.013 1.00 32.43 102 ILE B CA 1
ATOM 2425 C C . ILE B 1 102 ? 16.545 32.625 44.047 1.00 33.68 102 ILE B C 1
ATOM 2426 O O . ILE B 1 102 ? 15.712 32.721 43.158 1.00 34.88 102 ILE B O 1
ATOM 2431 N N . ASP B 1 103 ? 17.298 31.543 44.219 1.00 35.71 103 ASP B N 1
ATOM 2432 C CA . ASP B 1 103 ? 17.202 30.403 43.301 1.00 37.81 103 ASP B CA 1
ATOM 2433 C C . ASP B 1 103 ? 15.825 29.771 43.306 1.00 37.81 103 ASP B C 1
ATOM 2434 O O . ASP B 1 103 ? 15.469 29.016 42.407 1.00 37.97 103 ASP B O 1
ATOM 2439 N N . HIS B 1 104 ? 15.056 30.085 44.334 1.00 38.86 104 HIS B N 1
ATOM 2440 C CA . HIS B 1 104 ? 13.709 29.581 44.444 1.00 39.92 104 HIS B CA 1
ATOM 2441 C C . HIS B 1 104 ? 12.710 30.511 43.762 1.00 41.29 104 HIS B C 1
ATOM 2442 O O . HIS B 1 104 ? 11.719 30.046 43.222 1.00 42.57 104 HIS B O 1
ATOM 2457 N N . LEU B 1 106 ? 13.383 32.578 41.155 1.00 37.17 106 LEU B N 1
ATOM 2458 C CA . LEU B 1 106 ? 13.662 32.407 39.746 1.00 33.96 106 LEU B CA 1
ATOM 2459 C C . LEU B 1 106 ? 13.058 31.106 39.267 1.00 32.91 106 LEU B C 1
ATOM 2460 O O . LEU B 1 106 ? 12.563 31.014 38.151 1.00 34.21 106 LEU B O 1
ATOM 2465 N N . SER B 1 107 ? 13.095 30.104 40.128 1.00 31.04 107 SER B N 1
ATOM 2466 C CA . SER B 1 107 ? 12.550 28.810 39.790 1.00 29.39 107 SER B CA 1
ATOM 2467 C C . SER B 1 107 ? 11.068 28.923 39.458 1.00 29.29 107 SER B C 1
ATOM 2468 O O . SER B 1 107 ? 10.591 28.243 38.552 1.00 31.85 107 SER B O 1
ATOM 2471 N N . ASN B 1 108 ? 10.349 29.785 40.179 1.00 26.72 108 ASN B N 1
ATOM 2472 C CA . ASN B 1 108 ? 8.918 29.957 39.951 1.00 24.51 108 ASN B CA 1
ATOM 2473 C C . ASN B 1 108 ? 8.657 30.930 38.835 1.00 24.53 108 ASN B C 1
ATOM 2474 O O . ASN B 1 108 ? 7.762 30.727 38.025 1.00 25.97 108 ASN B O 1
ATOM 2479 N N . ILE B 1 109 ? 9.439 31.994 38.784 1.00 24.60 109 ILE B N 1
ATOM 2480 C CA . ILE B 1 109 ? 9.269 32.975 37.727 1.00 25.59 109 ILE B CA 1
ATOM 2481 C C . ILE B 1 109 ? 9.473 32.344 36.347 1.00 26.12 109 ILE B C 1
ATOM 2482 O O . ILE B 1 109 ? 8.860 32.769 35.374 1.00 26.43 109 ILE B O 1
ATOM 2487 N N . PHE B 1 110 ? 10.328 31.325 36.280 1.00 27.36 110 PHE B N 1
ATOM 2488 C CA . PHE B 1 110 ? 10.652 30.655 35.023 1.00 27.04 110 PHE B CA 1
ATOM 2489 C C . PHE B 1 110 ? 10.146 29.224 35.005 1.00 27.80 110 PHE B C 1
ATOM 2490 O O . PHE B 1 110 ? 10.846 28.309 34.576 1.00 29.84 110 PHE B O 1
ATOM 2498 N N . LEU B 1 111 ? 8.917 29.045 35.476 1.00 27.34 111 LEU B N 1
ATOM 2499 C CA . LEU B 1 111 ? 8.295 27.735 35.536 1.00 26.51 111 LEU B CA 1
ATOM 2500 C C . LEU B 1 111 ? 7.928 27.195 34.162 1.00 28.29 111 LEU B C 1
ATOM 2501 O O . LEU B 1 111 ? 8.144 26.028 33.871 1.00 30.48 111 LEU B O 1
ATOM 2506 N N . PRO B 1 112 ? 7.388 28.040 33.286 1.00 28.77 112 PRO B N 1
ATOM 2507 C CA . PRO B 1 112 ? 7.007 27.577 31.949 1.00 29.47 112 PRO B CA 1
ATOM 2508 C C . PRO B 1 112 ? 8.124 26.923 31.139 1.00 30.37 112 PRO B C 1
ATOM 2509 O O . PRO B 1 112 ? 7.909 26.470 30.008 1.00 32.83 112 PRO B O 1
ATOM 2513 N N . SER B 1 113 ? 9.317 26.886 31.715 1.00 29.20 113 SER B N 1
ATOM 2514 C CA . SER B 1 113 ? 10.449 26.281 31.043 1.00 28.34 113 SER B CA 1
ATOM 2515 C C . SER B 1 113 ? 10.391 24.773 31.110 1.00 29.80 113 SER B C 1
ATOM 2516 O O . SER B 1 113 ? 11.081 24.091 30.364 1.00 31.44 113 SER B O 1
ATOM 2519 N N . ASP B 1 114 ? 9.576 24.257 32.017 1.00 29.99 114 ASP B N 1
ATOM 2520 C CA . ASP B 1 114 ? 9.427 22.821 32.161 1.00 31.13 114 ASP B CA 1
ATOM 2521 C C . ASP B 1 114 ? 8.401 22.330 31.138 1.00 31.83 114 ASP B C 1
ATOM 2522 O O . ASP B 1 114 ? 7.222 22.687 31.220 1.00 32.88 114 ASP B O 1
ATOM 2527 N N . PRO B 1 115 ? 8.829 21.499 30.168 1.00 31.11 115 PRO B N 1
ATOM 2528 C CA . PRO B 1 115 ? 7.970 20.947 29.118 1.00 31.01 115 PRO B CA 1
ATOM 2529 C C . PRO B 1 115 ? 6.589 20.489 29.602 1.00 31.49 115 PRO B C 1
ATOM 2530 O O . PRO B 1 115 ? 5.577 20.683 28.923 1.00 30.54 115 PRO B O 1
ATOM 2534 N N . ASP B 1 116 ? 6.537 19.894 30.785 1.00 32.46 116 ASP B N 1
ATOM 2535 C CA . ASP B 1 116 ? 5.264 19.444 31.331 1.00 32.64 116 ASP B CA 1
ATOM 2536 C C . ASP B 1 116 ? 4.357 20.606 31.746 1.00 32.95 116 ASP B C 1
ATOM 2537 O O . ASP B 1 116 ? 3.133 20.519 31.608 1.00 33.30 116 ASP B O 1
ATOM 2542 N N . LEU B 1 117 ? 4.957 21.683 32.258 1.00 31.71 117 LEU B N 1
ATOM 2543 C CA . LEU B 1 117 ? 4.207 22.864 32.696 1.00 31.44 117 LEU B CA 1
ATOM 2544 C C . LEU B 1 117 ? 3.985 23.884 31.579 1.00 31.11 117 LEU B C 1
ATOM 2545 O O . LEU B 1 117 ? 3.088 24.713 31.644 1.00 30.76 117 LEU B O 1
ATOM 2550 N N . ALA B 1 118 ? 4.806 23.830 30.549 1.00 31.31 118 ALA B N 1
ATOM 2551 C CA . ALA B 1 118 ? 4.643 24.752 29.446 1.00 32.66 118 ALA B CA 1
ATOM 2552 C C . ALA B 1 118 ? 3.187 24.864 28.911 1.00 34.56 118 ALA B C 1
ATOM 2553 O O . ALA B 1 118 ? 2.687 25.981 28.692 1.00 34.77 118 ALA B O 1
ATOM 2555 N N . PRO B 1 119 ? 2.496 23.720 28.686 1.00 34.91 119 PRO B N 1
ATOM 2556 C CA . PRO B 1 119 ? 1.118 23.711 28.175 1.00 34.33 119 PRO B CA 1
ATOM 2557 C C . PRO B 1 119 ? 0.121 24.471 29.026 1.00 34.61 119 PRO B C 1
ATOM 2558 O O . PRO B 1 119 ? -0.697 25.213 28.500 1.00 33.94 119 PRO B O 1
ATOM 2562 N N . PHE B 1 120 ? 0.189 24.285 30.341 1.00 35.87 120 PHE B N 1
ATOM 2563 C CA . PHE B 1 120 ? -0.729 24.966 31.258 1.00 37.14 120 PHE B CA 1
ATOM 2564 C C . PHE B 1 120 ? -0.188 26.322 31.717 1.00 37.19 120 PHE B C 1
ATOM 2565 O O . PHE B 1 120 ? -0.607 26.880 32.741 1.00 36.72 120 PHE B O 1
ATOM 2581 N N . ARG B 1 122 ? -0.748 29.132 30.699 1.00 37.13 122 ARG B N 1
ATOM 2582 C CA . ARG B 1 122 ? -1.814 30.130 30.770 1.00 35.28 122 ARG B CA 1
ATOM 2583 C C . ARG B 1 122 ? -2.744 29.992 31.974 1.00 33.66 122 ARG B C 1
ATOM 2584 O O . ARG B 1 122 ? -3.665 30.783 32.153 1.00 32.10 122 ARG B O 1
ATOM 2592 N N . CYS B 1 123 ? -2.491 29.000 32.810 1.00 33.31 123 CYS B N 1
ATOM 2593 C CA . CYS B 1 123 ? -3.338 28.780 33.968 1.00 34.38 123 CYS B CA 1
ATOM 2594 C C . CYS B 1 123 ? -2.844 29.322 35.313 1.00 33.26 123 CYS B C 1
ATOM 2595 O O . CYS B 1 123 ? -3.645 29.824 36.102 1.00 33.38 123 CYS B O 1
ATOM 2598 N N . PHE B 1 124 ? -1.542 29.223 35.580 1.00 32.41 124 PHE B N 1
ATOM 2599 C CA . PHE B 1 124 ? -0.997 29.677 36.859 1.00 31.74 124 PHE B CA 1
ATOM 2600 C C . PHE B 1 124 ? -0.382 31.069 36.853 1.00 30.78 124 PHE B C 1
ATOM 2601 O O . PHE B 1 124 ? 0.173 31.508 35.848 1.00 30.40 124 PHE B O 1
ATOM 2609 N N . LYS B 1 125 ? -0.503 31.747 37.994 1.00 29.12 125 LYS B N 1
ATOM 2610 C CA . LYS B 1 125 ? -0.012 33.107 38.189 1.00 29.83 125 LYS B CA 1
ATOM 2611 C C . LYS B 1 125 ? 0.627 33.238 39.559 1.00 31.26 125 LYS B C 1
ATOM 2612 O O . LYS B 1 125 ? 0.051 32.800 40.554 1.00 31.89 125 LYS B O 1
ATOM 2618 N N . LEU B 1 126 ? 1.803 33.852 39.616 1.00 32.02 126 LEU B N 1
ATOM 2619 C CA . LEU B 1 126 ? 2.478 34.056 40.892 1.00 32.14 126 LEU B CA 1
ATOM 2620 C C . LEU B 1 126 ? 1.981 35.385 41.419 1.00 34.66 126 LEU B C 1
ATOM 2621 O O . LEU B 1 126 ? 1.897 36.350 40.666 1.00 35.44 126 LEU B O 1
ATOM 2626 N N . ARG B 1 127 ? 1.649 35.437 42.707 1.00 37.91 127 ARG B N 1
ATOM 2627 C CA . ARG B 1 127 ? 1.132 36.661 43.315 1.00 39.61 127 ARG B CA 1
ATOM 2628 C C . ARG B 1 127 ? 1.584 36.830 44.756 1.00 40.82 127 ARG B C 1
ATOM 2629 O O . ARG B 1 127 ? 1.643 35.860 45.511 1.00 41.01 127 ARG B O 1
ATOM 2637 N N . ASP B 1 128 ? 1.896 38.073 45.121 1.00 42.61 128 ASP B N 1
ATOM 2638 C CA . ASP B 1 128 ? 2.322 38.423 46.474 1.00 43.67 128 ASP B CA 1
ATOM 2639 C C . ASP B 1 128 ? 1.871 39.855 46.768 1.00 45.42 128 ASP B C 1
ATOM 2640 O O . ASP B 1 128 ? 1.096 40.446 46.006 1.00 45.76 128 ASP B O 1
ATOM 2645 N N . GLU B 1 129 ? 2.354 40.410 47.871 1.00 47.14 129 GLU B N 1
ATOM 2646 C CA . GLU B 1 129 ? 1.986 41.761 48.283 1.00 48.45 129 GLU B CA 1
ATOM 2647 C C . GLU B 1 129 ? 1.941 42.804 47.154 1.00 46.60 129 GLU B C 1
ATOM 2648 O O . GLU B 1 129 ? 0.886 43.380 46.870 1.00 45.96 129 GLU B O 1
ATOM 2654 N N . GLN B 1 130 ? 3.079 43.038 46.507 1.00 44.56 130 GLN B N 1
ATOM 2655 C CA . GLN B 1 130 ? 3.143 44.029 45.438 1.00 42.81 130 GLN B CA 1
ATOM 2656 C C . GLN B 1 130 ? 3.588 43.512 44.066 1.00 41.40 130 GLN B C 1
ATOM 2657 O O . GLN B 1 130 ? 4.010 44.298 43.218 1.00 40.78 130 GLN B O 1
ATOM 2663 N N . ASN B 1 131 ? 3.484 42.207 43.839 1.00 39.18 131 ASN B N 1
ATOM 2664 C CA . ASN B 1 131 ? 3.883 41.645 42.559 1.00 36.21 131 ASN B CA 1
ATOM 2665 C C . ASN B 1 131 ? 2.849 40.699 41.994 1.00 35.27 131 ASN B C 1
ATOM 2666 O O . ASN B 1 131 ? 2.135 40.036 42.741 1.00 35.33 131 ASN B O 1
ATOM 2671 N N . LEU B 1 132 ? 2.780 40.649 40.665 1.00 34.12 132 LEU B N 1
ATOM 2672 C CA . LEU B 1 132 ? 1.865 39.763 39.942 1.00 32.26 132 LEU B CA 1
ATOM 2673 C C . LEU B 1 132 ? 2.601 39.254 38.696 1.00 29.86 132 LEU B C 1
ATOM 2674 O O . LEU B 1 132 ? 2.901 40.016 37.785 1.00 29.91 132 LEU B O 1
ATOM 2679 N N . VAL B 1 133 ? 2.896 37.961 38.670 1.00 28.58 133 VAL B N 1
ATOM 2680 C CA . VAL B 1 133 ? 3.632 37.376 37.554 1.00 28.47 133 VAL B CA 1
ATOM 2681 C C . VAL B 1 133 ? 2.759 36.490 36.678 1.00 28.24 133 VAL B C 1
ATOM 2682 O O . VAL B 1 133 ? 2.127 35.563 37.164 1.00 28.06 133 VAL B O 1
ATOM 2686 N N . GLU B 1 134 ? 2.730 36.784 35.383 1.00 29.58 134 GLU B N 1
ATOM 2687 C CA . GLU B 1 134 ? 1.937 36.013 34.437 1.00 30.68 134 GLU B CA 1
ATOM 2688 C C . GLU B 1 134 ? 2.863 35.418 33.388 1.00 32.11 134 GLU B C 1
ATOM 2689 O O . GLU B 1 134 ? 4.062 35.679 33.400 1.00 33.11 134 GLU B O 1
ATOM 2695 N N . PHE B 1 135 ? 2.301 34.636 32.472 1.00 33.00 135 PHE B N 1
ATOM 2696 C CA . PHE B 1 135 ? 3.088 33.992 31.430 1.00 35.01 135 PHE B CA 1
ATOM 2697 C C . PHE B 1 135 ? 2.297 33.919 30.126 1.00 36.22 135 PHE B C 1
ATOM 2698 O O . PHE B 1 135 ? 1.139 33.505 30.121 1.00 38.99 135 PHE B O 1
ATOM 2706 N N . PHE B 1 136 ? 2.921 34.315 29.021 1.00 35.80 136 PHE B N 1
ATOM 2707 C CA . PHE B 1 136 ? 2.253 34.268 27.725 1.00 35.86 136 PHE B CA 1
ATOM 2708 C C . PHE B 1 136 ? 3.115 33.533 26.694 1.00 36.00 136 PHE B C 1
ATOM 2709 O O . PHE B 1 136 ? 4.313 33.812 26.548 1.00 34.27 136 PHE B O 1
ATOM 2717 N N . PRO B 1 137 ? 2.507 32.586 25.957 1.00 35.01 137 PRO B N 1
ATOM 2718 C CA . PRO B 1 137 ? 3.203 31.799 24.935 1.00 35.50 137 PRO B CA 1
ATOM 2719 C C . PRO B 1 137 ? 3.670 32.668 23.787 1.00 35.74 137 PRO B C 1
ATOM 2720 O O . PRO B 1 137 ? 3.275 33.817 23.673 1.00 37.44 137 PRO B O 1
ATOM 2724 N N . ALA B 1 138 ? 4.512 32.117 22.929 1.00 36.79 138 ALA B N 1
ATOM 2725 C CA . ALA B 1 138 ? 4.997 32.874 21.795 1.00 36.27 138 ALA B CA 1
ATOM 2726 C C . ALA B 1 138 ? 3.804 33.181 20.922 1.00 36.75 138 ALA B C 1
ATOM 2727 O O . ALA B 1 138 ? 2.931 32.332 20.743 1.00 37.54 138 ALA B O 1
ATOM 2729 N N . GLY B 1 139 ? 3.762 34.395 20.386 1.00 36.93 139 GLY B N 1
ATOM 2730 C CA . GLY B 1 139 ? 2.656 34.785 19.526 1.00 36.54 139 GLY B CA 1
ATOM 2731 C C . GLY B 1 139 ? 2.219 36.200 19.839 1.00 36.71 139 GLY B C 1
ATOM 2732 O O . GLY B 1 139 ? 2.983 36.958 20.434 1.00 38.09 139 GLY B O 1
ATOM 2733 N N . GLN B 1 140 ? 0.999 36.552 19.444 1.00 36.07 140 GLN B N 1
ATOM 2734 C CA . GLN B 1 140 ? 0.467 37.885 19.690 1.00 35.89 140 GLN B CA 1
ATOM 2735 C C . GLN B 1 140 ? -0.428 37.947 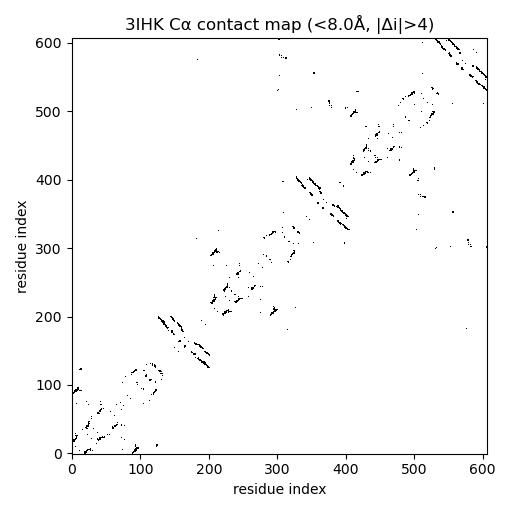20.931 1.00 35.69 140 GLN B C 1
ATOM 2736 O O . GLN B 1 140 ? -1.223 37.046 21.166 1.00 35.40 140 GLN B O 1
ATOM 2742 N N . HIS B 1 141 ? -0.285 39.006 21.728 1.00 36.37 141 HIS B N 1
ATOM 2743 C CA . HIS B 1 141 ? -1.082 39.171 22.938 1.00 37.44 141 HIS B CA 1
ATOM 2744 C C . HIS B 1 141 ? -1.411 40.618 23.276 1.00 38.63 141 HIS B C 1
ATOM 2745 O O . HIS B 1 141 ? -0.704 41.543 22.872 1.00 38.14 141 HIS B O 1
ATOM 2752 N N . GLN B 1 142 ? -2.502 40.786 24.026 1.00 40.37 142 GLN B N 1
ATOM 2753 C CA . GLN B 1 142 ? -2.974 42.084 24.503 1.00 40.87 142 GLN B CA 1
ATOM 2754 C C . GLN B 1 142 ? -3.060 41.954 26.004 1.00 41.59 142 GLN B C 1
ATOM 2755 O O . GLN B 1 142 ? -3.260 40.859 26.512 1.00 43.27 142 GLN B O 1
ATOM 2761 N N . ILE B 1 143 ? -2.916 43.057 26.722 1.00 42.21 143 ILE B N 1
ATOM 2762 C CA . ILE B 1 143 ? -3.003 42.992 28.174 1.00 42.95 143 ILE B CA 1
ATOM 2763 C C . ILE B 1 143 ? -3.453 44.317 28.762 1.00 44.04 143 ILE B C 1
ATOM 2764 O O . ILE B 1 143 ? -3.013 45.390 28.344 1.00 44.35 143 ILE B O 1
ATOM 2769 N N . GLU B 1 144 ? -4.343 44.236 29.738 1.00 44.92 144 GLU B N 1
ATOM 2770 C CA . GLU B 1 144 ? -4.852 45.431 30.377 1.00 46.85 144 GLU B CA 1
ATOM 2771 C C . GLU B 1 144 ? -4.432 45.450 31.828 1.00 47.13 144 GLU B C 1
ATOM 2772 O O . GLU B 1 144 ? -4.309 44.408 32.461 1.00 47.75 144 GLU B O 1
ATOM 2778 N N . GLN B 1 145 ? -4.215 46.644 32.354 1.00 47.72 145 GLN B N 1
ATOM 2779 C CA . GLN B 1 145 ? -3.761 46.797 33.724 1.00 48.76 145 GLN B CA 1
ATOM 2780 C C . GLN B 1 145 ? -4.660 46.166 34.774 1.00 49.00 145 GLN B C 1
ATOM 2781 O O . GLN B 1 145 ? -5.883 46.220 34.677 1.00 48.41 145 GLN B O 1
ATOM 2787 N N . ALA B 1 146 ? -4.031 45.547 35.767 1.00 50.02 146 ALA B N 1
ATOM 2788 C CA . ALA B 1 146 ? -4.751 44.935 36.871 1.00 52.04 146 ALA B CA 1
ATOM 2789 C C . ALA B 1 146 ? -5.237 46.099 37.722 1.00 54.03 146 ALA B C 1
ATOM 2790 O O . ALA B 1 146 ? -5.115 47.252 37.313 1.00 56.37 146 ALA B O 1
ATOM 2792 N N . THR B 1 147 ? -5.774 45.817 38.904 1.00 54.55 147 THR B N 1
ATOM 2793 C CA . THR B 1 147 ? -6.255 46.900 39.754 1.00 55.20 147 THR B CA 1
ATOM 2794 C C . THR B 1 147 ? -5.090 47.593 40.468 1.00 56.36 147 THR B C 1
ATOM 2795 O O . THR B 1 147 ? -4.339 48.358 39.869 1.00 58.47 147 THR B O 1
ATOM 2799 N N . ASP B 1 148 ? -4.956 47.333 41.756 1.00 55.15 148 ASP B N 1
ATOM 2800 C CA . ASP B 1 148 ? -3.895 47.909 42.564 1.00 53.87 148 ASP B CA 1
ATOM 2801 C C . ASP B 1 148 ? -2.517 48.109 41.882 1.00 51.85 148 ASP B C 1
ATOM 2802 O O . ASP B 1 148 ? -1.679 48.876 42.365 1.00 51.09 148 ASP B O 1
ATOM 2815 N N . VAL B 1 150 ? 0.493 49.225 39.245 1.00 41.77 150 VAL B N 1
ATOM 2816 C CA . VAL B 1 150 ? 0.857 50.488 38.580 1.00 39.55 150 VAL B CA 1
ATOM 2817 C C . VAL B 1 150 ? 1.915 50.309 37.463 1.00 38.63 150 VAL B C 1
ATOM 2818 O O . VAL B 1 150 ? 1.799 50.848 36.363 1.00 37.29 150 VAL B O 1
ATOM 2822 N N . TYR B 1 151 ? 2.949 49.543 37.754 1.00 38.40 151 TYR B N 1
ATOM 2823 C CA . TYR B 1 151 ? 4.001 49.333 36.787 1.00 38.26 151 TYR B CA 1
ATOM 2824 C C . TYR B 1 151 ? 3.880 47.962 36.158 1.00 37.64 151 TYR B C 1
ATOM 2825 O O . TYR B 1 151 ? 3.352 47.044 36.780 1.00 37.30 151 TYR B O 1
ATOM 2834 N N . ILE B 1 152 ? 4.390 47.823 34.934 1.00 36.68 152 ILE B N 1
ATOM 2835 C CA . ILE B 1 152 ? 4.350 46.554 34.208 1.00 34.99 152 ILE B CA 1
ATOM 2836 C C . ILE B 1 152 ? 5.674 46.339 33.505 1.00 33.19 152 ILE B C 1
ATOM 2837 O O . ILE B 1 152 ? 6.233 47.271 32.937 1.00 34.65 152 ILE B O 1
ATOM 2842 N N . SER B 1 153 ? 6.167 45.108 33.531 1.00 30.71 153 SER B N 1
ATOM 2843 C CA . SER B 1 153 ? 7.450 44.799 32.917 1.00 28.30 153 SER B CA 1
ATOM 2844 C C . SER B 1 153 ? 7.324 43.583 32.037 1.00 26.58 153 SER B C 1
ATOM 2845 O O . SER B 1 153 ? 6.507 42.715 32.311 1.00 27.31 153 SER B O 1
ATOM 2848 N N . PHE B 1 154 ? 8.152 43.516 31.000 1.00 24.48 154 PHE B N 1
ATOM 2849 C CA . PHE B 1 154 ? 8.128 42.404 30.052 1.00 25.32 154 PHE B CA 1
ATOM 2850 C C . PHE B 1 154 ? 9.500 41.757 29.956 1.00 26.68 154 PHE B C 1
ATOM 2851 O O . PHE B 1 154 ? 10.522 42.440 29.995 1.00 27.81 154 PHE B O 1
ATOM 2867 N N . ALA B 1 156 ? 11.498 38.165 27.995 1.00 34.07 156 ALA B N 1
ATOM 2868 C CA . ALA B 1 156 ? 11.499 36.893 27.273 1.00 34.88 156 ALA B CA 1
ATOM 2869 C C . ALA B 1 156 ? 12.376 35.937 28.062 1.00 35.43 156 ALA B C 1
ATOM 2870 O O . ALA B 1 156 ? 13.098 36.358 28.957 1.00 36.41 156 ALA B O 1
ATOM 2872 N N . ALA B 1 157 ? 12.345 34.660 27.712 1.00 35.74 157 ALA B N 1
ATOM 2873 C CA . ALA B 1 157 ? 13.133 33.687 28.443 1.00 36.12 157 ALA B CA 1
ATOM 2874 C C . ALA B 1 157 ? 14.290 33.092 27.634 1.00 37.69 157 ALA B C 1
ATOM 2875 O O . ALA B 1 157 ? 15.326 32.740 28.194 1.00 39.31 157 ALA B O 1
ATOM 2877 N N . ASN B 1 158 ? 14.132 33.007 26.319 1.00 37.87 158 ASN B N 1
ATOM 2878 C CA . ASN B 1 158 ? 15.161 32.395 25.492 1.00 39.48 158 ASN B CA 1
ATOM 2879 C C . ASN B 1 158 ? 16.032 33.376 24.713 1.00 40.14 158 ASN B C 1
ATOM 2880 O O . ASN B 1 158 ? 16.888 32.973 23.913 1.00 41.30 158 ASN B O 1
ATOM 2885 N N . GLY B 1 159 ? 15.827 34.665 24.953 1.00 38.75 159 GLY B N 1
ATOM 2886 C CA . GLY B 1 159 ? 16.604 35.655 24.236 1.00 36.54 159 GLY B CA 1
ATOM 2887 C C . GLY B 1 159 ? 15.917 36.206 22.996 1.00 35.05 159 GLY B C 1
ATOM 2888 O O . GLY B 1 159 ? 16.465 37.069 22.322 1.00 34.53 159 GLY B O 1
ATOM 2889 N N . ALA B 1 160 ? 14.733 35.697 22.672 1.00 35.79 160 ALA B N 1
ATOM 2890 C CA . ALA B 1 160 ? 13.966 36.195 21.531 1.00 36.38 160 ALA B CA 1
ATOM 2891 C C . ALA B 1 160 ? 13.730 37.694 21.738 1.00 36.83 160 ALA B C 1
ATOM 2892 O O . ALA B 1 160 ? 13.714 38.177 22.866 1.00 37.50 160 ALA B O 1
ATOM 2894 N N . HIS B 1 161 ? 13.530 38.436 20.661 1.00 37.66 161 HIS B N 1
ATOM 2895 C CA . HIS B 1 161 ? 13.303 39.865 20.810 1.00 38.20 161 HIS B CA 1
ATOM 2896 C C . HIS B 1 161 ? 11.842 40.181 21.083 1.00 37.72 161 HIS B C 1
ATOM 2897 O O . HIS B 1 161 ? 10.968 39.777 20.323 1.00 37.65 161 HIS B O 1
ATOM 2904 N N . LEU B 1 162 ? 11.584 40.898 22.173 1.00 37.09 162 LEU B N 1
ATOM 2905 C CA . LEU B 1 162 ? 10.227 41.285 22.532 1.00 36.27 162 LEU B CA 1
ATOM 2906 C C . LEU B 1 162 ? 9.786 42.409 21.616 1.00 37.03 162 LEU B C 1
ATOM 2907 O O . LEU B 1 162 ? 10.599 43.003 20.908 1.00 37.92 162 LEU B O 1
ATOM 2912 N N . SER B 1 163 ? 8.491 42.698 21.635 1.00 37.14 163 SER B N 1
ATOM 2913 C CA . SER B 1 163 ? 7.933 43.765 20.819 1.00 37.63 163 SER B CA 1
ATOM 2914 C C . SER B 1 163 ? 6.766 44.323 21.622 1.00 38.42 163 SER B C 1
ATOM 2915 O O . SER B 1 163 ? 5.829 43.601 21.947 1.00 39.35 163 SER B O 1
ATOM 2918 N N . ILE B 1 164 ? 6.822 45.606 21.956 1.00 39.28 164 ILE B N 1
ATOM 2919 C CA . ILE B 1 164 ? 5.763 46.199 22.761 1.00 40.64 164 ILE B CA 1
ATOM 2920 C C . ILE B 1 164 ? 5.145 47.388 22.064 1.00 43.20 164 ILE B C 1
ATOM 2921 O O . ILE B 1 164 ? 5.859 48.199 21.475 1.00 43.96 164 ILE B O 1
ATOM 2926 N N . GLN B 1 165 ? 3.818 47.486 22.147 1.00 45.04 165 GLN B N 1
ATOM 2927 C CA . GLN B 1 165 ? 3.061 48.565 21.520 1.00 46.03 165 GLN B CA 1
ATOM 2928 C C . GLN B 1 165 ? 1.960 49.065 22.440 1.00 46.95 165 GLN B C 1
ATOM 2929 O O . GLN B 1 165 ? 1.447 48.309 23.267 1.00 46.84 165 GLN B O 1
ATOM 2935 N N . ASP B 1 166 ? 1.606 50.342 22.281 1.00 48.05 166 ASP B N 1
ATOM 2936 C CA . ASP B 1 166 ? 0.541 50.996 23.058 1.00 49.19 166 ASP B CA 1
ATOM 2937 C C . ASP B 1 166 ? 0.844 51.252 24.541 1.00 48.72 166 ASP B C 1
ATOM 2938 O O . ASP B 1 166 ? -0.004 51.776 25.272 1.00 48.82 166 ASP B O 1
ATOM 2943 N N . ALA B 1 167 ? 2.045 50.880 24.980 1.00 47.36 167 ALA B N 1
ATOM 2944 C CA . ALA B 1 167 ? 2.450 51.068 26.370 1.00 45.46 167 ALA B CA 1
ATOM 2945 C C . ALA B 1 167 ? 3.100 52.438 26.450 1.00 43.98 167 ALA B C 1
ATOM 2946 O O . ALA B 1 167 ? 3.478 52.996 25.422 1.00 42.69 167 ALA B O 1
ATOM 2948 N N . LYS B 1 168 ? 3.211 52.985 27.658 1.00 41.86 168 LYS B N 1
ATOM 2949 C CA . LYS B 1 168 ? 3.843 54.275 27.830 1.00 40.23 168 LYS B CA 1
ATOM 2950 C C . LYS B 1 168 ? 5.138 54.261 27.041 1.00 39.77 168 LYS B C 1
ATOM 2951 O O . LYS B 1 168 ? 5.361 55.133 26.217 1.00 40.81 168 LYS B O 1
ATOM 2957 N N . TYR B 1 169 ? 5.985 53.268 27.307 1.00 39.10 169 TYR B N 1
ATOM 2958 C CA . TYR B 1 169 ? 7.263 53.083 26.607 1.00 39.09 169 TYR B CA 1
ATOM 2959 C C . TYR B 1 169 ? 7.097 51.926 25.593 1.00 38.52 169 TYR B C 1
ATOM 2960 O O . TYR B 1 169 ? 6.694 50.825 25.966 1.00 38.29 169 TYR B O 1
ATOM 2969 N N . GLU B 1 170 ? 7.398 52.172 24.320 1.00 39.39 170 GLU B N 1
ATOM 2970 C CA . GLU B 1 170 ? 7.251 51.141 23.290 1.00 39.76 170 GLU B CA 1
ATOM 2971 C C . GLU B 1 170 ? 8.604 50.573 22.888 1.00 40.38 170 GLU B C 1
ATOM 2972 O O . GLU B 1 170 ? 9.636 51.211 23.059 1.00 41.18 170 GLU B O 1
ATOM 2978 N N . LEU B 1 171 ? 8.598 49.365 22.351 1.00 41.18 171 LEU B N 1
ATOM 2979 C CA . LEU B 1 171 ? 9.832 48.726 21.939 1.00 41.11 171 LEU B CA 1
ATOM 2980 C C . LEU B 1 171 ? 9.585 48.221 20.549 1.00 42.06 171 LEU B C 1
ATOM 2981 O O . LEU B 1 171 ? 8.712 47.375 20.362 1.00 41.68 171 LEU B O 1
ATOM 2986 N N . THR B 1 172 ? 10.343 48.744 19.584 1.00 43.80 172 THR B N 1
ATOM 2987 C CA . THR B 1 172 ? 10.222 48.348 18.184 1.00 45.18 172 THR B CA 1
ATOM 2988 C C . THR B 1 172 ? 11.565 48.246 17.477 1.00 46.54 172 THR B C 1
ATOM 2989 O O . THR B 1 172 ? 12.605 48.635 18.011 1.00 46.50 172 THR B O 1
ATOM 2993 N N . GLU B 1 173 ? 11.526 47.730 16.256 1.00 48.64 173 GLU B N 1
ATOM 2994 C CA . GLU B 1 173 ? 12.730 47.543 15.466 1.00 51.85 173 GLU B CA 1
ATOM 2995 C C . GLU B 1 173 ? 13.665 48.742 15.526 1.00 53.29 173 GLU B C 1
ATOM 2996 O O . GLU B 1 173 ? 14.811 48.624 15.973 1.00 53.05 173 GLU B O 1
ATOM 3002 N N . GLU B 1 174 ? 13.167 49.890 15.068 1.00 55.08 174 GLU B N 1
ATOM 3003 C CA . GLU B 1 174 ? 13.933 51.139 15.046 1.00 56.14 174 GLU B CA 1
ATOM 3004 C C . GLU B 1 174 ? 14.630 51.473 16.368 1.00 56.64 174 GLU B C 1
ATOM 3005 O O . GLU B 1 174 ? 15.855 51.615 16.405 1.00 58.04 174 GLU B O 1
ATOM 3011 N N . ASN B 1 175 ? 13.858 51.595 17.449 1.00 55.14 175 ASN B N 1
ATOM 3012 C CA . ASN B 1 175 ? 14.423 51.947 18.754 1.00 53.65 175 ASN B CA 1
ATOM 3013 C C . ASN B 1 175 ? 14.760 50.755 19.668 1.00 52.66 175 ASN B C 1
ATOM 3014 O O . ASN B 1 175 ? 14.862 50.897 20.891 1.00 51.93 175 ASN B O 1
ATOM 3019 N N . TYR B 1 176 ? 14.957 49.584 19.085 1.00 51.53 176 TYR B N 1
ATOM 3020 C CA . TYR B 1 176 ? 15.276 48.428 19.902 1.00 50.48 176 TYR B CA 1
ATOM 3021 C C . TYR B 1 176 ? 16.650 48.507 20.568 1.00 49.79 176 TYR B C 1
ATOM 3022 O O . TYR B 1 176 ? 17.614 48.981 19.970 1.00 49.97 176 TYR B O 1
ATOM 3031 N N . PHE B 1 177 ? 16.724 48.038 21.812 1.00 48.52 177 PHE B N 1
ATOM 3032 C CA . PHE B 1 177 ? 17.969 48.004 22.578 1.00 46.75 177 PHE B CA 1
ATOM 3033 C C . PHE B 1 177 ? 17.920 46.781 23.480 1.00 45.61 177 PHE B C 1
ATOM 3034 O O . PHE B 1 177 ? 16.924 46.566 24.162 1.00 46.02 177 PHE B O 1
ATOM 3042 N N . GLN B 1 178 ? 18.994 45.991 23.484 1.00 45.38 178 GLN B N 1
ATOM 3043 C CA . GLN B 1 178 ? 19.068 44.758 24.275 1.00 43.25 178 GLN B CA 1
ATOM 3044 C C . GLN B 1 178 ? 18.959 44.931 25.779 1.00 42.52 178 GLN B C 1
ATOM 3045 O O . GLN B 1 178 ? 19.471 45.891 26.336 1.00 44.17 178 GLN B O 1
ATOM 3051 N N . LYS B 1 179 ? 18.291 43.977 26.419 1.00 40.16 179 LYS B N 1
ATOM 3052 C CA . LYS B 1 179 ? 18.079 43.952 27.866 1.00 38.27 179 LYS B CA 1
ATOM 3053 C C . LYS B 1 179 ? 17.213 42.746 28.168 1.00 38.07 179 LYS B C 1
ATOM 3054 O O . LYS B 1 179 ? 16.180 42.551 27.536 1.00 38.87 179 LYS B O 1
ATOM 3060 N N . LYS B 1 180 ? 17.615 41.942 29.142 1.00 36.70 180 LYS B N 1
ATOM 3061 C CA . LYS B 1 180 ? 16.843 40.753 29.459 1.00 37.20 180 LYS B CA 1
ATOM 3062 C C . LYS B 1 180 ? 15.405 41.073 29.820 1.00 36.55 180 LYS B C 1
ATOM 3063 O O . LYS B 1 180 ? 14.486 40.353 29.437 1.00 36.04 180 LYS B O 1
ATOM 3069 N N . ILE B 1 181 ? 15.222 42.152 30.569 1.00 36.94 181 ILE B N 1
ATOM 3070 C CA . ILE B 1 181 ? 13.899 42.573 30.987 1.00 36.86 181 ILE B CA 1
ATOM 3071 C C . ILE B 1 181 ? 13.737 44.075 30.836 1.00 39.15 181 ILE B C 1
ATOM 3072 O O . ILE B 1 181 ? 14.680 44.839 31.053 1.00 40.87 181 ILE B O 1
ATOM 3077 N N . TYR B 1 182 ? 12.537 44.496 30.453 1.00 39.66 182 TYR B N 1
ATOM 3078 C CA . TYR B 1 182 ? 12.251 45.910 30.255 1.00 40.00 182 TYR B CA 1
ATOM 3079 C C . TYR B 1 182 ? 11.240 46.296 31.306 1.00 40.13 182 TYR B C 1
ATOM 3080 O O . TYR B 1 182 ? 10.040 46.297 31.045 1.00 40.87 182 TYR B O 1
ATOM 3089 N N . SER B 1 183 ? 11.734 46.633 32.496 1.00 41.30 183 SER B N 1
ATOM 3090 C CA . SER B 1 183 ? 10.862 46.971 33.622 1.00 42.40 183 SER B CA 1
ATOM 3091 C C . SER B 1 183 ? 10.410 48.416 33.733 1.00 43.20 183 SER B C 1
ATOM 3092 O O . SER B 1 183 ? 10.861 49.278 32.995 1.00 43.64 183 SER B O 1
ATOM 3095 N N . SER B 1 184 ? 9.485 48.655 34.657 1.00 44.82 184 SER B N 1
ATOM 3096 C CA . SER B 1 184 ? 8.969 49.992 34.912 1.00 46.25 184 SER B CA 1
ATOM 3097 C C . SER B 1 184 ? 8.216 50.663 33.741 1.00 45.83 184 SER B C 1
ATOM 3098 O O . SER B 1 184 ? 8.499 51.809 33.382 1.00 45.97 184 SER B O 1
ATOM 3101 N N . ASN B 1 185 ? 7.248 49.963 33.159 1.00 44.36 185 ASN B N 1
ATOM 3102 C CA . ASN B 1 185 ? 6.485 50.527 32.054 1.00 42.95 185 ASN B CA 1
ATOM 3103 C C . ASN B 1 185 ? 5.123 50.884 32.610 1.00 43.12 185 ASN B C 1
ATOM 3104 O O . ASN B 1 185 ? 4.786 50.434 33.697 1.00 43.59 185 ASN B O 1
ATOM 3109 N N . GLU B 1 186 ? 4.343 51.679 31.880 1.00 43.14 186 GLU B N 1
ATOM 3110 C CA . GLU B 1 186 ? 3.016 52.077 32.347 1.00 43.70 186 GLU B CA 1
ATOM 3111 C C . GLU B 1 186 ? 1.938 51.984 31.281 1.00 43.35 186 GLU B C 1
ATOM 3112 O O . GLU B 1 186 ? 2.231 51.945 30.086 1.00 43.49 186 GLU B O 1
ATOM 3118 N N . PHE B 1 187 ? 0.687 51.962 31.730 1.00 42.89 187 PHE B N 1
ATOM 3119 C CA . PHE B 1 187 ? -0.464 51.884 30.834 1.00 43.77 187 PHE B CA 1
ATOM 3120 C C . PHE B 1 187 ? -0.905 53.285 30.411 1.00 45.08 187 PHE B C 1
ATOM 3121 O O . PHE B 1 187 ? -0.508 54.277 31.026 1.00 44.85 187 PHE B O 1
ATOM 3129 N N . LYS B 1 188 ? -1.732 53.367 29.370 1.00 46.96 188 LYS B N 1
ATOM 3130 C CA . LYS B 1 188 ? -2.194 54.660 28.872 1.00 47.43 188 LYS B CA 1
ATOM 3131 C C . LYS B 1 188 ? -3.500 54.623 28.100 1.00 48.55 188 LYS B C 1
ATOM 3132 O O . LYS B 1 188 ? -3.488 54.607 26.872 1.00 48.52 188 LYS B O 1
ATOM 3138 N N . ASP B 1 189 ? -4.617 54.619 28.821 1.00 50.34 189 ASP B N 1
ATOM 3139 C CA . ASP B 1 189 ? -5.953 54.625 28.219 1.00 53.13 189 ASP B CA 1
ATOM 3140 C C . ASP B 1 189 ? -6.322 53.375 27.441 1.00 52.83 189 ASP B C 1
ATOM 3141 O O . ASP B 1 189 ? -7.504 53.043 27.321 1.00 54.24 189 ASP B O 1
ATOM 3146 N N . LYS B 1 190 ? -5.321 52.691 26.900 1.00 50.84 190 LYS B N 1
ATOM 3147 C CA . LYS B 1 190 ? -5.571 51.498 26.104 1.00 47.26 190 LYS B CA 1
ATOM 3148 C C . LYS B 1 190 ? -4.751 50.288 26.575 1.00 47.59 190 LYS B C 1
ATOM 3149 O O . LYS B 1 190 ? -3.796 50.415 27.367 1.00 47.10 190 LYS B O 1
ATOM 3155 N N . PRO B 1 191 ? -5.142 49.086 26.110 1.00 46.65 191 PRO B N 1
ATOM 3156 C CA . PRO B 1 191 ? -4.445 47.852 26.471 1.00 45.72 191 PRO B CA 1
ATOM 3157 C C . PRO B 1 191 ? -3.080 47.809 25.757 1.00 44.60 191 PRO B C 1
ATOM 3158 O O . PRO B 1 191 ? -2.920 48.330 24.648 1.00 43.19 191 PRO B O 1
ATOM 3162 N N . ILE B 1 192 ? -2.090 47.207 26.396 1.00 44.02 192 ILE B N 1
ATOM 3163 C CA . ILE B 1 192 ? -0.784 47.106 25.767 1.00 44.63 192 ILE B CA 1
ATOM 3164 C C . ILE B 1 192 ? -0.746 45.902 24.822 1.00 45.22 192 ILE B C 1
ATOM 3165 O O . ILE B 1 192 ? -1.449 44.913 25.039 1.00 46.45 192 ILE B O 1
ATOM 3170 N N . CYS B 1 193 ? 0.059 45.996 23.767 1.00 43.86 193 CYS B N 1
ATOM 3171 C CA . CYS B 1 193 ? 0.200 44.902 22.819 1.00 43.59 193 CYS B CA 1
ATOM 3172 C C . CYS B 1 193 ? 1.660 44.482 22.721 1.00 43.77 193 CYS B C 1
ATOM 3173 O O . CYS B 1 193 ? 2.547 45.308 22.492 1.00 44.82 193 CYS B O 1
ATOM 3176 N N . PHE B 1 194 ? 1.918 43.193 22.898 1.00 42.00 194 PHE B N 1
ATOM 3177 C CA . PHE B 1 194 ? 3.286 42.701 22.836 1.00 40.38 194 PHE B CA 1
ATOM 3178 C C . PHE B 1 194 ? 3.342 41.361 22.133 1.00 40.30 194 PHE B C 1
ATOM 3179 O O . PHE B 1 194 ? 2.307 40.793 21.793 1.00 40.09 194 PHE B O 1
ATOM 3187 N N . SER B 1 195 ? 4.553 40.859 21.908 1.00 39.73 195 SER B N 1
ATOM 3188 C CA . SER B 1 195 ? 4.720 39.567 21.255 1.00 40.32 195 SER B CA 1
ATOM 3189 C C . SER B 1 195 ? 6.119 38.993 21.429 1.00 41.12 195 SER B C 1
ATOM 3190 O O . SER B 1 195 ? 6.997 39.623 22.016 1.00 40.91 195 SER B O 1
ATOM 3193 N N . VAL B 1 196 ? 6.310 37.781 20.917 1.00 41.88 196 VAL B N 1
ATOM 3194 C CA . VAL B 1 196 ? 7.603 37.108 20.960 1.00 43.15 196 VAL B CA 1
ATOM 3195 C C . VAL B 1 196 ? 7.565 35.955 19.949 1.00 43.03 196 VAL B C 1
ATOM 3196 O O . VAL B 1 196 ? 6.604 35.187 19.894 1.00 43.71 196 VAL B O 1
ATOM 3200 N N . ALA B 1 197 ? 8.604 35.844 19.137 1.00 42.59 197 ALA B N 1
ATOM 3201 C CA . ALA B 1 197 ? 8.641 34.806 18.123 1.00 41.73 197 ALA B CA 1
ATOM 3202 C C . ALA B 1 197 ? 8.730 33.399 18.680 1.00 41.54 197 ALA B C 1
ATOM 3203 O O . ALA B 1 197 ? 8.034 32.503 18.217 1.00 42.36 197 ALA B O 1
ATOM 3205 N N . SER B 1 198 ? 9.587 33.207 19.674 1.00 40.95 198 SER B N 1
ATOM 3206 C CA . SER B 1 198 ? 9.781 31.890 20.265 1.00 39.02 198 SER B CA 1
ATOM 3207 C C . SER B 1 198 ? 9.693 31.929 21.779 1.00 39.13 198 SER B C 1
ATOM 3208 O O . SER B 1 198 ? 9.591 33.000 22.366 1.00 41.20 198 SER B O 1
ATOM 3211 N N . GLY B 1 199 ? 9.743 30.759 22.409 1.00 38.21 199 GLY B N 1
ATOM 3212 C CA . GLY B 1 199 ? 9.657 30.699 23.856 1.00 37.02 199 GLY B CA 1
ATOM 3213 C C . GLY B 1 199 ? 8.387 31.344 24.381 1.00 35.82 199 GLY B C 1
ATOM 3214 O O . GLY B 1 199 ? 7.368 31.382 23.689 1.00 36.35 199 GLY B O 1
ATOM 3215 N N . TYR B 1 200 ? 8.446 31.843 25.613 1.00 33.99 200 TYR B N 1
ATOM 3216 C CA . TYR B 1 200 ? 7.305 32.508 26.228 1.00 32.73 200 TYR B CA 1
ATOM 3217 C C . TYR B 1 200 ? 7.710 33.870 26.825 1.00 32.25 200 TYR B C 1
ATOM 3218 O O . TYR B 1 200 ? 8.878 34.267 26.780 1.00 31.59 200 TYR B O 1
ATOM 3227 N N . VAL B 1 201 ? 6.736 34.591 27.368 1.00 31.87 201 VAL B N 1
ATOM 3228 C CA . VAL B 1 201 ? 6.998 35.899 27.954 1.00 31.09 201 VAL B CA 1
ATOM 3229 C C . VAL B 1 201 ? 6.502 35.993 29.389 1.00 29.36 201 VAL B C 1
ATOM 3230 O O . VAL B 1 201 ? 5.408 35.540 29.724 1.00 28.91 201 VAL B O 1
ATOM 3234 N N . VAL B 1 202 ? 7.324 36.585 30.235 1.00 27.36 202 VAL B N 1
ATOM 3235 C CA . VAL B 1 202 ? 6.961 36.746 31.626 1.00 26.96 202 VAL B CA 1
ATOM 3236 C C . VAL B 1 202 ? 6.452 38.169 31.758 1.00 27.47 202 VAL B C 1
ATOM 3237 O O . VAL B 1 202 ? 7.178 39.109 31.455 1.00 29.40 202 VAL B O 1
ATOM 3241 N N . VAL B 1 203 ? 5.204 38.330 32.182 1.00 26.40 203 VAL B N 1
ATOM 3242 C CA . VAL B 1 203 ? 4.637 39.661 32.371 1.00 25.32 203 VAL B CA 1
ATOM 3243 C C . VAL B 1 203 ? 4.435 39.925 33.865 1.00 25.54 203 VAL B C 1
ATOM 3244 O O . VAL B 1 203 ? 3.596 39.295 34.507 1.00 24.64 203 VAL B O 1
ATOM 3248 N N . ILE B 1 204 ? 5.213 40.860 34.409 1.00 24.96 204 ILE B N 1
ATOM 3249 C CA . ILE B 1 204 ? 5.147 41.209 35.828 1.00 24.71 204 ILE B CA 1
ATOM 3250 C C . ILE B 1 204 ? 4.579 42.608 36.034 1.00 25.81 204 ILE B C 1
ATOM 3251 O O . ILE B 1 204 ? 5.085 43.577 35.480 1.00 27.19 204 ILE B O 1
ATOM 3256 N N . GLN B 1 205 ? 3.526 42.700 36.830 1.00 24.99 205 GLN B N 1
ATOM 3257 C CA . GLN B 1 205 ? 2.918 43.977 37.119 1.00 26.59 205 GLN B CA 1
ATOM 3258 C C . GLN B 1 205 ? 3.171 44.209 38.600 1.00 29.96 205 GLN B C 1
ATOM 3259 O O . GLN B 1 205 ? 3.066 43.270 39.382 1.00 30.59 205 GLN B O 1
ATOM 3265 N N . THR B 1 206 ? 3.512 45.441 38.984 1.00 33.06 206 THR B N 1
ATOM 3266 C CA . THR B 1 206 ? 3.794 45.765 40.381 1.00 35.53 206 THR B CA 1
ATOM 3267 C C . THR B 1 206 ? 3.247 47.111 40.859 1.00 38.90 206 THR B C 1
ATOM 3268 O O . THR B 1 206 ? 2.710 47.897 40.076 1.00 38.63 206 THR B O 1
ATOM 3272 N N . LYS B 1 207 ? 3.385 47.345 42.163 1.00 43.35 207 LYS B N 1
ATOM 3273 C CA . LYS B 1 207 ? 2.970 48.585 42.819 1.00 47.10 207 LYS B CA 1
ATOM 3274 C C . LYS B 1 207 ? 4.107 48.956 43.790 1.00 48.93 207 LYS B C 1
ATOM 3275 O O . LYS B 1 207 ? 5.004 48.139 44.046 1.00 48.75 207 LYS B O 1
ATOM 3281 N N . ASP B 1 208 ? 4.084 50.177 44.321 1.00 50.38 208 ASP B N 1
ATOM 3282 C CA . ASP B 1 208 ? 5.138 50.605 45.237 1.00 52.07 208 ASP B CA 1
ATOM 3283 C C . ASP B 1 208 ? 4.799 50.702 46.711 1.00 52.48 208 ASP B C 1
ATOM 3284 O O . ASP B 1 208 ? 5.622 51.194 47.490 1.00 52.82 208 ASP B O 1
ATOM 3289 N N . ARG B 1 209 ? 3.618 50.225 47.103 1.00 52.55 209 ARG B N 1
ATOM 3290 C CA . ARG B 1 209 ? 3.208 50.295 48.506 1.00 52.93 209 ARG B CA 1
ATOM 3291 C C . ARG B 1 209 ? 4.105 49.429 49.378 1.00 51.68 209 ARG B C 1
ATOM 3292 O O . ARG B 1 209 ? 5.068 49.925 49.961 1.00 49.70 209 ARG B O 1
ATOM 3300 N N . THR C 1 2 ? 40.112 49.354 43.722 1.00 50.36 2 THR C N 1
ATOM 3301 C CA . THR C 1 2 ? 40.311 47.870 43.679 1.00 52.25 2 THR C CA 1
ATOM 3302 C C . THR C 1 2 ? 39.081 47.071 44.157 1.00 51.67 2 THR C C 1
ATOM 3303 O O . THR C 1 2 ? 38.714 46.054 43.557 1.00 51.87 2 THR C O 1
ATOM 3307 N N . LYS C 1 3 ? 38.461 47.529 45.245 1.00 51.31 3 LYS C N 1
ATOM 3308 C CA . LYS C 1 3 ? 37.262 46.895 45.792 1.00 50.03 3 LYS C CA 1
ATOM 3309 C C . LYS C 1 3 ? 36.173 47.947 46.047 1.00 50.18 3 LYS C C 1
ATOM 3310 O O . LYS C 1 3 ? 36.207 48.691 47.035 1.00 50.10 3 LYS C O 1
ATOM 3316 N N . VAL C 1 4 ? 35.214 48.010 45.130 1.00 49.07 4 VAL C N 1
ATOM 3317 C CA . VAL C 1 4 ? 34.115 48.956 45.239 1.00 48.54 4 VAL C CA 1
ATOM 3318 C C . VAL C 1 4 ? 32.849 48.266 45.766 1.00 47.95 4 VAL C C 1
ATOM 3319 O O . VAL C 1 4 ? 32.629 47.079 45.526 1.00 48.35 4 VAL C O 1
ATOM 3323 N N . ALA C 1 5 ? 32.020 49.015 46.485 1.00 46.09 5 ALA C N 1
ATOM 3324 C CA . ALA C 1 5 ? 30.790 48.470 47.048 1.00 44.26 5 ALA C CA 1
ATOM 3325 C C . ALA C 1 5 ? 29.621 49.289 46.536 1.00 42.91 5 ALA C C 1
ATOM 3326 O O . ALA C 1 5 ? 29.727 50.509 46.418 1.00 41.53 5 ALA C O 1
ATOM 3328 N N . LEU C 1 6 ? 28.515 48.610 46.231 1.00 42.66 6 LEU C N 1
ATOM 3329 C CA . LEU C 1 6 ? 27.313 49.256 45.716 1.00 42.58 6 LEU C CA 1
ATOM 3330 C C . LEU C 1 6 ? 26.142 49.090 46.664 1.00 43.45 6 LEU C C 1
ATOM 3331 O O . LEU C 1 6 ? 25.815 47.979 47.089 1.00 43.65 6 LEU C O 1
ATOM 3336 N N . PHE C 1 7 ? 25.514 50.211 46.992 1.00 43.43 7 PHE C N 1
ATOM 3337 C CA . PHE C 1 7 ? 24.359 50.211 47.874 1.00 43.78 7 PHE C CA 1
ATOM 3338 C C . PHE C 1 7 ? 23.132 50.721 47.109 1.00 44.23 7 PHE C C 1
ATOM 3339 O O . PHE C 1 7 ? 22.950 51.921 46.938 1.00 44.07 7 PHE C O 1
ATOM 3347 N N . SER C 1 8 ? 22.293 49.800 46.647 1.00 45.62 8 SER C N 1
ATOM 3348 C CA . SER C 1 8 ? 21.100 50.170 45.899 1.00 48.06 8 SER C CA 1
ATOM 3349 C C . SER C 1 8 ? 19.873 50.460 46.763 1.00 50.29 8 SER C C 1
ATOM 3350 O O . SER C 1 8 ? 19.970 50.596 47.986 1.00 49.88 8 SER C O 1
ATOM 3353 N N . GLY C 1 9 ? 18.718 50.558 46.103 1.00 53.50 9 GLY C N 1
ATOM 3354 C CA . GLY C 1 9 ? 17.459 50.841 46.783 1.00 56.50 9 GLY C CA 1
ATOM 3355 C C . GLY C 1 9 ? 16.584 49.637 47.125 1.00 57.92 9 GLY C C 1
ATOM 3356 O O . GLY C 1 9 ? 15.348 49.715 47.106 1.00 58.04 9 GLY C O 1
ATOM 3357 N N . GLY C 1 10 ? 17.220 48.514 47.428 1.00 58.15 10 GLY C N 1
ATOM 3358 C CA . GLY C 1 10 ? 16.465 47.341 47.808 1.00 58.87 10 GLY C CA 1
ATOM 3359 C C . GLY C 1 10 ? 16.321 47.328 49.321 1.00 60.10 10 GLY C C 1
ATOM 3360 O O . GLY C 1 10 ? 16.005 48.358 49.942 1.00 59.61 10 GLY C O 1
ATOM 3361 N N . ASP C 1 11 ? 16.562 46.164 49.923 1.00 59.54 11 ASP C N 1
ATOM 3362 C CA . ASP C 1 11 ? 16.463 46.010 51.374 1.00 59.38 11 ASP C CA 1
ATOM 3363 C C . ASP C 1 11 ? 17.832 45.662 51.936 1.00 58.16 11 ASP C C 1
ATOM 3364 O O . ASP C 1 11 ? 18.160 44.491 52.134 1.00 57.94 11 ASP C O 1
ATOM 3369 N N . LEU C 1 12 ? 18.615 46.712 52.190 1.00 56.44 12 LEU C N 1
ATOM 3370 C CA . LEU C 1 12 ? 19.976 46.605 52.707 1.00 54.57 12 LEU C CA 1
ATOM 3371 C C . LEU C 1 12 ? 20.043 46.240 54.171 1.00 53.80 12 LEU C C 1
ATOM 3372 O O . LEU C 1 12 ? 20.524 47.019 54.983 1.00 54.46 12 LEU C O 1
ATOM 3377 N N . THR C 1 13 ? 19.568 45.054 54.513 1.00 53.74 13 THR C N 1
ATOM 3378 C CA . THR C 1 13 ? 19.614 44.619 55.896 1.00 52.53 13 THR C CA 1
ATOM 3379 C C . THR C 1 13 ? 21.017 44.110 56.156 1.00 52.20 13 THR C C 1
ATOM 3380 O O . THR C 1 13 ? 21.523 44.230 57.272 1.00 53.96 13 THR C O 1
ATOM 3384 N N . TYR C 1 14 ? 21.636 43.540 55.119 1.00 49.99 14 TYR C N 1
ATOM 3385 C CA . TYR C 1 14 ? 22.998 43.003 55.205 1.00 48.21 14 TYR C CA 1
ATOM 3386 C C . TYR C 1 14 ? 23.979 43.748 54.300 1.00 48.01 14 TYR C C 1
ATOM 3387 O O . TYR C 1 14 ? 23.628 44.138 53.191 1.00 48.03 14 TYR C O 1
ATOM 3396 N N . PHE C 1 15 ? 25.210 43.924 54.782 1.00 47.86 15 PHE C N 1
ATOM 3397 C CA . PHE C 1 15 ? 26.256 44.621 54.039 1.00 47.52 15 PHE C CA 1
ATOM 3398 C C . PHE C 1 15 ? 27.582 44.527 54.789 1.00 47.42 15 PHE C C 1
ATOM 3399 O O . PHE C 1 15 ? 27.604 44.154 55.959 1.00 47.87 15 PHE C O 1
ATOM 3407 N N . THR C 1 16 ? 28.677 44.863 54.107 1.00 46.35 16 THR C N 1
ATOM 3408 C CA . THR C 1 16 ? 30.006 44.820 54.697 1.00 45.57 16 THR C CA 1
ATOM 3409 C C . THR C 1 16 ? 30.629 46.189 54.524 1.00 46.31 16 THR C C 1
ATOM 3410 O O . THR C 1 16 ? 30.089 47.026 53.804 1.00 46.33 16 THR C O 1
ATOM 3414 N N . ARG C 1 17 ? 31.762 46.422 55.180 1.00 47.36 17 ARG C N 1
ATOM 3415 C CA . ARG C 1 17 ? 32.429 47.716 55.098 1.00 48.57 17 ARG C CA 1
ATOM 3416 C C . ARG C 1 17 ? 33.921 47.625 54.720 1.00 48.46 17 ARG C C 1
ATOM 3417 O O . ARG C 1 17 ? 34.630 48.634 54.644 1.00 47.79 17 ARG C O 1
ATOM 3425 N N . ASP C 1 18 ? 34.390 46.415 54.456 1.00 47.52 18 ASP C N 1
ATOM 3426 C CA . ASP C 1 18 ? 35.782 46.229 54.088 1.00 47.60 18 ASP C CA 1
ATOM 3427 C C . ASP C 1 18 ? 36.002 46.528 52.594 1.00 48.09 18 ASP C C 1
ATOM 3428 O O . ASP C 1 18 ? 36.348 45.642 51.805 1.00 47.54 18 ASP C O 1
ATOM 3433 N N . PHE C 1 19 ? 35.798 47.780 52.198 1.00 48.19 19 PHE C N 1
ATOM 3434 C CA . PHE C 1 19 ? 35.983 48.151 50.795 1.00 48.34 19 PHE C CA 1
ATOM 3435 C C . PHE C 1 19 ? 36.835 49.393 50.645 1.00 47.72 19 PHE C C 1
ATOM 3436 O O . PHE C 1 19 ? 37.232 49.997 51.638 1.00 47.62 19 PHE C O 1
ATOM 3444 N N . ASP C 1 20 ? 37.106 49.769 49.396 1.00 47.81 20 ASP C N 1
ATOM 3445 C CA . ASP C 1 20 ? 37.937 50.936 49.088 1.00 47.22 20 ASP C CA 1
ATOM 3446 C C . ASP C 1 20 ? 37.148 52.074 48.454 1.00 47.29 20 ASP C C 1
ATOM 3447 O O . ASP C 1 20 ? 37.611 53.209 48.423 1.00 46.75 20 ASP C O 1
ATOM 3452 N N . TYR C 1 21 ? 35.965 51.769 47.932 1.00 49.07 21 TYR C N 1
ATOM 3453 C CA . TYR C 1 21 ? 35.130 52.786 47.301 1.00 50.21 21 TYR C CA 1
ATOM 3454 C C . TYR C 1 21 ? 33.654 52.444 47.491 1.00 49.00 21 TYR C C 1
ATOM 3455 O O . TYR C 1 21 ? 33.197 51.364 47.121 1.00 48.52 21 TYR C O 1
ATOM 3464 N N . PHE C 1 22 ? 32.908 53.375 48.070 1.00 48.49 22 PHE C N 1
ATOM 3465 C CA . PHE C 1 22 ? 31.500 53.147 48.338 1.00 47.75 22 PHE C CA 1
ATOM 3466 C C . PHE C 1 22 ? 30.599 54.044 47.511 1.00 46.82 22 PHE C C 1
ATOM 3467 O O . PHE C 1 22 ? 30.669 55.270 47.620 1.00 46.27 22 PHE C O 1
ATOM 3475 N N . VAL C 1 23 ? 29.748 53.418 46.701 1.00 46.17 23 VAL C N 1
ATOM 3476 C CA . VAL C 1 23 ? 28.787 54.120 45.849 1.00 44.61 23 VAL C CA 1
ATOM 3477 C C . VAL C 1 23 ? 27.347 53.915 46.362 1.00 44.00 23 VAL C C 1
ATOM 3478 O O . VAL C 1 23 ? 26.915 52.793 46.636 1.00 45.11 23 VAL C O 1
ATOM 3482 N N . GLY C 1 24 ? 26.596 54.999 46.484 1.00 43.09 24 GLY C N 1
ATOM 3483 C CA . GLY C 1 24 ? 25.240 54.857 46.972 1.00 43.23 24 GLY C CA 1
ATOM 3484 C C . GLY C 1 24 ? 24.199 55.254 45.952 1.00 42.83 24 GLY C C 1
ATOM 3485 O O . GLY C 1 24 ? 24.166 56.401 45.536 1.00 44.47 24 GLY C O 1
ATOM 3486 N N . ILE C 1 25 ? 23.352 54.313 45.550 1.00 42.37 25 ILE C N 1
ATOM 3487 C CA . ILE C 1 25 ? 22.299 54.590 44.577 1.00 42.31 25 ILE C CA 1
ATOM 3488 C C . ILE C 1 25 ? 21.020 55.072 45.266 1.00 44.76 25 ILE C C 1
ATOM 3489 O O . ILE C 1 25 ? 20.438 54.352 46.076 1.00 45.53 25 ILE C O 1
ATOM 3494 N N . ASP C 1 26 ? 20.578 56.282 44.934 1.00 46.59 26 ASP C N 1
ATOM 3495 C CA . ASP C 1 26 ? 19.361 56.853 45.519 1.00 48.81 26 ASP C CA 1
ATOM 3496 C C . ASP C 1 26 ? 19.392 56.838 47.046 1.00 49.45 26 ASP C C 1
ATOM 3497 O O . ASP C 1 26 ? 20.300 57.396 47.670 1.00 49.63 26 ASP C O 1
ATOM 3502 N N . LYS C 1 27 ? 18.385 56.207 47.638 1.00 49.74 27 LYS C N 1
ATOM 3503 C CA . LYS C 1 27 ? 18.271 56.099 49.085 1.00 49.76 27 LYS C CA 1
ATOM 3504 C C . LYS C 1 27 ? 19.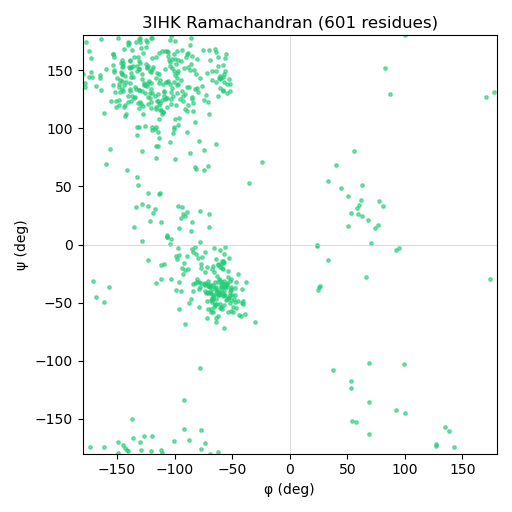501 55.441 49.699 1.00 50.10 27 LYS C C 1
ATOM 3505 O O . LYS C 1 27 ? 19.864 55.739 50.836 1.00 50.03 27 LYS C O 1
ATOM 3511 N N . GLY C 1 28 ? 20.136 54.538 48.952 1.00 51.01 28 GLY C N 1
ATOM 3512 C CA . GLY C 1 28 ? 21.321 53.861 49.458 1.00 51.14 28 GLY C CA 1
ATOM 3513 C C . GLY C 1 28 ? 22.375 54.844 49.941 1.00 51.36 28 GLY C C 1
ATOM 3514 O O . GLY C 1 28 ? 23.243 54.518 50.751 1.00 51.11 28 GLY C O 1
ATOM 3515 N N . SER C 1 29 ? 22.294 56.065 49.434 1.00 51.71 29 SER C N 1
ATOM 3516 C CA . SER C 1 29 ? 23.229 57.119 49.800 1.00 51.80 29 SER C CA 1
ATOM 3517 C C . SER C 1 29 ? 23.072 57.489 51.285 1.00 51.89 29 SER C C 1
ATOM 3518 O O . SER C 1 29 ? 24.061 57.676 52.014 1.00 51.96 29 SER C O 1
ATOM 3521 N N . SER C 1 30 ? 21.818 57.597 51.720 1.00 50.89 30 SER C N 1
ATOM 3522 C CA . SER C 1 30 ? 21.504 57.929 53.107 1.00 49.77 30 SER C CA 1
ATOM 3523 C C . SER C 1 30 ? 21.836 56.761 54.030 1.00 50.06 30 SER C C 1
ATOM 3524 O O . SER C 1 30 ? 22.245 56.957 55.181 1.00 49.48 30 SER C O 1
ATOM 3527 N N . PHE C 1 31 ? 21.660 55.546 53.514 1.00 49.24 31 PHE C N 1
ATOM 3528 C CA . PHE C 1 31 ? 21.932 54.349 54.290 1.00 49.07 31 PHE C CA 1
ATOM 3529 C C . PHE C 1 31 ? 23.415 54.271 54.549 1.00 48.96 31 PHE C C 1
ATOM 3530 O O . PHE C 1 31 ? 23.844 53.819 55.604 1.00 48.59 31 PHE C O 1
ATOM 3538 N N . LEU C 1 32 ? 24.191 54.722 53.571 1.00 51.00 32 LEU C N 1
ATOM 3539 C CA . LEU C 1 32 ? 25.644 54.694 53.654 1.00 53.13 32 LEU C CA 1
ATOM 3540 C C . LEU C 1 32 ? 26.149 55.715 54.670 1.00 54.39 32 LEU C C 1
ATOM 3541 O O . LEU C 1 32 ? 27.178 55.508 55.329 1.00 54.38 32 LEU C O 1
ATOM 3546 N N . LEU C 1 33 ? 25.407 56.813 54.799 1.00 55.28 33 LEU C N 1
ATOM 3547 C CA . LEU C 1 33 ? 25.748 57.865 55.751 1.00 55.60 33 LEU C CA 1
ATOM 3548 C C . LEU C 1 33 ? 25.327 57.481 57.171 1.00 55.61 33 LEU C C 1
ATOM 3549 O O . LEU C 1 33 ? 26.154 57.505 58.083 1.00 55.59 33 LEU C O 1
ATOM 3554 N N . LYS C 1 34 ? 24.047 57.129 57.345 1.00 55.47 34 LYS C N 1
ATOM 3555 C CA . LYS C 1 34 ? 23.501 56.749 58.652 1.00 53.70 34 LYS C CA 1
ATOM 3556 C C . LYS C 1 34 ? 24.349 55.689 59.315 1.00 53.06 34 LYS C C 1
ATOM 3557 O O . LYS C 1 34 ? 24.536 55.705 60.531 1.00 52.45 34 LYS C O 1
ATOM 3563 N N . ASN C 1 35 ? 24.881 54.781 58.507 1.00 52.97 35 ASN C N 1
ATOM 3564 C CA . ASN C 1 35 ? 25.719 53.719 59.028 1.00 53.52 35 ASN C CA 1
ATOM 3565 C C . ASN C 1 35 ? 27.193 54.084 59.015 1.00 53.87 35 ASN C C 1
ATOM 3566 O O . ASN C 1 35 ? 28.058 53.205 58.942 1.00 53.20 35 ASN C O 1
ATOM 3571 N N . GLN C 1 36 ? 27.452 55.392 59.074 1.00 54.45 36 GLN C N 1
ATOM 3572 C CA . GLN C 1 36 ? 28.793 55.973 59.131 1.00 54.75 36 GLN C CA 1
ATOM 3573 C C . GLN C 1 36 ? 29.819 55.298 58.230 1.00 53.59 36 GLN C C 1
ATOM 3574 O O . GLN C 1 36 ? 30.760 54.654 58.707 1.00 53.79 36 GLN C O 1
ATOM 3580 N N . LEU C 1 37 ? 29.633 55.460 56.924 1.00 51.16 37 LEU C N 1
ATOM 3581 C CA . LEU C 1 37 ? 30.518 54.868 55.926 1.00 48.10 37 LEU C CA 1
ATOM 3582 C C . LEU C 1 37 ? 30.783 55.923 54.880 1.00 46.84 37 LEU C C 1
ATOM 3583 O O . LEU C 1 37 ? 29.964 56.813 54.676 1.00 45.56 37 LEU C O 1
ATOM 3588 N N . PRO C 1 38 ? 31.932 55.836 54.196 1.00 46.89 38 PRO C N 1
ATOM 3589 C CA . PRO C 1 38 ? 32.269 56.817 53.161 1.00 47.44 38 PRO C CA 1
ATOM 3590 C C . PRO C 1 38 ? 31.183 56.909 52.100 1.00 47.63 38 PRO C C 1
ATOM 3591 O O . PRO C 1 38 ? 30.323 56.040 52.004 1.00 48.45 38 PRO C O 1
ATOM 3595 N N . LEU C 1 39 ? 31.220 57.973 51.311 1.00 48.51 39 LEU C N 1
ATOM 3596 C CA . LEU C 1 39 ? 30.247 58.159 50.244 1.00 49.88 39 LEU C CA 1
ATOM 3597 C C . LEU C 1 39 ? 31.002 58.747 49.046 1.00 51.32 39 LEU C C 1
ATOM 3598 O O . LEU C 1 39 ? 30.757 59.871 48.610 1.00 52.79 39 LEU C O 1
ATOM 3603 N N . ASP C 1 40 ? 31.936 57.964 48.520 1.00 52.21 40 ASP C N 1
ATOM 3604 C CA . ASP C 1 40 ? 32.746 58.383 47.380 1.00 52.21 40 ASP C CA 1
ATOM 3605 C C . ASP C 1 40 ? 31.911 58.773 46.156 1.00 51.84 40 ASP C C 1
ATOM 3606 O O . ASP C 1 40 ? 32.419 59.403 45.224 1.00 50.60 40 ASP C O 1
ATOM 3611 N N . LEU C 1 41 ? 30.630 58.407 46.162 1.00 52.38 41 LEU C N 1
ATOM 3612 C CA . LEU C 1 41 ? 29.753 58.720 45.040 1.00 52.44 41 LEU C CA 1
ATOM 3613 C C . LEU C 1 41 ? 28.265 58.484 45.303 1.00 52.08 41 LEU C C 1
ATOM 3614 O O . LEU C 1 41 ? 27.878 57.470 45.877 1.00 52.99 41 LEU C O 1
ATOM 3619 N N . ALA C 1 42 ? 27.443 59.438 44.876 1.00 51.80 42 ALA C N 1
ATOM 3620 C CA . ALA C 1 42 ? 25.990 59.366 45.017 1.00 51.76 42 ALA C CA 1
ATOM 3621 C C . ALA C 1 42 ? 25.517 59.442 43.586 1.00 52.15 42 ALA C C 1
ATOM 3622 O O . ALA C 1 42 ? 25.983 60.296 42.835 1.00 52.76 42 ALA C O 1
ATOM 3624 N N . ILE C 1 43 ? 24.593 58.571 43.204 1.00 52.55 43 ILE C N 1
ATOM 3625 C CA . ILE C 1 43 ? 24.139 58.566 41.826 1.00 53.10 43 ILE C CA 1
ATOM 3626 C C . ILE C 1 43 ? 22.727 58.026 41.641 1.00 53.59 43 ILE C C 1
ATOM 3627 O O . ILE C 1 43 ? 22.236 57.240 42.450 1.00 52.36 43 ILE C O 1
ATOM 3632 N N . GLY C 1 44 ? 22.082 58.463 40.562 1.00 55.48 44 GLY C N 1
ATOM 3633 C CA . GLY C 1 44 ? 20.725 58.037 40.269 1.00 57.57 44 GLY C CA 1
ATOM 3634 C C . GLY C 1 44 ? 19.787 59.212 40.045 1.00 59.43 44 GLY C C 1
ATOM 3635 O O . GLY C 1 44 ? 20.225 60.359 39.948 1.00 59.45 44 GLY C O 1
ATOM 3636 N N . ASP C 1 45 ? 18.492 58.929 39.947 1.00 61.90 45 ASP C N 1
ATOM 3637 C CA . ASP C 1 45 ? 17.496 59.978 39.749 1.00 63.17 45 ASP C CA 1
ATOM 3638 C C . ASP C 1 45 ? 17.019 60.493 41.101 1.00 63.91 45 ASP C C 1
ATOM 3639 O O . ASP C 1 45 ? 16.306 61.490 41.170 1.00 64.62 45 ASP C O 1
ATOM 3644 N N . PHE C 1 46 ? 17.399 59.797 42.171 1.00 63.84 46 PHE C N 1
ATOM 3645 C CA . PHE C 1 46 ? 17.024 60.189 43.530 1.00 64.51 46 PHE C CA 1
ATOM 3646 C C . PHE C 1 46 ? 15.540 60.466 43.769 1.00 64.96 46 PHE C C 1
ATOM 3647 O O . PHE C 1 46 ? 15.179 61.080 44.781 1.00 64.03 46 PHE C O 1
ATOM 3655 N N . ASP C 1 47 ? 14.688 60.028 42.841 1.00 65.90 47 ASP C N 1
ATOM 3656 C CA . ASP C 1 47 ? 13.239 60.216 42.965 1.00 67.18 47 ASP C CA 1
ATOM 3657 C C . ASP C 1 47 ? 12.756 59.518 44.234 1.00 67.61 47 ASP C C 1
ATOM 3658 O O . ASP C 1 47 ? 11.586 59.608 44.608 1.00 67.15 47 ASP C O 1
ATOM 3663 N N . SER C 1 48 ? 13.676 58.825 44.896 1.00 68.25 48 SER C N 1
ATOM 3664 C CA . SER C 1 48 ? 13.356 58.075 46.101 1.00 68.99 48 SER C CA 1
ATOM 3665 C C . SER C 1 48 ? 13.569 58.872 47.377 1.00 68.40 48 SER C C 1
ATOM 3666 O O . SER C 1 48 ? 12.936 58.596 48.400 1.00 67.54 48 SER C O 1
ATOM 3669 N N . VAL C 1 49 ? 14.454 59.863 47.312 1.00 67.50 49 VAL C N 1
ATOM 3670 C CA . VAL C 1 49 ? 14.778 60.662 48.486 1.00 67.44 49 VAL C CA 1
ATOM 3671 C C . VAL C 1 49 ? 14.083 62.004 48.580 1.00 67.09 49 VAL C C 1
ATOM 3672 O O . VAL C 1 49 ? 13.613 62.545 47.584 1.00 66.42 49 VAL C O 1
ATOM 3676 N N . SER C 1 50 ? 14.029 62.529 49.802 1.00 67.99 50 SER C N 1
ATOM 3677 C CA . SER C 1 50 ? 13.421 63.827 50.081 1.00 68.20 50 SER C CA 1
ATOM 3678 C C . SER C 1 50 ? 14.501 64.920 50.003 1.00 68.47 50 SER C C 1
ATOM 3679 O O . SER C 1 50 ? 15.684 64.658 50.251 1.00 67.71 50 SER C O 1
ATOM 3682 N N . ALA C 1 51 ? 14.090 66.139 49.656 1.00 68.65 51 ALA C N 1
ATOM 3683 C CA . ALA C 1 51 ? 15.010 67.270 49.561 1.00 68.56 51 ALA C CA 1
ATOM 3684 C C . ALA C 1 51 ? 15.712 67.474 50.905 1.00 69.11 51 ALA C C 1
ATOM 3685 O O . ALA C 1 51 ? 16.878 67.879 50.961 1.00 69.15 51 ALA C O 1
ATOM 3687 N N . GLU C 1 52 ? 14.996 67.194 51.992 1.00 69.30 52 GLU C N 1
ATOM 3688 C CA . GLU C 1 52 ? 15.565 67.318 53.338 1.00 69.63 52 GLU C CA 1
ATOM 3689 C C . GLU C 1 52 ? 16.834 66.451 53.475 1.00 69.02 52 GLU C C 1
ATOM 3690 O O . GLU C 1 52 ? 17.897 66.928 53.894 1.00 67.99 52 GLU C O 1
ATOM 3696 N N . GLU C 1 53 ? 16.696 65.175 53.116 1.00 68.20 53 GLU C N 1
ATOM 3697 C CA . GLU C 1 53 ? 17.779 64.195 53.186 1.00 66.60 53 GLU C CA 1
ATOM 3698 C C . GLU C 1 53 ? 18.703 64.338 51.984 1.00 65.24 53 GLU C C 1
ATOM 3699 O O . GLU C 1 53 ? 19.898 64.050 52.060 1.00 63.83 53 GLU C O 1
ATOM 3705 N N . PHE C 1 54 ? 18.141 64.792 50.870 1.00 64.86 54 PHE C N 1
ATOM 3706 C CA . PHE C 1 54 ? 18.918 64.974 49.650 1.00 64.62 54 PHE C CA 1
ATOM 3707 C C . PHE C 1 54 ? 20.065 65.953 49.917 1.00 63.58 54 PHE C C 1
ATOM 3708 O O . PHE C 1 54 ? 21.200 65.763 49.463 1.00 62.94 54 PHE C O 1
ATOM 3716 N N . LYS C 1 55 ? 19.747 66.994 50.677 1.00 62.92 55 LYS C N 1
ATOM 3717 C CA . LYS C 1 55 ? 20.704 68.026 51.050 1.00 61.57 55 LYS C CA 1
ATOM 3718 C C . LYS C 1 55 ? 21.901 67.343 51.696 1.00 60.02 55 LYS C C 1
ATOM 3719 O O . LYS C 1 55 ? 23.051 67.630 51.364 1.00 58.99 55 LYS C O 1
ATOM 3725 N N . GLN C 1 56 ? 21.606 66.429 52.618 1.00 58.55 56 GLN C N 1
ATOM 3726 C CA . GLN C 1 56 ? 22.626 65.688 53.361 1.00 58.09 56 GLN C CA 1
ATOM 3727 C C . GLN C 1 56 ? 23.615 64.937 52.460 1.00 57.35 56 GLN C C 1
ATOM 3728 O O . GLN C 1 56 ? 24.828 64.950 52.704 1.00 56.36 56 GLN C O 1
ATOM 3734 N N . ILE C 1 57 ? 23.085 64.282 51.429 1.00 55.59 57 ILE C N 1
ATOM 3735 C CA . ILE C 1 57 ? 23.893 63.528 50.482 1.00 54.49 57 ILE C CA 1
ATOM 3736 C C . ILE C 1 57 ? 24.768 64.494 49.671 1.00 54.76 57 ILE C C 1
ATOM 3737 O O . ILE C 1 57 ? 25.977 64.297 49.508 1.00 53.29 57 ILE C O 1
ATOM 3742 N N . LYS C 1 58 ? 24.141 65.548 49.166 1.00 56.61 58 LYS C N 1
ATOM 3743 C CA . LYS C 1 58 ? 24.838 66.560 48.370 1.00 58.10 58 LYS C CA 1
ATOM 3744 C C . LYS C 1 58 ? 26.097 67.086 49.072 1.00 57.34 58 LYS C C 1
ATOM 3745 O O . LYS C 1 58 ? 27.134 67.299 48.435 1.00 56.68 58 LYS C O 1
ATOM 3751 N N . ALA C 1 59 ? 25.994 67.268 50.388 1.00 56.95 59 ALA C N 1
ATOM 3752 C CA . ALA C 1 59 ? 27.089 67.788 51.198 1.00 56.08 59 ALA C CA 1
ATOM 3753 C C . ALA C 1 59 ? 28.244 66.816 51.398 1.00 55.77 59 ALA C C 1
ATOM 3754 O O . ALA C 1 59 ? 29.364 67.092 50.961 1.00 55.45 59 ALA C O 1
ATOM 3756 N N . LYS C 1 60 ? 27.974 65.684 52.051 1.00 55.29 60 LYS C N 1
ATOM 3757 C CA . LYS C 1 60 ? 29.014 64.680 52.325 1.00 55.71 60 LYS C CA 1
ATOM 3758 C C . LYS C 1 60 ? 29.469 63.769 51.159 1.00 55.89 60 LYS C C 1
ATOM 3759 O O . LYS C 1 60 ? 30.483 63.053 51.262 1.00 55.25 60 LYS C O 1
ATOM 3765 N N . ALA C 1 61 ? 28.739 63.795 50.050 1.00 55.17 61 ALA C N 1
ATOM 3766 C CA . ALA C 1 61 ? 29.116 62.979 48.909 1.00 54.57 61 ALA C CA 1
ATOM 3767 C C . ALA C 1 61 ? 30.381 63.531 48.294 1.00 54.51 61 ALA C C 1
ATOM 3768 O O . ALA C 1 61 ? 30.352 64.623 47.738 1.00 54.89 61 ALA C O 1
ATOM 3770 N N . LYS C 1 62 ? 31.478 62.780 48.393 1.00 54.78 62 LYS C N 1
ATOM 3771 C CA . LYS C 1 62 ? 32.763 63.168 47.800 1.00 54.82 62 LYS C CA 1
ATOM 3772 C C . LYS C 1 62 ? 32.714 63.083 46.272 1.00 54.08 62 LYS C C 1
ATOM 3773 O O . LYS C 1 62 ? 33.748 63.093 45.608 1.00 54.18 62 LYS C O 1
ATOM 3779 N N . LYS C 1 63 ? 31.502 62.988 45.731 1.00 54.44 63 LYS C N 1
ATOM 3780 C CA . LYS C 1 63 ? 31.261 62.930 44.287 1.00 53.51 63 LYS C CA 1
ATOM 3781 C C . LYS C 1 63 ? 29.792 62.595 44.035 1.00 52.07 63 LYS C C 1
ATOM 3782 O O . LYS C 1 63 ? 29.272 61.619 44.566 1.00 52.54 63 LYS C O 1
ATOM 3788 N N . LEU C 1 64 ? 29.121 63.414 43.238 1.00 50.83 64 LEU C N 1
ATOM 3789 C CA . LEU C 1 64 ? 27.718 63.180 42.940 1.00 50.64 64 LEU C CA 1
ATOM 3790 C C . LEU C 1 64 ? 27.473 63.100 41.433 1.00 51.71 64 LEU C C 1
ATOM 3791 O O . LEU C 1 64 ? 28.248 63.640 40.640 1.00 51.43 64 LEU C O 1
ATOM 3796 N N . VAL C 1 65 ? 26.403 62.408 41.048 1.00 52.53 65 VAL C N 1
ATOM 3797 C CA . VAL C 1 65 ? 26.028 62.249 39.644 1.00 53.85 65 VAL C CA 1
ATOM 3798 C C . VAL C 1 65 ? 24.497 62.225 39.496 1.00 56.99 65 VAL C C 1
ATOM 3799 O O . VAL C 1 65 ? 23.785 61.710 40.363 1.00 56.54 65 VAL C O 1
ATOM 3811 N N . ALA C 1 67 ? 20.830 61.622 36.991 1.00 63.39 67 ALA C N 1
ATOM 3812 C CA . ALA C 1 67 ? 20.274 60.775 35.957 1.00 63.27 67 ALA C CA 1
ATOM 3813 C C . ALA C 1 67 ? 18.892 61.264 35.569 1.00 64.27 67 ALA C C 1
ATOM 3814 O O . ALA C 1 67 ? 18.092 61.651 36.427 1.00 63.35 67 ALA C O 1
ATOM 3816 N N . PRO C 1 68 ? 18.596 61.254 34.259 1.00 65.49 68 PRO C N 1
ATOM 3817 C CA . PRO C 1 68 ? 17.304 61.691 33.718 1.00 66.38 68 PRO C CA 1
ATOM 3818 C C . PRO C 1 68 ? 16.103 60.945 34.329 1.00 66.44 68 PRO C C 1
ATOM 3819 O O . PRO C 1 68 ? 16.249 59.861 34.911 1.00 65.65 68 PRO C O 1
ATOM 3823 N N . ALA C 1 69 ? 14.921 61.544 34.195 1.00 66.11 69 ALA C N 1
ATOM 3824 C CA . ALA C 1 69 ? 13.677 60.948 34.688 1.00 66.39 69 ALA C CA 1
ATOM 3825 C C . ALA C 1 69 ? 13.314 59.753 33.772 1.00 65.30 69 ALA C C 1
ATOM 3826 O O . ALA C 1 69 ? 13.016 58.648 34.247 1.00 65.30 69 ALA C O 1
ATOM 3828 N N . GLU C 1 70 ? 13.346 59.994 32.459 1.00 63.98 70 GLU C N 1
ATOM 3829 C CA . GLU C 1 70 ? 13.085 58.964 31.454 1.00 61.43 70 GLU C CA 1
ATOM 3830 C C . GLU C 1 70 ? 14.425 58.419 30.949 1.00 60.75 70 GLU C C 1
ATOM 3831 O O . GLU C 1 70 ? 15.387 59.169 30.709 1.00 60.44 70 GLU C O 1
ATOM 3837 N N . LYS C 1 71 ? 14.482 57.101 30.798 1.00 58.74 71 LYS C N 1
ATOM 3838 C CA . LYS C 1 71 ? 15.695 56.450 30.347 1.00 55.96 71 LYS C CA 1
ATOM 3839 C C . LYS C 1 71 ? 15.469 54.947 30.193 1.00 53.68 71 LYS C C 1
ATOM 3840 O O . LYS C 1 71 ? 14.408 54.421 30.538 1.00 53.37 71 LYS C O 1
ATOM 3846 N N . ASN C 1 72 ? 16.473 54.260 29.667 1.00 51.45 72 ASN C N 1
ATOM 3847 C CA . ASN C 1 72 ? 16.378 52.828 29.441 1.00 49.11 72 ASN C CA 1
ATOM 3848 C C . ASN C 1 72 ? 17.221 52.061 30.444 1.00 46.70 72 ASN C C 1
ATOM 3849 O O . ASN C 1 72 ? 17.366 50.849 30.334 1.00 45.98 72 ASN C O 1
ATOM 3854 N N . ASP C 1 73 ? 17.781 52.763 31.420 1.00 44.96 73 ASP C N 1
ATOM 3855 C CA . ASP C 1 73 ? 18.612 52.095 32.410 1.00 45.48 73 ASP C CA 1
ATOM 3856 C C . ASP C 1 73 ? 18.123 52.274 33.834 1.00 45.09 73 ASP C C 1
ATOM 3857 O O . ASP C 1 73 ? 17.534 53.294 34.174 1.00 44.71 73 ASP C O 1
ATOM 3862 N N . THR C 1 74 ? 18.387 51.269 34.662 1.00 45.41 74 THR C N 1
ATOM 3863 C CA . THR C 1 74 ? 18.015 51.296 36.073 1.00 47.28 74 THR C CA 1
ATOM 3864 C C . THR C 1 74 ? 19.094 52.102 36.774 1.00 47.78 74 THR C C 1
ATOM 3865 O O . THR C 1 74 ? 20.258 52.048 36.370 1.00 48.82 74 THR C O 1
ATOM 3869 N N . ASP C 1 75 ? 18.732 52.841 37.820 1.00 46.41 75 ASP C N 1
ATOM 3870 C CA . ASP C 1 75 ? 19.734 53.626 38.535 1.00 45.78 75 ASP C CA 1
ATOM 3871 C C . ASP C 1 75 ? 20.929 52.757 38.945 1.00 45.30 75 ASP C C 1
ATOM 3872 O O . ASP C 1 75 ? 22.062 53.230 39.018 1.00 45.48 75 ASP C O 1
ATOM 3877 N N . THR C 1 76 ? 20.669 51.483 39.206 1.00 45.34 76 THR C N 1
ATOM 3878 C CA . THR C 1 76 ? 21.715 50.559 39.592 1.00 44.49 76 THR C CA 1
ATOM 3879 C C . THR C 1 76 ? 22.581 50.298 38.377 1.00 44.99 76 THR C C 1
ATOM 3880 O O . THR C 1 76 ? 23.803 50.225 38.478 1.00 44.47 76 THR C O 1
ATOM 3884 N N . GLU C 1 77 ? 21.940 50.155 37.220 1.00 46.34 77 GLU C N 1
ATOM 3885 C CA . GLU C 1 77 ? 22.675 49.925 35.977 1.00 46.83 77 GLU C CA 1
ATOM 3886 C C . GLU C 1 77 ? 23.540 51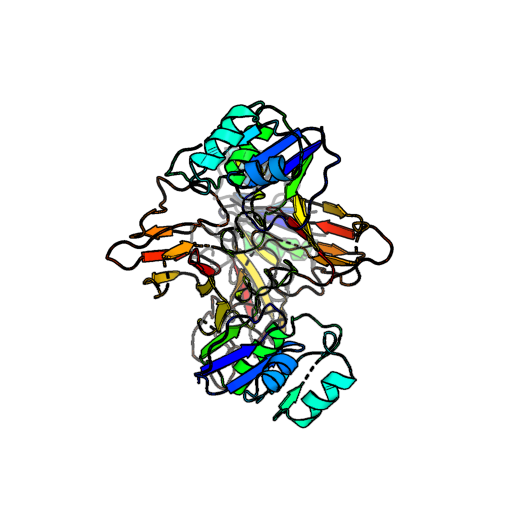.144 35.675 1.00 46.46 77 GLU C C 1
ATOM 3887 O O . GLU C 1 77 ? 24.662 51.023 35.175 1.00 46.89 77 GLU C O 1
ATOM 3893 N N . LEU C 1 78 ? 22.993 52.318 35.990 1.00 45.17 78 LEU C N 1
ATOM 3894 C CA . LEU C 1 78 ? 23.661 53.591 35.764 1.00 42.35 78 LEU C CA 1
ATOM 3895 C C . LEU C 1 78 ? 24.944 53.646 36.561 1.00 39.55 78 LEU C C 1
ATOM 3896 O O . LEU C 1 78 ? 25.959 54.123 36.072 1.00 39.22 78 LEU C O 1
ATOM 3901 N N . ALA C 1 79 ? 24.897 53.149 37.788 1.00 37.05 79 ALA C N 1
ATOM 3902 C CA . ALA C 1 79 ? 26.078 53.149 38.635 1.00 36.03 79 ALA C CA 1
ATOM 3903 C C . ALA C 1 79 ? 27.159 52.220 38.089 1.00 35.35 79 ALA C C 1
ATOM 3904 O O . ALA C 1 79 ? 28.284 52.644 37.827 1.00 34.76 79 ALA C O 1
ATOM 3906 N N . LEU C 1 80 ? 26.831 50.948 37.923 1.00 34.57 80 LEU C N 1
ATOM 3907 C CA . LEU C 1 80 ? 27.810 49.996 37.411 1.00 34.90 80 LEU C CA 1
ATOM 3908 C C . LEU C 1 80 ? 28.559 50.503 36.162 1.00 35.02 80 LEU C C 1
ATOM 3909 O O . LEU C 1 80 ? 29.781 50.348 36.038 1.00 33.17 80 LEU C O 1
ATOM 3914 N N . LYS C 1 81 ? 27.811 51.105 35.240 1.00 36.69 81 LYS C N 1
ATOM 3915 C CA . LYS C 1 81 ? 28.380 51.648 34.011 1.00 37.02 81 LYS C CA 1
ATOM 3916 C C . LYS C 1 81 ? 29.301 52.821 34.352 1.00 38.09 81 LYS C C 1
ATOM 3917 O O . LYS C 1 81 ? 30.464 52.835 33.952 1.00 37.44 81 LYS C O 1
ATOM 3923 N N . THR C 1 82 ? 28.767 53.795 35.088 1.00 39.23 82 THR C N 1
ATOM 3924 C CA . THR C 1 82 ? 29.528 54.962 35.523 1.00 41.56 82 THR C CA 1
ATOM 3925 C C . THR C 1 82 ? 30.876 54.557 36.120 1.00 43.63 82 THR C C 1
ATOM 3926 O O . THR C 1 82 ? 31.919 55.111 35.775 1.00 44.72 82 THR C O 1
ATOM 3930 N N . ILE C 1 83 ? 30.851 53.596 37.031 1.00 45.00 83 ILE C N 1
ATOM 3931 C CA . ILE C 1 83 ? 32.076 53.129 37.658 1.00 46.67 83 ILE C CA 1
ATOM 3932 C C . ILE C 1 83 ? 33.018 52.476 36.640 1.00 48.10 83 ILE C C 1
ATOM 3933 O O . ILE C 1 83 ? 34.123 52.972 36.404 1.00 49.11 83 ILE C O 1
ATOM 3938 N N . PHE C 1 84 ? 32.583 51.373 36.033 1.00 50.33 84 PHE C N 1
ATOM 3939 C CA . PHE C 1 84 ? 33.428 50.668 35.066 1.00 52.10 84 PHE C CA 1
ATOM 3940 C C . PHE C 1 84 ? 34.061 51.633 34.081 1.00 52.62 84 PHE C C 1
ATOM 3941 O O . PHE C 1 84 ? 35.180 51.414 33.611 1.00 52.74 84 PHE C O 1
ATOM 3949 N N . ASP C 1 85 ? 33.342 52.707 33.781 1.00 52.93 85 ASP C N 1
ATOM 3950 C CA . ASP C 1 85 ? 33.845 53.717 32.870 1.00 54.15 85 ASP C CA 1
ATOM 3951 C C . ASP C 1 85 ? 35.165 54.234 33.415 1.00 54.87 85 ASP C C 1
ATOM 3952 O O . ASP C 1 85 ? 36.231 53.944 32.874 1.00 54.87 85 ASP C O 1
ATOM 3957 N N . CYS C 1 86 ? 35.093 54.999 34.494 1.00 54.77 86 CYS C N 1
ATOM 3958 C CA . CYS C 1 86 ? 36.301 55.533 35.099 1.00 55.55 86 CYS C CA 1
ATOM 3959 C C . CYS C 1 86 ? 36.713 54.709 36.300 1.00 53.56 86 CYS C C 1
ATOM 3960 O O . CYS C 1 86 ? 36.549 55.157 37.428 1.00 53.41 86 CYS C O 1
ATOM 3963 N N . PHE C 1 87 ? 37.245 53.514 36.043 1.00 51.31 87 PHE C N 1
ATOM 3964 C CA . PHE C 1 87 ? 37.713 52.581 37.070 1.00 50.13 87 PHE C CA 1
ATOM 3965 C C . PHE C 1 87 ? 38.124 51.272 36.410 1.00 48.51 87 PHE C C 1
ATOM 3966 O O . PHE C 1 87 ? 38.993 50.553 36.902 1.00 47.75 87 PHE C O 1
ATOM 3974 N N . GLY C 1 88 ? 37.480 50.964 35.293 1.00 46.79 88 GLY C N 1
ATOM 3975 C CA . GLY C 1 88 ? 37.815 49.758 34.568 1.00 45.64 88 GLY C CA 1
ATOM 3976 C C . GLY C 1 88 ? 37.418 48.497 35.295 1.00 45.81 88 GLY C C 1
ATOM 3977 O O . GLY C 1 88 ? 36.601 48.520 36.213 1.00 45.68 88 GLY C O 1
ATOM 3978 N N . ARG C 1 89 ? 38.001 47.386 34.874 1.00 44.76 89 ARG C N 1
ATOM 3979 C CA . ARG C 1 89 ? 37.694 46.119 35.485 1.00 45.05 89 ARG C CA 1
ATOM 3980 C C . ARG C 1 89 ? 38.106 46.059 36.954 1.00 45.24 89 ARG C C 1
ATOM 3981 O O . ARG C 1 89 ? 39.197 45.610 37.282 1.00 46.02 89 ARG C O 1
ATOM 3989 N N . VAL C 1 90 ? 37.226 46.514 37.838 1.00 45.07 90 VAL C N 1
ATOM 3990 C CA . VAL C 1 90 ? 37.488 46.484 39.268 1.00 43.98 90 VAL C CA 1
ATOM 3991 C C . VAL C 1 90 ? 36.526 45.459 39.901 1.00 45.21 90 VAL C C 1
ATOM 3992 O O . VAL C 1 90 ? 35.761 44.789 39.200 1.00 43.55 90 VAL C O 1
ATOM 3996 N N . GLU C 1 91 ? 36.571 45.335 41.223 1.00 47.22 91 GLU C N 1
ATOM 3997 C CA . GLU C 1 91 ? 35.712 44.403 41.948 1.00 48.10 91 GLU C CA 1
ATOM 3998 C C . GLU C 1 91 ? 34.531 45.147 42.587 1.00 47.56 91 GLU C C 1
ATOM 3999 O O . GLU C 1 91 ? 34.720 46.143 43.292 1.00 47.47 91 GLU C O 1
ATOM 4005 N N . ILE C 1 92 ? 33.317 44.665 42.336 1.00 46.68 92 ILE C N 1
ATOM 4006 C CA . ILE C 1 92 ? 32.127 45.305 42.890 1.00 46.12 92 ILE C CA 1
ATOM 4007 C C . ILE C 1 92 ? 31.110 44.330 43.475 1.00 45.72 92 ILE C C 1
ATOM 4008 O O . ILE C 1 92 ? 30.666 43.400 42.800 1.00 45.19 92 ILE C O 1
ATOM 4013 N N . ILE C 1 93 ? 30.741 44.555 44.734 1.00 44.86 93 ILE C N 1
ATOM 4014 C CA . ILE C 1 93 ? 29.744 43.729 45.412 1.00 43.77 93 ILE C CA 1
ATOM 4015 C C . ILE C 1 93 ? 28.523 44.627 45.614 1.00 43.42 93 ILE C C 1
ATOM 4016 O O . ILE C 1 93 ? 28.594 45.621 46.331 1.00 44.57 93 ILE C O 1
ATOM 4021 N N . VAL C 1 94 ? 27.408 44.283 44.983 1.00 42.48 94 VAL C N 1
ATOM 4022 C CA . VAL C 1 94 ? 26.203 45.094 45.102 1.00 41.09 94 VAL C CA 1
ATOM 4023 C C . VAL C 1 94 ? 25.270 44.589 46.171 1.00 41.47 94 VAL C C 1
ATOM 4024 O O . VAL C 1 94 ? 24.881 43.430 46.140 1.00 41.56 94 VAL C O 1
ATOM 4028 N N . PHE C 1 95 ? 24.916 45.471 47.104 1.00 43.24 95 PHE C N 1
ATOM 4029 C CA . PHE C 1 95 ? 23.996 45.159 48.197 1.00 44.42 95 PHE C CA 1
ATOM 4030 C C . PHE C 1 95 ? 22.621 45.800 47.927 1.00 44.62 95 PHE C C 1
ATOM 4031 O O . PHE C 1 95 ? 22.515 46.753 47.147 1.00 45.22 95 PHE C O 1
ATOM 4039 N N . GLY C 1 96 ? 21.582 45.270 48.575 1.00 44.52 96 GLY C N 1
ATOM 4040 C CA . GLY C 1 96 ? 20.229 45.780 48.403 1.00 42.65 96 GLY C CA 1
ATOM 4041 C C . GLY C 1 96 ? 19.730 45.628 46.978 1.00 42.20 96 GLY C C 1
ATOM 4042 O O . GLY C 1 96 ? 18.861 46.376 46.545 1.00 42.22 96 GLY C O 1
ATOM 4043 N N . ALA C 1 97 ? 20.286 44.664 46.247 1.00 40.79 97 ALA C N 1
ATOM 4044 C CA . ALA C 1 97 ? 19.894 44.409 44.869 1.00 39.75 97 ALA C CA 1
ATOM 4045 C C . ALA C 1 97 ? 18.590 43.604 44.796 1.00 40.68 97 ALA C C 1
ATOM 4046 O O . ALA C 1 97 ? 17.981 43.478 43.732 1.00 41.17 97 ALA C O 1
ATOM 4048 N N . PHE C 1 98 ? 18.161 43.061 45.931 1.00 41.81 98 PHE C N 1
ATOM 4049 C CA . PHE C 1 98 ? 16.939 42.258 45.987 1.00 40.78 98 PHE C CA 1
ATOM 4050 C C . PHE C 1 98 ? 15.911 42.843 46.945 1.00 40.47 98 PHE C C 1
ATOM 4051 O O . PHE C 1 98 ? 16.155 43.855 47.590 1.00 41.45 98 PHE C O 1
ATOM 4059 N N . GLY C 1 99 ? 14.756 42.198 47.028 1.00 41.42 99 GLY C N 1
ATOM 4060 C CA . GLY C 1 99 ? 13.726 42.669 47.932 1.00 43.52 99 GLY C CA 1
ATOM 4061 C C . GLY C 1 99 ? 12.777 43.719 47.384 1.00 44.14 99 GLY C C 1
ATOM 4062 O O . GLY C 1 99 ? 13.203 44.734 46.828 1.00 44.17 99 GLY C O 1
ATOM 4063 N N . GLY C 1 100 ? 11.481 43.460 47.549 1.00 44.30 100 GLY C N 1
ATOM 4064 C CA . GLY C 1 100 ? 10.459 44.386 47.103 1.00 44.48 100 GLY C CA 1
ATOM 4065 C C . GLY C 1 100 ? 9.820 44.033 45.781 1.00 44.54 100 GLY C C 1
ATOM 4066 O O . GLY C 1 100 ? 8.967 43.149 45.697 1.00 43.41 100 GLY C O 1
ATOM 4067 N N . ARG C 1 101 ? 10.243 44.736 44.740 1.00 45.31 101 ARG C N 1
ATOM 4068 C CA . ARG C 1 101 ? 9.710 44.523 43.410 1.00 45.02 101 ARG C CA 1
ATOM 4069 C C . ARG C 1 101 ? 10.475 43.468 42.614 1.00 43.60 101 ARG C C 1
ATOM 4070 O O . ARG C 1 101 ? 11.645 43.637 42.294 1.00 42.87 101 ARG C O 1
ATOM 4078 N N . ILE C 1 102 ? 9.791 42.376 42.306 1.00 42.39 102 ILE C N 1
ATOM 4079 C CA . ILE C 1 102 ? 10.362 41.280 41.544 1.00 41.02 102 ILE C CA 1
ATOM 4080 C C . ILE C 1 102 ? 10.955 41.736 40.214 1.00 41.24 102 ILE C C 1
ATOM 4081 O O . ILE C 1 102 ? 11.937 41.162 39.755 1.00 42.12 102 ILE C O 1
ATOM 4086 N N . ASP C 1 103 ? 10.368 42.753 39.585 1.00 40.65 103 ASP C N 1
ATOM 4087 C CA . ASP C 1 103 ? 10.891 43.222 38.305 1.00 40.66 103 ASP C CA 1
ATOM 4088 C C . ASP C 1 103 ? 12.218 43.916 38.534 1.00 40.93 103 ASP C C 1
ATOM 4089 O O . ASP C 1 103 ? 13.133 43.823 37.723 1.00 40.55 103 ASP C O 1
ATOM 4094 N N . HIS C 1 104 ? 12.326 44.614 39.652 1.00 41.61 104 HIS C N 1
ATOM 4095 C CA . HIS C 1 104 ? 13.560 45.300 39.967 1.00 43.04 104 HIS C CA 1
ATOM 4096 C C . HIS C 1 104 ? 14.649 44.298 40.299 1.00 43.40 104 HIS C C 1
ATOM 4097 O O . HIS C 1 104 ? 15.813 44.507 39.982 1.00 43.44 104 HIS C O 1
ATOM 4112 N N . LEU C 1 106 ? 14.825 41.105 39.190 1.00 42.81 106 LEU C N 1
ATOM 4113 C CA . LEU C 1 106 ? 15.204 40.413 37.965 1.00 40.33 106 LEU C CA 1
ATOM 4114 C C . LEU C 1 106 ? 16.173 41.271 37.164 1.00 39.44 106 LEU C C 1
ATOM 4115 O O . LEU C 1 106 ? 17.118 40.768 36.568 1.00 40.68 106 LEU C O 1
ATOM 4120 N N . SER C 1 107 ? 15.929 42.572 37.146 1.00 39.07 107 SER C N 1
ATOM 4121 C CA . SER C 1 107 ? 16.805 43.503 36.442 1.00 38.83 107 SER C CA 1
ATOM 4122 C C . SER C 1 107 ? 18.277 43.317 36.864 1.00 38.24 107 SER C C 1
ATOM 4123 O O . SER C 1 107 ? 19.199 43.369 36.046 1.00 38.91 107 SER C O 1
ATOM 4126 N N . ASN C 1 108 ? 18.481 43.114 38.158 1.00 38.26 108 ASN C N 1
ATOM 4127 C CA . ASN C 1 108 ? 19.812 42.918 38.696 1.00 37.26 108 ASN C CA 1
ATOM 4128 C C . ASN C 1 108 ? 20.281 41.497 38.447 1.00 37.37 108 ASN C C 1
ATOM 4129 O O . ASN C 1 108 ? 21.466 41.264 38.264 1.00 38.87 108 ASN C O 1
ATOM 4134 N N . ILE C 1 109 ? 19.352 40.549 38.450 1.00 36.84 109 ILE C N 1
ATOM 4135 C CA . ILE C 1 109 ? 19.690 39.150 38.211 1.00 36.87 109 ILE C CA 1
ATOM 4136 C C . ILE C 1 109 ? 20.287 38.952 36.817 1.00 37.69 109 ILE C C 1
ATOM 4137 O O . ILE C 1 109 ? 21.138 38.085 36.610 1.00 38.95 109 ILE C O 1
ATOM 4142 N N . PHE C 1 110 ? 19.841 39.760 35.860 1.00 37.50 110 PHE C N 1
ATOM 4143 C CA . PHE C 1 110 ? 20.330 39.646 34.490 1.00 37.25 110 PHE C CA 1
ATOM 4144 C C . PHE C 1 110 ? 21.069 40.889 33.989 1.00 37.02 110 PHE C C 1
ATOM 4145 O O . PHE C 1 110 ? 21.062 41.191 32.794 1.00 36.82 110 PHE C O 1
ATOM 4153 N N . LEU C 1 111 ? 21.724 41.596 34.906 1.00 36.20 111 LEU C N 1
ATOM 4154 C CA . LEU C 1 111 ? 22.465 42.802 34.547 1.00 34.45 111 LEU C CA 1
ATOM 4155 C C . LEU C 1 111 ? 23.405 42.586 33.369 1.00 34.75 111 LEU C C 1
ATOM 4156 O O . LEU C 1 111 ? 23.485 43.412 32.478 1.00 34.09 111 LEU C O 1
ATOM 4161 N N . PRO C 1 112 ? 24.128 41.462 33.349 1.00 36.15 112 PRO C N 1
ATOM 4162 C CA . PRO C 1 112 ? 25.055 41.192 32.244 1.00 36.50 112 PRO C CA 1
ATOM 4163 C C . PRO C 1 112 ? 24.401 41.160 30.871 1.00 36.18 112 PRO C C 1
ATOM 4164 O O . PRO C 1 112 ? 25.089 41.199 29.857 1.00 36.89 112 PRO C O 1
ATOM 4168 N N . SER C 1 113 ? 23.076 41.077 30.838 1.00 35.52 113 SER C N 1
ATOM 4169 C CA . SER C 1 113 ? 22.361 41.043 29.567 1.00 34.15 113 SER C CA 1
ATOM 4170 C C . SER C 1 113 ? 22.527 42.362 28.815 1.00 34.92 113 SER C C 1
ATOM 4171 O O . SER C 1 113 ? 22.371 42.408 27.601 1.00 36.26 113 SER C O 1
ATOM 4174 N N . ASP C 1 114 ? 22.825 43.433 29.544 1.00 35.52 114 ASP C N 1
ATOM 4175 C CA . ASP C 1 114 ? 23.050 44.746 28.945 1.00 36.56 114 ASP C CA 1
ATOM 4176 C C . ASP C 1 114 ? 24.424 44.728 28.259 1.00 38.51 114 ASP C C 1
ATOM 4177 O O . ASP C 1 114 ? 25.447 44.441 28.894 1.00 37.79 114 ASP C O 1
ATOM 4182 N N . PRO C 1 115 ? 24.462 45.054 26.954 1.00 39.73 115 PRO C N 1
ATOM 4183 C CA . PRO C 1 115 ? 25.687 45.077 26.153 1.00 41.60 115 PRO C CA 1
ATOM 4184 C C . PRO C 1 115 ? 26.893 45.663 26.857 1.00 42.81 115 PRO C C 1
ATOM 4185 O O . PRO C 1 115 ? 27.949 45.032 26.883 1.00 42.68 115 PRO C O 1
ATOM 4189 N N . ASP C 1 116 ? 26.729 46.852 27.441 1.00 44.17 116 ASP C N 1
ATOM 4190 C CA . ASP C 1 116 ? 27.821 47.536 28.133 1.00 45.21 116 ASP C CA 1
ATOM 4191 C C . ASP C 1 116 ? 28.345 46.785 29.342 1.00 44.63 116 ASP C C 1
ATOM 4192 O O . ASP C 1 116 ? 29.549 46.779 29.573 1.00 44.85 116 ASP C O 1
ATOM 4197 N N . LEU C 1 117 ? 27.456 46.159 30.113 1.00 42.76 117 LEU C N 1
ATOM 4198 C CA . LEU C 1 117 ? 27.885 45.415 31.297 1.00 41.95 117 LEU C CA 1
ATOM 4199 C C . LEU C 1 117 ? 28.501 44.040 31.009 1.00 42.53 117 LEU C C 1
ATOM 4200 O O . LEU C 1 117 ? 29.402 43.600 31.725 1.00 41.81 117 LEU C O 1
ATOM 4205 N N . ALA C 1 118 ? 28.013 43.372 29.966 1.00 44.05 118 ALA C N 1
ATOM 4206 C CA . ALA C 1 118 ? 28.491 42.042 29.586 1.00 44.87 118 ALA C CA 1
ATOM 4207 C C . ALA C 1 118 ? 30.003 41.881 29.699 1.00 46.59 118 ALA C C 1
ATOM 4208 O O . ALA C 1 118 ? 30.483 40.931 30.320 1.00 47.37 118 ALA C O 1
ATOM 4210 N N . PRO C 1 119 ? 30.776 42.807 29.105 1.00 47.46 119 PRO C N 1
ATOM 4211 C CA . PRO C 1 119 ? 32.234 42.718 29.169 1.00 47.88 119 PRO C CA 1
ATOM 4212 C C . PRO C 1 119 ? 32.789 42.706 30.575 1.00 48.50 119 PRO C C 1
ATOM 4213 O O . PRO C 1 119 ? 33.913 42.262 30.769 1.00 49.23 119 PRO C O 1
ATOM 4217 N N . PHE C 1 120 ? 32.016 43.192 31.548 1.00 49.27 120 PHE C N 1
ATOM 4218 C CA . PHE C 1 120 ? 32.474 43.214 32.943 1.00 51.23 120 PHE C CA 1
ATOM 4219 C C . PHE C 1 120 ? 31.651 42.344 33.907 1.00 51.23 120 PHE C C 1
ATOM 4220 O O . PHE C 1 120 ? 31.724 42.533 35.120 1.00 51.07 120 PHE C O 1
ATOM 4236 N N . ARG C 1 122 ? 32.202 39.678 35.013 1.00 51.47 122 ARG C N 1
ATOM 4237 C CA . ARG C 1 122 ? 33.113 38.987 35.924 1.00 49.01 122 ARG C CA 1
ATOM 4238 C C . ARG C 1 122 ? 33.547 39.897 37.078 1.00 46.43 122 ARG C C 1
ATOM 4239 O O . ARG C 1 122 ? 34.089 39.430 38.085 1.00 45.16 122 ARG C O 1
ATOM 4247 N N . CYS C 1 123 ? 33.274 41.191 36.929 1.00 44.76 123 CYS C N 1
ATOM 4248 C CA . CYS C 1 123 ? 33.643 42.182 37.932 1.00 44.04 123 CYS C CA 1
ATOM 4249 C C . CYS C 1 123 ? 32.618 42.485 39.013 1.00 43.77 123 CYS C C 1
ATOM 4250 O O . CYS C 1 123 ? 32.988 42.966 40.078 1.00 45.46 123 CYS C O 1
ATOM 4253 N N . PHE C 1 124 ? 31.340 42.215 38.768 1.00 43.30 124 PHE C N 1
ATOM 4254 C CA . PHE C 1 124 ? 30.337 42.505 39.792 1.00 42.22 124 PHE C CA 1
ATOM 4255 C C . PHE C 1 124 ? 29.511 41.307 40.283 1.00 40.32 124 PHE C C 1
ATOM 4256 O O . PHE C 1 124 ? 29.110 40.457 39.500 1.00 39.65 124 PHE C O 1
ATOM 4264 N N . LYS C 1 125 ? 29.281 41.259 41.594 1.00 38.83 125 LYS C N 1
ATOM 4265 C CA . LYS C 1 125 ? 28.516 40.204 42.240 1.00 37.67 125 LYS C CA 1
ATOM 4266 C C . LYS C 1 125 ? 27.357 40.827 42.998 1.00 37.69 125 LYS C C 1
ATOM 4267 O O . LYS C 1 125 ? 27.448 41.979 43.415 1.00 36.89 125 LYS C O 1
ATOM 4273 N N . LEU C 1 126 ? 26.282 40.055 43.175 1.00 38.70 126 LEU C N 1
ATOM 4274 C CA . LEU C 1 126 ? 25.089 40.468 43.912 1.00 37.51 126 LEU C CA 1
ATOM 4275 C C . LEU C 1 126 ? 25.114 39.700 45.232 1.00 37.85 126 LEU C C 1
ATOM 4276 O O . LEU C 1 126 ? 25.228 38.472 45.249 1.00 38.88 126 LEU C O 1
ATOM 4281 N N . ARG C 1 127 ? 25.026 40.425 46.336 1.00 39.10 127 ARG C N 1
ATOM 4282 C CA . ARG C 1 127 ? 25.063 39.797 47.650 1.00 40.80 127 ARG C CA 1
ATOM 4283 C C . ARG C 1 127 ? 23.932 40.315 48.553 1.00 41.48 127 ARG C C 1
ATOM 4284 O O . ARG C 1 127 ? 23.320 41.357 48.293 1.00 41.44 127 ARG C O 1
ATOM 4292 N N . ASP C 1 128 ? 23.642 39.557 49.601 1.00 41.70 128 ASP C N 1
ATOM 4293 C CA . ASP C 1 128 ? 22.616 39.932 50.556 1.00 41.84 128 ASP C CA 1
ATOM 4294 C C . ASP C 1 128 ? 22.692 38.918 51.687 1.00 41.51 128 ASP C C 1
ATOM 4295 O O . ASP C 1 128 ? 23.587 38.065 51.706 1.00 39.34 128 ASP C O 1
ATOM 4300 N N . GLU C 1 129 ? 21.746 39.015 52.615 1.00 42.28 129 GLU C N 1
ATOM 4301 C CA . GLU C 1 129 ? 21.705 38.154 53.787 1.00 41.56 129 GLU C CA 1
ATOM 4302 C C . GLU C 1 129 ? 22.089 36.697 53.529 1.00 40.75 129 GLU C C 1
ATOM 4303 O O . GLU C 1 129 ? 23.056 36.204 54.105 1.00 39.49 129 GLU C O 1
ATOM 4309 N N . GLN C 1 130 ? 21.352 36.026 52.645 1.00 40.29 130 GLN C N 1
ATOM 4310 C CA . GLN C 1 130 ? 21.602 34.621 52.346 1.00 38.93 130 GLN C CA 1
ATOM 4311 C C . GLN C 1 130 ? 21.743 34.253 50.868 1.00 38.68 130 GLN C C 1
ATOM 4312 O O . GLN C 1 130 ? 21.337 33.165 50.454 1.00 37.46 130 GLN C O 1
ATOM 4318 N N . ASN C 1 131 ? 22.322 35.145 50.073 1.00 38.13 131 ASN C N 1
ATOM 4319 C CA . ASN C 1 131 ? 22.503 34.865 48.656 1.00 37.58 131 ASN C CA 1
ATOM 4320 C C . ASN C 1 131 ? 23.780 35.468 48.095 1.00 37.37 131 ASN C C 1
ATOM 4321 O O . ASN C 1 131 ? 24.338 36.408 48.660 1.00 36.88 131 ASN C O 1
ATOM 4326 N N . LEU C 1 132 ? 24.232 34.915 46.974 1.00 36.96 132 LEU C N 1
ATOM 4327 C CA . LEU C 1 132 ? 25.440 35.376 46.299 1.00 37.24 132 LEU C CA 1
ATOM 4328 C C . LEU C 1 132 ? 25.295 35.088 44.814 1.00 37.47 132 LEU C C 1
ATOM 4329 O O . LEU C 1 132 ? 25.176 33.928 44.428 1.00 38.73 132 LEU C O 1
ATOM 4334 N N . VAL C 1 133 ? 25.315 36.133 43.988 1.00 36.93 133 VAL C N 1
ATOM 4335 C CA . VAL C 1 133 ? 25.173 35.967 42.540 1.00 37.27 133 VAL C CA 1
ATOM 4336 C C . VAL C 1 133 ? 26.430 36.315 41.739 1.00 36.78 133 VAL C C 1
ATOM 4337 O O . VAL C 1 133 ? 26.936 37.424 41.812 1.00 34.99 133 VAL C O 1
ATOM 4341 N N . GLU C 1 134 ? 26.924 35.350 40.973 1.00 38.17 134 GLU C N 1
ATOM 4342 C CA . GLU C 1 134 ? 28.114 35.540 40.157 1.00 39.34 134 GLU C CA 1
ATOM 4343 C C . GLU C 1 134 ? 27.771 35.298 38.693 1.00 39.67 134 GLU C C 1
ATOM 4344 O O . GLU C 1 134 ? 26.909 34.476 38.383 1.00 40.60 134 GLU C O 1
ATOM 4350 N N . PHE C 1 135 ? 28.457 36.005 37.799 1.00 39.53 135 PHE C N 1
ATOM 4351 C CA . PHE C 1 135 ? 28.209 35.887 36.369 1.00 39.07 135 PHE C CA 1
ATOM 4352 C C . PHE C 1 135 ? 29.438 35.418 35.604 1.00 40.42 135 PHE C C 1
ATOM 4353 O O . PHE C 1 135 ? 30.527 35.967 35.769 1.00 41.26 135 PHE C O 1
ATOM 4361 N N . PHE C 1 136 ? 29.252 34.403 34.765 1.00 41.59 136 PHE C N 1
ATOM 4362 C CA . PHE C 1 136 ? 30.336 33.859 33.956 1.00 42.71 136 PHE C CA 1
ATOM 4363 C C . PHE C 1 136 ? 29.975 33.825 32.470 1.00 43.50 136 PHE C C 1
ATOM 4364 O O . PHE C 1 136 ? 28.858 33.469 32.096 1.00 43.24 136 PHE C O 1
ATOM 4372 N N . PRO C 1 137 ? 30.921 34.204 31.600 1.00 44.16 137 PRO C N 1
ATOM 4373 C CA . PRO C 1 137 ? 30.684 34.203 30.156 1.00 43.90 137 PRO C CA 1
ATOM 4374 C C . PRO C 1 137 ? 30.558 32.770 29.626 1.00 44.84 137 PRO C C 1
ATOM 4375 O O . PRO C 1 137 ? 30.657 31.792 30.380 1.00 43.61 137 PRO C O 1
ATOM 4379 N N . ALA C 1 138 ? 30.344 32.651 28.320 1.00 44.93 138 ALA C N 1
ATOM 4380 C CA . ALA C 1 138 ? 30.229 31.339 27.711 1.00 45.95 138 ALA C CA 1
ATOM 4381 C C . ALA C 1 138 ? 31.570 30.586 27.855 1.00 46.95 138 ALA C C 1
ATOM 4382 O O . ALA C 1 138 ? 32.599 31.176 28.205 1.00 46.68 138 ALA C O 1
ATOM 4384 N N . GLY C 1 139 ? 31.542 29.277 27.614 1.00 47.78 139 GLY C N 1
ATOM 4385 C CA . GLY C 1 139 ? 32.747 28.479 27.718 1.00 48.69 139 GLY C CA 1
ATOM 4386 C C . GLY C 1 139 ? 32.839 27.719 29.024 1.00 49.83 139 GLY C C 1
ATOM 4387 O O . GLY C 1 139 ? 31.949 27.809 29.866 1.00 50.67 139 GLY C O 1
ATOM 4388 N N . GLN C 1 140 ? 33.922 26.964 29.185 1.00 51.22 140 GLN C N 1
ATOM 4389 C CA . GLN C 1 140 ? 34.146 26.177 30.389 1.00 52.72 140 GLN C CA 1
ATOM 4390 C C . GLN C 1 140 ? 34.629 27.030 31.553 1.00 52.60 140 GLN C C 1
ATOM 4391 O O . GLN C 1 140 ? 35.396 27.979 31.372 1.00 53.39 140 GLN C O 1
ATOM 4397 N N . HIS C 1 141 ? 34.178 26.684 32.753 1.00 51.38 141 HIS C N 1
ATOM 4398 C CA . HIS C 1 141 ? 34.580 27.406 33.946 1.00 49.97 141 HIS C CA 1
ATOM 4399 C C . HIS C 1 141 ? 34.597 26.495 35.147 1.00 50.08 141 HIS C C 1
ATOM 4400 O O . HIS C 1 141 ? 34.270 25.311 35.050 1.00 49.76 141 HIS C O 1
ATOM 4407 N N . GLN C 1 142 ? 34.997 27.066 36.278 1.00 50.72 142 GLN C N 1
ATOM 4408 C CA . GLN C 1 142 ? 35.041 26.355 37.553 1.00 52.91 142 GLN C CA 1
ATOM 4409 C C . GLN C 1 142 ? 34.713 27.317 38.700 1.00 52.46 142 GLN C C 1
ATOM 4410 O O . GLN C 1 142 ? 35.007 28.517 38.637 1.00 51.74 142 GLN C O 1
ATOM 4416 N N . ILE C 1 143 ? 34.097 26.798 39.753 1.00 51.05 143 ILE C N 1
ATOM 4417 C CA . ILE C 1 143 ? 33.755 27.653 40.870 1.00 49.36 143 ILE C CA 1
ATOM 4418 C C . ILE C 1 143 ? 33.900 26.931 42.204 1.00 49.63 143 ILE C C 1
ATOM 4419 O O . ILE C 1 143 ? 33.530 25.763 42.341 1.00 48.56 143 ILE C O 1
ATOM 4424 N N . GLU C 1 144 ? 34.477 27.628 43.178 1.00 50.11 144 GLU C N 1
ATOM 4425 C CA . GLU C 1 144 ? 34.662 27.072 44.507 1.00 50.90 144 GLU C CA 1
ATOM 4426 C C . GLU C 1 144 ? 33.528 27.567 45.387 1.00 49.13 144 GLU C C 1
ATOM 4427 O O . GLU C 1 144 ? 33.082 28.713 45.265 1.00 47.81 144 GLU C O 1
ATOM 4433 N N . GLN C 1 145 ? 33.072 26.690 46.275 1.00 48.24 145 GLN C N 1
ATOM 4434 C CA . GLN C 1 145 ? 31.967 27.001 47.167 1.00 46.63 145 GLN C CA 1
ATOM 4435 C C . GLN C 1 145 ? 32.273 28.159 48.099 1.00 46.28 145 GLN C C 1
ATOM 4436 O O . GLN C 1 145 ? 33.305 28.170 48.768 1.00 44.98 145 GLN C O 1
ATOM 4442 N N . ALA C 1 146 ? 31.378 29.144 48.116 1.00 47.35 146 ALA C N 1
ATOM 4443 C CA . ALA C 1 146 ? 31.529 30.295 48.991 1.00 48.63 146 ALA C CA 1
ATOM 4444 C C . ALA C 1 146 ? 31.593 29.758 50.419 1.00 49.85 146 ALA C C 1
ATOM 4445 O O . ALA C 1 146 ? 30.922 28.778 50.773 1.00 49.72 146 ALA C O 1
ATOM 4447 N N . THR C 1 147 ? 32.403 30.403 51.242 1.00 50.61 147 THR C N 1
ATOM 4448 C CA . THR C 1 147 ? 32.579 29.956 52.615 1.00 52.33 147 THR C CA 1
ATOM 4449 C C . THR C 1 147 ? 31.303 29.939 53.464 1.00 53.22 147 THR C C 1
ATOM 4450 O O . THR C 1 147 ? 31.122 29.068 54.320 1.00 53.19 147 THR C O 1
ATOM 4454 N N . ASP C 1 148 ? 30.410 30.884 53.212 1.00 53.34 148 ASP C N 1
ATOM 4455 C CA . ASP C 1 148 ? 29.203 30.983 54.007 1.00 54.83 148 ASP C CA 1
ATOM 4456 C C . ASP C 1 148 ? 27.978 30.256 53.441 1.00 54.61 148 ASP C C 1
ATOM 4457 O O . ASP C 1 148 ? 27.026 29.973 54.171 1.00 53.72 148 ASP C O 1
ATOM 4470 N N . VAL C 1 150 ? 25.735 27.139 51.261 1.00 49.80 150 VAL C N 1
ATOM 4471 C CA . VAL C 1 150 ? 25.572 25.681 51.281 1.00 45.80 150 VAL C CA 1
ATOM 4472 C C . VAL C 1 150 ? 25.085 25.135 49.942 1.00 44.40 150 VAL C C 1
ATOM 4473 O O . VAL C 1 150 ? 25.476 24.048 49.521 1.00 45.15 150 VAL C O 1
ATOM 4477 N N . TYR C 1 151 ? 24.220 25.893 49.284 1.00 42.81 151 TYR C N 1
ATOM 4478 C CA . TYR C 1 151 ? 23.684 25.493 47.990 1.00 42.06 151 TYR C CA 1
ATOM 4479 C C . TYR C 1 151 ? 24.266 26.309 46.814 1.00 40.59 151 TYR C C 1
ATOM 4480 O O . TYR C 1 151 ? 24.909 27.348 47.012 1.00 40.67 151 TYR C O 1
ATOM 4489 N N . ILE C 1 152 ? 24.034 25.811 45.597 1.00 37.71 152 ILE C N 1
ATOM 4490 C CA . ILE C 1 152 ? 24.474 26.464 44.365 1.00 35.49 152 ILE C CA 1
ATOM 4491 C C . ILE C 1 152 ? 23.519 26.138 43.206 1.00 34.37 152 ILE C C 1
ATOM 4492 O O . ILE C 1 152 ? 23.000 25.026 43.103 1.00 32.57 152 ILE C O 1
ATOM 4497 N N . SER C 1 153 ? 23.290 27.121 42.340 1.00 34.82 153 SER C N 1
ATOM 4498 C CA . SER C 1 153 ? 22.371 26.966 41.221 1.00 35.90 153 SER C CA 1
ATOM 4499 C C . SER C 1 153 ? 22.950 27.590 39.975 1.00 37.03 153 SER C C 1
ATOM 4500 O O . SER C 1 153 ? 23.598 28.628 40.046 1.00 38.10 153 SER C O 1
ATOM 4503 N N . PHE C 1 154 ? 22.690 26.975 38.828 1.00 37.71 154 PHE C N 1
ATOM 4504 C CA . PHE C 1 154 ? 23.194 27.481 37.555 1.00 38.26 154 PHE C CA 1
ATOM 4505 C C . PHE C 1 154 ? 22.027 27.784 36.629 1.00 38.94 154 PHE C C 1
ATOM 4506 O O . PHE C 1 154 ? 21.050 27.046 36.607 1.00 39.93 154 PHE C O 1
ATOM 4522 N N . ALA C 1 156 ? 21.263 29.175 32.530 1.00 40.15 156 ALA C N 1
ATOM 4523 C CA . ALA C 1 156 ? 21.633 29.677 31.225 1.00 39.89 156 ALA C CA 1
ATOM 4524 C C . ALA C 1 156 ? 20.690 30.843 30.906 1.00 39.78 156 ALA C C 1
ATOM 4525 O O . ALA C 1 156 ? 19.537 30.646 30.520 1.00 39.56 156 ALA C O 1
ATOM 4527 N N . ALA C 1 157 ? 21.190 32.058 31.080 1.00 39.08 157 ALA C N 1
ATOM 4528 C CA . ALA C 1 157 ? 20.419 33.271 30.839 1.00 38.94 157 ALA C CA 1
ATOM 4529 C C . ALA C 1 157 ? 19.463 33.290 29.646 1.00 40.21 157 ALA C C 1
ATOM 4530 O O . ALA C 1 157 ? 18.427 33.956 29.705 1.00 39.69 157 ALA C O 1
ATOM 4532 N N . ASN C 1 158 ? 19.799 32.588 28.564 1.00 42.82 158 ASN C N 1
ATOM 4533 C CA . ASN C 1 158 ? 18.943 32.593 27.378 1.00 44.12 158 ASN C CA 1
ATOM 4534 C C . ASN C 1 158 ? 18.626 31.256 26.716 1.00 44.78 158 ASN C C 1
ATOM 4535 O O . ASN C 1 158 ? 18.459 31.167 25.499 1.00 45.86 158 ASN C O 1
ATOM 4540 N N . GLY C 1 159 ? 18.544 30.204 27.510 1.00 45.09 159 GLY C N 1
ATOM 4541 C CA . GLY C 1 159 ? 18.177 28.937 26.921 1.00 45.03 159 GLY C CA 1
ATOM 4542 C C . GLY C 1 159 ? 19.281 28.025 26.463 1.00 43.62 159 GLY C C 1
ATOM 4543 O O . GLY C 1 159 ? 19.001 26.905 26.041 1.00 44.26 159 GLY C O 1
ATOM 4544 N N . ALA C 1 160 ? 20.522 28.479 26.547 1.00 42.29 160 ALA C N 1
ATOM 4545 C CA . ALA C 1 160 ? 21.647 27.654 26.130 1.00 42.46 160 ALA C CA 1
ATOM 4546 C C . ALA C 1 160 ? 21.748 26.387 26.978 1.00 42.58 160 ALA C C 1
ATOM 4547 O O . ALA C 1 160 ? 21.307 26.367 28.120 1.00 43.13 160 ALA C O 1
ATOM 4549 N N . HIS C 1 161 ? 22.323 25.327 26.426 1.00 42.90 161 HIS C N 1
ATOM 4550 C CA . HIS C 1 161 ? 22.451 24.093 27.185 1.00 44.43 161 HIS C CA 1
ATOM 4551 C C . HIS C 1 161 ? 23.573 24.199 28.201 1.00 45.18 161 HIS C C 1
ATOM 4552 O O . HIS C 1 161 ? 24.646 24.704 27.886 1.00 45.67 161 HIS C O 1
ATOM 4559 N N . LEU C 1 162 ? 23.320 23.721 29.417 1.00 46.63 162 LEU C N 1
ATOM 4560 C CA . LEU C 1 162 ? 24.308 23.760 30.496 1.00 48.39 162 LEU C CA 1
ATOM 4561 C C . LEU C 1 162 ? 25.067 22.459 30.719 1.00 50.27 162 LEU C C 1
ATOM 4562 O O . LEU C 1 162 ? 24.595 21.369 30.403 1.00 51.74 162 LEU C O 1
ATOM 4567 N N . SER C 1 163 ? 26.254 22.588 31.290 1.00 51.66 163 SER C N 1
ATOM 4568 C CA . SER C 1 163 ? 27.085 21.435 31.576 1.00 52.28 163 SER C CA 1
ATOM 4569 C C . SER C 1 163 ? 27.524 21.617 33.026 1.00 53.16 163 SER C C 1
ATOM 4570 O O . SER C 1 163 ? 28.108 22.638 33.391 1.00 53.81 163 SER C O 1
ATOM 4573 N N . ILE C 1 164 ? 27.207 20.640 33.861 1.00 53.65 164 ILE C N 1
ATOM 4574 C CA . ILE C 1 164 ? 27.566 20.724 35.263 1.00 54.09 164 ILE C CA 1
ATOM 4575 C C . ILE C 1 164 ? 28.072 19.369 35.731 1.00 55.52 164 ILE C C 1
ATOM 4576 O O . ILE C 1 164 ? 27.368 18.355 35.602 1.00 55.66 164 ILE C O 1
ATOM 4581 N N . GLN C 1 165 ? 29.296 19.359 36.261 1.00 56.12 165 GLN C N 1
ATOM 4582 C CA . GLN C 1 165 ? 29.914 18.136 36.766 1.00 56.55 165 GLN C CA 1
ATOM 4583 C C . GLN C 1 165 ? 30.687 18.313 38.082 1.00 56.20 165 GLN C C 1
ATOM 4584 O O . GLN C 1 165 ? 31.097 19.425 38.447 1.00 55.82 165 GLN C O 1
ATOM 4590 N N . ASP C 1 166 ? 30.867 17.206 38.798 1.00 55.35 166 ASP C N 1
ATOM 4591 C CA . ASP C 1 166 ? 31.596 17.210 40.066 1.00 54.86 166 ASP C CA 1
ATOM 4592 C C . ASP C 1 166 ? 30.786 17.834 41.203 1.00 53.59 166 ASP C C 1
ATOM 4593 O O . ASP C 1 166 ? 31.334 18.154 42.263 1.00 54.39 166 ASP C O 1
ATOM 4598 N N . ALA C 1 167 ? 29.483 18.007 40.964 1.00 52.19 167 ALA C N 1
ATOM 4599 C CA . ALA C 1 167 ? 28.548 18.559 41.950 1.00 49.42 167 ALA C CA 1
ATOM 4600 C C . ALA C 1 167 ? 27.675 17.402 42.395 1.00 47.41 167 ALA C C 1
ATOM 4601 O O . ALA C 1 167 ? 27.663 16.352 41.755 1.00 47.29 167 ALA C O 1
ATOM 4603 N N . LYS C 1 168 ? 26.939 17.584 43.481 1.00 45.86 168 LYS C N 1
ATOM 4604 C CA . LYS C 1 168 ? 26.105 16.499 43.961 1.00 44.63 168 LYS C CA 1
ATOM 4605 C C . LYS C 1 168 ? 25.197 16.019 42.831 1.00 45.24 168 LYS C C 1
ATOM 4606 O O . LYS C 1 168 ? 24.935 14.824 42.695 1.00 47.00 168 LYS C O 1
ATOM 4612 N N . TYR C 1 169 ? 24.741 16.955 42.009 1.00 45.25 169 TYR C N 1
ATOM 4613 C CA . TYR C 1 169 ? 23.874 16.639 40.880 1.00 44.96 169 TYR C CA 1
ATOM 4614 C C . TYR C 1 169 ? 24.566 17.120 39.616 1.00 44.72 169 TYR C C 1
ATOM 4615 O O . TYR C 1 169 ? 24.949 18.287 39.523 1.00 43.42 169 TYR C O 1
ATOM 4624 N N . GLU C 1 170 ? 24.732 16.221 38.649 1.00 45.72 170 GLU C N 1
ATOM 4625 C CA . GLU C 1 170 ? 25.386 16.564 37.386 1.00 46.59 170 GLU C CA 1
ATOM 4626 C C . GLU C 1 170 ? 24.416 16.651 36.221 1.00 46.12 170 GLU C C 1
ATOM 4627 O O . GLU C 1 170 ? 23.495 15.844 36.105 1.00 46.47 170 GLU C O 1
ATOM 4633 N N . LEU C 1 171 ? 24.627 17.637 35.354 1.00 44.75 171 LEU C N 1
ATOM 4634 C CA . LEU C 1 171 ? 23.761 17.820 34.194 1.00 43.94 171 LEU C CA 1
ATOM 4635 C C . LEU C 1 171 ? 24.538 17.550 32.924 1.00 45.68 171 LEU C C 1
ATOM 4636 O O . LEU C 1 171 ? 25.166 18.454 32.362 1.00 45.69 171 LEU C O 1
ATOM 4641 N N . THR C 1 172 ? 24.486 16.296 32.483 1.00 48.35 172 THR C N 1
ATOM 4642 C CA . THR C 1 172 ? 25.180 15.854 31.276 1.00 50.01 172 THR C CA 1
ATOM 4643 C C . THR C 1 172 ? 24.174 15.594 30.159 1.00 50.99 172 THR C C 1
ATOM 4644 O O . THR C 1 172 ? 23.022 15.228 30.409 1.00 51.12 172 THR C O 1
ATOM 4648 N N . GLU C 1 173 ? 24.620 15.776 28.922 1.00 52.03 173 GLU C N 1
ATOM 4649 C CA . GLU C 1 173 ? 23.759 15.575 27.768 1.00 52.20 173 GLU C CA 1
ATOM 4650 C C . GLU C 1 173 ? 23.076 14.228 27.772 1.00 51.83 173 GLU C C 1
ATOM 4651 O O . GLU C 1 173 ? 22.159 14.002 26.990 1.00 51.58 173 GLU C O 1
ATOM 4657 N N . GLU C 1 174 ? 23.515 13.345 28.662 1.00 51.96 174 GLU C N 1
ATOM 4658 C CA . GLU C 1 174 ? 22.959 12.002 28.750 1.00 51.38 174 GLU C CA 1
ATOM 4659 C C . GLU C 1 174 ? 21.748 11.978 29.660 1.00 50.47 174 GLU C C 1
ATOM 4660 O O . GLU C 1 174 ? 20.698 11.463 29.283 1.00 50.32 174 GLU C O 1
ATOM 4666 N N . ASN C 1 175 ? 21.905 12.532 30.860 1.00 48.79 175 ASN C N 1
ATOM 4667 C CA . ASN C 1 175 ? 20.826 12.577 31.849 1.00 46.96 175 ASN C CA 1
ATOM 4668 C C . ASN C 1 175 ? 20.096 13.916 31.782 1.00 45.86 175 ASN C C 1
ATOM 4669 O O . ASN C 1 175 ? 19.324 14.264 32.674 1.00 46.41 175 ASN C O 1
ATOM 4674 N N . TYR C 1 176 ? 20.337 14.659 30.711 1.00 44.32 176 TYR C N 1
ATOM 4675 C CA . TYR C 1 176 ? 19.732 15.968 30.541 1.00 42.71 176 TYR C CA 1
ATOM 4676 C C . TYR C 1 176 ? 18.204 16.005 30.583 1.00 41.83 176 TYR C C 1
ATOM 4677 O O . TYR C 1 176 ? 17.527 15.062 30.168 1.00 41.27 176 TYR C O 1
ATOM 4686 N N . PHE C 1 177 ? 17.689 17.115 31.108 1.00 42.09 177 PHE C N 1
ATOM 4687 C CA . PHE C 1 177 ? 16.259 17.377 31.239 1.00 41.12 177 PHE C CA 1
ATOM 4688 C C . PHE C 1 177 ? 16.083 18.899 31.218 1.00 41.48 177 PHE C C 1
ATOM 4689 O O . PHE C 1 177 ? 16.966 19.647 31.645 1.00 40.61 177 PHE C O 1
ATOM 4697 N N . GLN C 1 178 ? 14.941 19.361 30.728 1.00 41.65 178 GLN C N 1
ATOM 4698 C CA . GLN C 1 178 ? 14.720 20.790 30.598 1.00 40.46 178 GLN C CA 1
ATOM 4699 C C . GLN C 1 178 ? 14.319 21.514 31.851 1.00 38.62 178 GLN C C 1
ATOM 4700 O O . GLN C 1 178 ? 13.406 21.095 32.545 1.00 39.58 178 GLN C O 1
ATOM 4706 N N . LYS C 1 179 ? 15.001 22.623 32.111 1.00 35.85 179 LYS C N 1
ATOM 4707 C CA . LYS C 1 179 ? 14.747 23.477 33.268 1.00 34.05 179 LYS C CA 1
ATOM 4708 C C . LYS C 1 179 ? 15.456 24.787 32.978 1.00 34.36 179 LYS C C 1
ATOM 4709 O O . LYS C 1 179 ? 16.512 24.773 32.361 1.00 34.44 179 LYS C O 1
ATOM 4715 N N . LYS C 1 180 ? 14.892 25.907 33.426 1.00 34.98 180 LYS C N 1
ATOM 4716 C CA . LYS C 1 180 ? 15.495 27.222 33.203 1.00 33.13 180 LYS C CA 1
ATOM 4717 C C . LYS C 1 180 ? 16.570 27.493 34.240 1.00 33.76 180 LYS C C 1
ATOM 4718 O O . LYS C 1 180 ? 17.565 28.170 33.965 1.00 33.05 180 LYS C O 1
ATOM 4724 N N . ILE C 1 181 ? 16.353 26.971 35.443 1.00 34.37 181 ILE C N 1
ATOM 4725 C CA . ILE C 1 181 ? 17.306 27.146 36.524 1.00 34.58 181 ILE C CA 1
ATOM 4726 C C . ILE C 1 181 ? 17.424 25.913 37.400 1.00 36.07 181 ILE C C 1
ATOM 4727 O O . ILE C 1 181 ? 16.503 25.552 38.130 1.00 37.47 181 ILE C O 1
ATOM 4732 N N . TYR C 1 182 ? 18.568 25.256 37.317 1.00 37.07 182 TYR C N 1
ATOM 4733 C CA . TYR C 1 182 ? 18.809 24.076 38.132 1.00 38.18 182 TYR C CA 1
ATOM 4734 C C . TYR C 1 182 ? 19.259 24.560 39.505 1.00 38.13 182 TYR C C 1
ATOM 4735 O O . TYR C 1 182 ? 20.388 25.019 39.665 1.00 37.84 182 TYR C O 1
ATOM 4744 N N . SER C 1 183 ? 18.380 24.465 40.495 1.00 39.51 183 SER C N 1
ATOM 4745 C CA . SER C 1 183 ? 18.722 24.939 41.837 1.00 42.93 183 SER C CA 1
ATOM 4746 C C . SER C 1 183 ? 18.889 23.854 42.884 1.00 43.54 183 SER C C 1
ATOM 4747 O O . SER C 1 183 ? 18.750 22.676 42.592 1.00 44.62 183 SER C O 1
ATOM 4750 N N . SER C 1 184 ? 19.191 24.272 44.108 1.00 43.42 184 SER C N 1
ATOM 4751 C CA . SER C 1 184 ? 19.361 23.349 45.225 1.00 43.70 184 SER C CA 1
ATOM 4752 C C . SER C 1 184 ? 20.459 22.286 45.024 1.00 43.30 184 SER C C 1
ATOM 4753 O O . SER C 1 184 ? 20.382 21.168 45.536 1.00 42.89 184 SER C O 1
ATOM 4756 N N . ASN C 1 185 ? 21.497 22.644 44.287 1.00 42.60 185 ASN C N 1
ATOM 4757 C CA . ASN C 1 185 ? 22.581 21.712 44.078 1.00 42.75 185 ASN C CA 1
ATOM 4758 C C . ASN C 1 185 ? 23.628 22.001 45.147 1.00 44.20 185 ASN C C 1
ATOM 4759 O O . ASN C 1 185 ? 23.561 23.033 45.814 1.00 43.67 185 ASN C O 1
ATOM 4764 N N . GLU C 1 186 ? 24.594 21.100 45.311 1.00 46.58 186 GLU C N 1
ATOM 4765 C CA . GLU C 1 186 ? 25.661 21.303 46.289 1.00 48.80 186 GLU C CA 1
ATOM 4766 C C . GLU C 1 186 ? 27.054 20.840 45.830 1.00 50.61 186 GLU C C 1
ATOM 4767 O O . GLU C 1 186 ? 27.244 20.402 44.689 1.00 51.01 186 GLU C O 1
ATOM 4773 N N . PHE C 1 187 ? 28.030 20.958 46.725 1.00 52.42 187 PHE C N 1
ATOM 4774 C CA . PHE C 1 187 ? 29.410 20.589 46.413 1.00 53.46 187 PHE C CA 1
ATOM 4775 C C . PHE C 1 187 ? 29.816 19.279 47.075 1.00 55.03 187 PHE C C 1
ATOM 4776 O O . PHE C 1 187 ? 29.162 18.811 48.010 1.00 55.54 187 PHE C O 1
ATOM 4784 N N . LYS C 1 188 ? 30.892 18.680 46.578 1.00 55.85 188 LYS C N 1
ATOM 4785 C CA . LYS C 1 188 ? 31.393 17.444 47.158 0.53 57.00 188 LYS C CA 1
ATOM 4786 C C . LYS C 1 188 ? 32.903 17.534 47.398 1.00 59.65 188 LYS C C 1
ATOM 4787 O O . LYS C 1 188 ? 33.655 16.661 46.972 1.00 61.58 188 LYS C O 1
ATOM 4793 N N . ASP C 1 189 ? 33.334 18.597 48.076 1.00 61.14 189 ASP C N 1
ATOM 4794 C CA . ASP C 1 189 ? 34.747 18.829 48.399 1.00 62.89 189 ASP C CA 1
ATOM 4795 C C . ASP C 1 189 ? 35.662 19.125 47.209 1.00 63.00 189 ASP C C 1
ATOM 4796 O O . ASP C 1 189 ? 36.879 18.963 47.310 1.00 63.15 189 ASP C O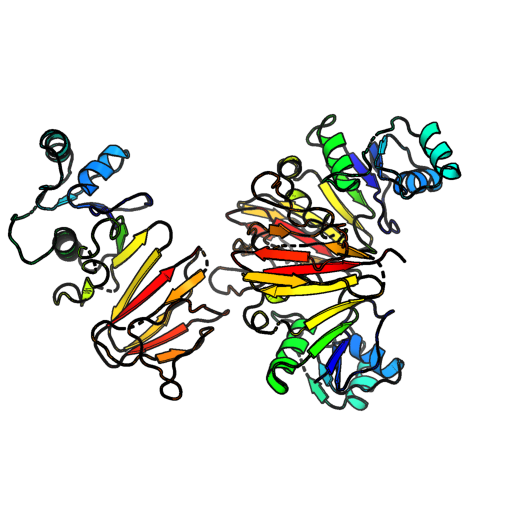 1
ATOM 4801 N N . LYS C 1 190 ? 35.092 19.562 46.088 1.00 62.17 190 LYS C N 1
ATOM 4802 C CA . LYS C 1 190 ? 35.897 19.879 44.908 1.00 60.75 190 LYS C CA 1
ATOM 4803 C C . LYS C 1 190 ? 35.242 20.921 44.036 1.00 60.72 190 LYS C C 1
ATOM 4804 O O . LYS C 1 190 ? 34.013 20.988 43.951 1.00 60.83 190 LYS C O 1
ATOM 4810 N N . PRO C 1 191 ? 36.057 21.742 43.353 1.00 60.87 191 PRO C N 1
ATOM 4811 C CA . PRO C 1 191 ? 35.535 22.789 42.469 1.00 60.53 191 PRO C CA 1
ATOM 4812 C C . PRO C 1 191 ? 34.545 22.207 41.455 1.00 59.59 191 PRO C C 1
ATOM 4813 O O . PRO C 1 191 ? 34.728 21.086 40.984 1.00 59.82 191 PRO C O 1
ATOM 4817 N N . ILE C 1 192 ? 33.489 22.951 41.144 1.00 58.35 192 ILE C N 1
ATOM 4818 C CA . ILE C 1 192 ? 32.512 22.486 40.167 1.00 57.52 192 ILE C CA 1
ATOM 4819 C C . ILE C 1 192 ? 32.842 23.026 38.764 1.00 57.59 192 ILE C C 1
ATOM 4820 O O . ILE C 1 192 ? 33.280 24.177 38.601 1.00 56.20 192 ILE C O 1
ATOM 4825 N N . CYS C 1 193 ? 32.641 22.181 37.753 1.00 57.30 193 CYS C N 1
ATOM 4826 C CA . CYS C 1 193 ? 32.935 22.551 36.372 1.00 56.28 193 CYS C CA 1
ATOM 4827 C C . CYS C 1 193 ? 31.652 22.706 35.599 1.00 53.56 193 CYS C C 1
ATOM 4828 O O . CYS C 1 193 ? 30.918 21.738 35.394 1.00 54.40 193 CYS C O 1
ATOM 4831 N N . PHE C 1 194 ? 31.379 23.936 35.188 1.00 50.16 194 PHE C N 1
ATOM 4832 C CA . PHE C 1 194 ? 30.183 24.230 34.423 1.00 47.95 194 PHE C CA 1
ATOM 4833 C C . PHE C 1 194 ? 30.569 24.995 33.169 1.00 47.94 194 PHE C C 1
ATOM 4834 O O . PHE C 1 194 ? 31.472 25.833 33.196 1.00 48.65 194 PHE C O 1
ATOM 4842 N N . SER C 1 195 ? 29.889 24.700 32.066 1.00 47.35 195 SER C N 1
ATOM 4843 C CA . SER C 1 195 ? 30.174 25.370 30.803 1.00 47.05 195 SER C CA 1
ATOM 4844 C C . SER C 1 195 ? 28.917 25.579 29.973 1.00 46.95 195 SER C C 1
ATOM 4845 O O . SER C 1 195 ? 27.927 24.863 30.131 1.00 47.16 195 SER C O 1
ATOM 4848 N N . VAL C 1 196 ? 28.966 26.570 29.090 1.00 47.18 196 VAL C N 1
ATOM 4849 C CA . VAL C 1 196 ? 27.844 26.876 28.206 1.00 47.29 196 VAL C CA 1
ATOM 4850 C C . VAL C 1 196 ? 28.355 27.424 26.858 1.00 46.52 196 VAL C C 1
ATOM 4851 O O . VAL C 1 196 ? 29.284 28.231 26.808 1.00 46.77 196 VAL C O 1
ATOM 4855 N N . ALA C 1 197 ? 27.747 26.983 25.765 1.00 45.87 197 ALA C N 1
ATOM 4856 C CA . ALA C 1 197 ? 28.180 27.415 24.442 1.00 45.88 197 ALA C CA 1
ATOM 4857 C C . ALA C 1 197 ? 27.997 28.906 24.196 1.00 46.57 197 ALA C C 1
ATOM 4858 O O . ALA C 1 197 ? 28.974 29.647 24.061 1.00 47.18 197 ALA C O 1
ATOM 4860 N N . SER C 1 198 ? 26.746 29.347 24.137 1.00 45.69 198 SER C N 1
ATOM 4861 C CA . SER C 1 198 ? 26.459 30.753 23.905 1.00 44.74 198 SER C CA 1
ATOM 4862 C C . SER C 1 198 ? 26.014 31.502 25.172 1.00 44.27 198 SER C C 1
ATOM 4863 O O . SER C 1 198 ? 25.855 30.913 26.246 1.00 43.18 198 SER C O 1
ATOM 4866 N N . GLY C 1 199 ? 25.826 32.814 25.018 1.00 44.16 199 GLY C N 1
ATOM 4867 C CA . GLY C 1 199 ? 25.379 33.674 26.103 1.00 43.82 199 GLY C CA 1
ATOM 4868 C C . GLY C 1 199 ? 26.235 33.576 27.338 1.00 42.54 199 GLY C C 1
ATOM 4869 O O . GLY C 1 199 ? 27.424 33.278 27.236 1.00 43.77 199 GLY C O 1
ATOM 4870 N N . TYR C 1 200 ? 25.632 33.834 28.496 1.00 40.75 200 TYR C N 1
ATOM 4871 C CA . TYR C 1 200 ? 26.347 33.756 29.756 1.00 40.09 200 TYR C CA 1
ATOM 4872 C C . TYR C 1 200 ? 25.609 32.900 30.782 1.00 41.07 200 TYR C C 1
ATOM 4873 O O . TYR C 1 200 ? 24.571 32.306 30.472 1.00 41.62 200 TYR C O 1
ATOM 4882 N N . VAL C 1 201 ? 26.158 32.828 31.996 1.00 40.15 201 VAL C N 1
ATOM 4883 C CA . VAL C 1 201 ? 25.574 32.022 33.070 1.00 38.36 201 VAL C CA 1
ATOM 4884 C C . VAL C 1 201 ? 25.402 32.851 34.321 1.00 38.40 201 VAL C C 1
ATOM 4885 O O . VAL C 1 201 ? 26.200 33.744 34.590 1.00 37.70 201 VAL C O 1
ATOM 4889 N N . VAL C 1 202 ? 24.351 32.548 35.078 1.00 38.61 202 VAL C N 1
ATOM 4890 C CA . VAL C 1 202 ? 24.052 33.249 36.323 1.00 36.96 202 VAL C CA 1
ATOM 4891 C C . VAL C 1 202 ? 24.211 32.257 37.456 1.00 37.24 202 VAL C C 1
ATOM 4892 O O . VAL C 1 202 ? 23.299 31.480 37.728 1.00 38.22 202 VAL C O 1
ATOM 4896 N N . VAL C 1 203 ? 25.377 32.275 38.099 1.00 36.47 203 VAL C N 1
ATOM 4897 C CA . VAL C 1 203 ? 25.647 31.374 39.215 1.00 35.64 203 VAL C CA 1
ATOM 4898 C C . VAL C 1 203 ? 25.103 31.972 40.511 1.00 35.14 203 VAL C C 1
ATOM 4899 O O . VAL C 1 203 ? 25.406 33.108 40.854 1.00 34.52 203 VAL C O 1
ATOM 4903 N N . ILE C 1 204 ? 24.300 31.195 41.229 1.00 34.43 204 ILE C N 1
ATOM 4904 C CA . ILE C 1 204 ? 23.692 31.669 42.459 1.00 34.40 204 ILE C CA 1
ATOM 4905 C C . ILE C 1 204 ? 23.944 30.733 43.619 1.00 35.59 204 ILE C C 1
ATOM 4906 O O . ILE C 1 204 ? 23.538 29.577 43.580 1.00 36.55 204 ILE C O 1
ATOM 4911 N N . GLN C 1 205 ? 24.609 31.228 44.654 1.00 36.52 205 GLN C N 1
ATOM 4912 C CA . GLN C 1 205 ? 24.870 30.415 45.831 1.00 37.53 205 GLN C CA 1
ATOM 4913 C C . GLN C 1 205 ? 23.941 30.915 46.925 1.00 38.52 205 GLN C C 1
ATOM 4914 O O . GLN C 1 205 ? 23.738 32.117 47.064 1.00 39.37 205 GLN C O 1
ATOM 4920 N N . THR C 1 206 ? 23.370 30.006 47.702 1.00 40.30 206 THR C N 1
ATOM 4921 C CA . THR C 1 206 ? 22.449 30.431 48.748 1.00 43.62 206 THR C CA 1
ATOM 4922 C C . THR C 1 206 ? 22.357 29.457 49.930 1.00 44.32 206 THR C C 1
ATOM 4923 O O . THR C 1 206 ? 22.800 28.311 49.831 1.00 44.64 206 THR C O 1
ATOM 4927 N N . LYS C 1 207 ? 21.810 29.923 51.057 1.00 44.77 207 LYS C N 1
ATOM 4928 C CA . LYS C 1 207 ? 21.617 29.061 52.226 1.00 44.73 207 LYS C CA 1
ATOM 4929 C C . LYS C 1 207 ? 20.249 29.291 52.841 1.00 45.16 207 LYS C C 1
ATOM 4930 O O . LYS C 1 207 ? 19.404 29.926 52.225 1.00 45.27 207 LYS C O 1
ATOM 4936 N N . ASP C 1 208 ? 20.043 28.781 54.058 1.00 47.53 208 ASP C N 1
ATOM 4937 C CA . ASP C 1 208 ? 18.758 28.892 54.783 1.00 47.92 208 ASP C CA 1
ATOM 4938 C C . ASP C 1 208 ? 17.672 27.992 54.167 1.00 46.32 208 ASP C C 1
ATOM 4939 O O . ASP C 1 208 ? 17.951 27.016 53.457 1.00 44.06 208 ASP C O 1
#

CATH classification: 3.40.50.10240

Radius of gyration: 29.25 Å; Cα c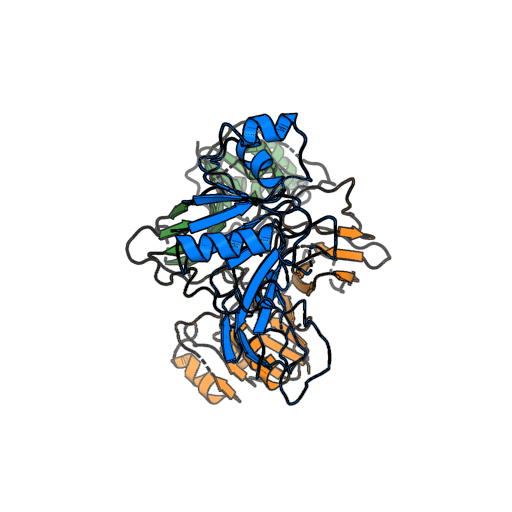ontacts (8 Å, |Δi|>4): 1340; chains: 3; bounding box: 56×69×85 Å

Solvent-accessible surface area: 28402 Å² total

Secondary structure (DSSP, 8-state):
-EEEEE-SS--S------SEEEEETHHHHHHHHTT---SEEES--TTS-HHHHHHHHTT-SSB---SS-SS-HHHHHHHHHHHHTSS-EEEEES-SSS-S---TTTTGGGSTTTTT---EEEEETTEEEEEEEEEEEEE-PPP--EEE---S---EEEESSSS-B-TTT----S---SB---SSPEEEEEEEEEEEEEEE--/-EEEEE-SS--S------SEEEEETHHHHHHHHTT---SEEES---SS-HHHHHHHHHH-SSB---SS-SS-HHHHHHHHHHHHH-S-EEEEE----S-S---TTTTGGGSTTTS------EE-SSEEEEEEEEEEEEE------EEE---SSPPPEEESSSS-B-TTT----S---SB--BSB-EEEEEEEEEEEEEEE---/-EEEEE-SS--S------SEEEEETTHHHHHHHTT---SEEES--TTS-HHHHHHHHHH-SSB---SS-SS-HHHHHHHHHHHTT-S-EEEEES-SSS-TT--TTTTGGGSTTTTT---EEEEETTEEEEEE-SEEEEEPPP---EEE--TTSPPEEEESBSS-B-TTT----S---SB-B-SS-EEEEESSS-EEEEEE--

Sequence (607 aa):
TKVALFSGGDLTYFTRDFDYFVGIDKGSSFLLKNQLPLDLAIGDFDSVSAEEFKQIKAKAKKLVAPAEKNDTDTELALKTIFDCFGRVEIIVFGAFGGRIDHLSNIFLPSDPDLAPFRCFKLRDEQNLVEFFPAGQHQIEQATDVYISFAANGAHLSIQDAKYELTEENYFQKKIYSSNEFKDKPICFSVASGYVVVIQTKDTKVALFSGGDLTYFTRDFDYFVGIDKGSSFLLKNQLPLDLAIGDFDSVSAEEFKQIKAKAKKLVAPAEKNDTDTELALKTIFDCFGRVEIIVFGAFGGRIDHLSNIFLPSDPDLAPFRCFKLRDEQNLVEFFPAGQHQIEQATDVYISFAANGAHLSIQDAKYELTEENYFQKKIYSSNEFKDKPICFSVASGYVVVIQTKDRTKVALFSGGDLTYFTRDFDYFVGIDKGSSFLLKNQLPLDLAIGDFDSVSAEEFKQIKAKAKKLVAPAEKNDTDTELALKTIFDCFGRVEIIVFGAFGGRIDHLSNIFLPSDPDLAPFRCFKLRDEQNLVEFFPAGQHQIEQATDVYISFAANGAHLSIQDAKYELTEENYFQKKIYSSNEFKDKPICFSVASGYVVVIQTKD

Organism: Streptococcus mutans serotype c (strain ATCC 700610 / UA159) (NCBI:txid210007)

Nearest PDB structures (foldseek):
  3ihk-assembly1_A  TM=1.005E+00  e=5.695E-45  Streptococcus mutans
  3cq9-assembly2_C  TM=8.550E-01  e=6.707E-19  Lactiplantibacillus plantarum WCFS1
  3cq9-assembly2_D  TM=8.361E-01  e=1.057E-17  Lactiplantibacillus plantarum WCFS1
  3lm8-assembly1_A  TM=8.131E-01  e=2.425E-16  Bacillus subtilis
  2omk-assembly1_A  TM=7.636E-01  e=2.626E-11  Bacteroides thetaiotaomicron VPI-5482

B-factor: mean 42.5, std 10.69, range [2.24, 94.15]

Foldseek 3Di:
DEEEEEEPADAPDDDQPGDYYDYEQVRLLVQVVVVHAQQEYEYPNPVDDPVSVVCSVPRHVYYYDDPDDDDHRVLVVVLVCCVVPNQAAYEYGRCDHDDPVSVCSLPSLVDPSCVVHLRYWYDHDWKIKGKFFAFKDKDDDDPDWKKKKFDPDFDKFKPQKPDTAHPVNHDDDPMDIRIGHDPDIMIMHTRGHMMMMMGGDD/DFEEEEEPADFPDDDQPGDYYDYQQVSQLVCVVVVHQHAEYEYPNPVPDPVSVVSVVPRYNYYYDDPDDDAHSVLVVVLVVCVPPNQAAYEYGRCDHPDPVSVCVLPVCVPPSCVVHLRYWYDYDWKIKGKFFADKDWADDDPQWWKKKFDPQFDKFKPQKQDGADDVPHDDDPMGIGIGHDPGIMMMGTHHHMMMMMGGHDD/DEEEEFEDADQPDDDQPGDYYDYEQCSLVVCVVVPHAQCEYWDPNPVDDPVVVVVSVPRHVYYYDDPDDDDDRRLVVVLVCCVPPNQAAYEYGNCDHDDPVVVCVLPSCVDPSCVVHLRYWYDYDWKIKGKFFAFKDKDDADPVWWKKKAPPPFDKFKDQKPDTADPVPHDDDPMGIRIGHDPDIMMMHTHHGMMIMMGGDD